Protein 8EO5 (pdb70)

Solvent-accessible surface area: 21612 Å² total; per-residue (Å²): 153,114,116,36,26,37,97,1,42,93,132,0,53,84,43,26,115,82,2,38,46,70,11,0,0,0,0,10,19,3,98,84,16,17,4,3,26,30,103,5,44,56,69,9,27,0,31,20,0,6,3,0,0,0,2,0,3,0,0,32,23,26,36,80,127,129,7,75,52,109,102,146,17,136,1,43,62,88,37,26,7,126,69,32,115,94,37,17,91,68,5,139,178,80,68,56,67,32,0,22,58,0,0,39,6,1,0,5,113,23,3,43,3,0,0,16,32,1,2,125,51,15,56,15,23,80,32,0,9,72,27,0,78,18,33,11,3,20,18,1,62,2,47,3,33,15,83,90,15,53,138,64,121,112,136,34,6,27,0,1,0,18,2,0,0,44,0,0,10,46,2,50,93,46,98,13,8,88,101,144,15,9,60,55,0,28,27,11,0,87,122,11,93,59,1,86,99,15,0,68,47,20,20,44,161,74,25,68,6,1,1,1,5,2,77,3,116,106,8,71,3,3,0,0,0,0,4,0,39,7,47,184,77,35,13,41,0,0,0,0,0,0,0,19,45,15,175,61,64,75,73,34,0,31,118,16,0,2,60,0,0,80,4,0,17,65,6,26,26,120,84,60,68,115,2,40,85,120,0,49,86,27,23,125,71,5,29,48,68,8,0,0,0,0,14,22,6,95,90,18,31,4,5,23,29,84,5,43,51,66,9,27,0,49,18,0,5,1,0,0,0,1,0,3,0,0,35,25,19,32,75,139,139,13,107,48,104,108,158,16,138,1,44,60,84,38,25,5,114,68,25,111,102,42,24,79,65,8,182,125,72,32,58,67,34,0,24,61,0,0,46,12,2,0,6,100,19,1,38,3,0,0,13,34,1,1,127,47,14,58,15,23,78,33,0,9,69,37,0,74,24,25,6,0,21,16,1,64,2,61,0,29,19,78,76,22,50,123,50,154,115,116,35,7,27,0,1,0,14,5,0,0,38,0,0,14,44,1,50,102,46,96,6,9,78,107,104,8,10,68,50,0,28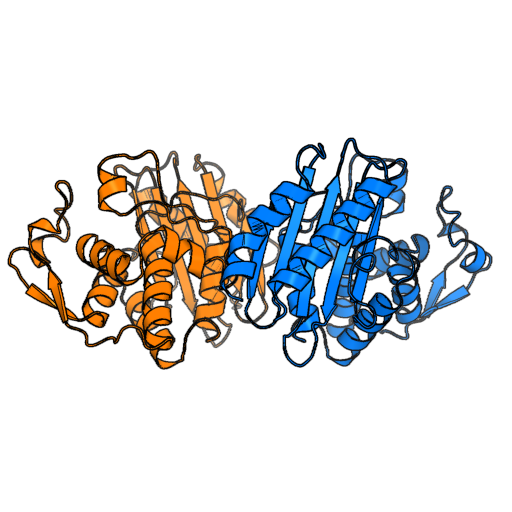,32,15,0,77,130,7,88,49,0,77,102,14,0,57,36,50,18,52,157,71,24,62,2,0,0,0,2,1,77,2,100,105,12,75,4,3,0,0,0,0,3,0,39,4,58,194,79,51,8,40,0,0,0,0,0,1,0,18,53,18,158,57,62,77,53,32,0,39,136,12,0,6,82,0,0,84,2,0,14,56,15,29,23,87,257

B-factor: mean 36.74, std 13.86, range [16.79, 93.73]

Nearest PDB structures (foldseek):
  8eo6-assembly2_B  TM=1.003E+00  e=2.650E-52  uncultured soil bacterium
  8eo7-assembly1_A  TM=9.927E-01  e=1.204E-46  uncultured soil bacterium
  8eo7-assembly2_B  TM=9.999E-01  e=3.794E-46  uncultured soil bacterium
  8tmr-assembly1_A  TM=8.848E-01  e=1.854E-18  Klebsiella pneumoniae
  8rwq-assembly1_A  TM=8.529E-01  e=1.964E-18  Klebsiella pneumoniae

Organism: NCBI:txid506522

Structure (mmCIF, N/CA/C/O backbone):
data_8EO5
#
_entry.id   8EO5
#
_cell.length_a   74.270
_cell.length_b   162.620
_cell.length_c   71.000
_cell.angle_alpha   90.00
_cell.angle_beta   90.00
_cell.angle_gamma   90.00
#
_symmetry.space_group_name_H-M   'P 21 21 2'
#
loop_
_entity.id
_entity.type
_entity.pdbx_description
1 polymer LRA-5
2 non-polymer 2-AMINO-2-HYDROXYMETHYL-PROPANE-1,3-DIOL
3 water water
#
loop_
_atom_site.group_PDB
_atom_site.id
_atom_site.type_symbol
_atom_site.label_atom_id
_atom_site.label_alt_id
_atom_site.label_comp_id
_atom_site.label_asym_id
_atom_site.label_entity_id
_atom_site.label_seq_id
_atom_site.pdbx_PDB_ins_code
_atom_site.Cartn_x
_atom_site.Cartn_y
_atom_site.Cartn_z
_atom_site.occupancy
_atom_site.B_iso_or_equiv
_atom_site.auth_seq_id
_atom_site.auth_comp_id
_atom_site.auth_asym_id
_atom_site.auth_atom_id
_atom_site.pdbx_PDB_model_num
ATOM 1 N N . LYS A 1 18 ? -20.661 47.216 55.160 1.00 55.39 23 LYS A N 1
ATOM 2 C CA . LYS A 1 18 ? -20.758 46.480 56.427 1.00 61.41 23 LYS A CA 1
ATOM 3 C C . LYS A 1 18 ? -20.100 45.102 56.350 1.00 58.44 23 LYS A C 1
ATOM 4 O O . LYS A 1 18 ? -20.334 44.348 55.388 1.00 52.28 23 LYS A O 1
ATOM 10 N N . ASN A 1 19 ? -19.313 44.750 57.378 1.00 62.65 24 ASN A N 1
ATOM 11 C CA . ASN A 1 19 ? -18.821 43.375 57.473 1.00 60.73 24 ASN A CA 1
ATOM 12 C C . ASN A 1 19 ? -19.928 42.393 57.860 1.00 55.57 24 ASN A C 1
ATOM 13 O O . ASN A 1 19 ? -19.788 41.188 57.618 1.00 53.64 24 ASN A O 1
ATOM 18 N N . GLU A 1 20 ? -21.047 42.874 58.388 1.00 54.64 25 GLU A N 1
ATOM 19 C CA . GLU A 1 20 ? -22.185 41.985 58.568 1.00 54.54 25 GLU A CA 1
ATOM 20 C C . GLU A 1 20 ? -22.823 41.619 57.224 1.00 53.27 25 GLU A C 1
ATOM 21 O O . GLU A 1 20 ? -23.082 40.443 56.951 1.00 50.21 25 GLU A O 1
ATOM 27 N N . ALA A 1 21 ? -23.079 42.614 56.363 1.00 50.94 26 ALA A N 1
ATOM 28 C CA . ALA A 1 21 ? -23.694 42.339 55.059 1.00 45.62 26 ALA A CA 1
ATOM 29 C C . ALA A 1 21 ? -22.874 41.340 54.251 1.00 40.90 26 ALA A C 1
ATOM 30 O O . ALA A 1 21 ? -23.438 40.429 53.633 1.00 41.64 26 ALA A O 1
ATOM 32 N N . ILE A 1 22 ? -21.545 41.493 54.221 1.00 39.66 27 ILE A N 1
ATOM 33 C CA . ILE A 1 22 ? -20.771 40.563 53.391 1.00 42.81 27 ILE A CA 1
ATOM 34 C C . ILE A 1 22 ? -20.748 39.166 53.993 1.00 43.88 27 ILE A C 1
ATOM 35 O O . ILE A 1 22 ? -20.686 38.178 53.249 1.00 43.58 27 ILE A O 1
ATOM 40 N N . SER A 1 23 ? -20.790 39.043 55.333 1.00 45.41 28 SER A N 1
ATOM 41 C CA . SER A 1 23 ? -20.821 37.712 55.945 1.00 44.07 28 SER A CA 1
ATOM 42 C C . SER A 1 23 ? -22.118 36.976 55.641 1.00 47.61 28 SER A C 1
ATOM 43 O O . SER A 1 23 ? -22.103 35.753 55.458 1.00 52.80 28 SER A O 1
ATOM 46 N N . MET A 1 24 ? -23.245 37.690 55.553 1.00 44.77 29 MET A N 1
ATOM 47 C CA . MET A 1 24 ? -24.538 37.062 55.295 1.00 47.25 29 MET A CA 1
ATOM 48 C C . MET A 1 24 ? -24.893 36.987 53.796 1.00 43.71 29 MET A C 1
ATOM 49 O O . MET A 1 24 ? -26.021 36.614 53.452 1.00 40.37 29 MET A O 1
ATOM 54 N N . LEU A 1 25 ? -23.961 37.334 52.910 1.00 38.66 30 LEU A N 1
ATOM 55 C CA . LEU A 1 25 ? -24.277 37.340 51.487 1.00 35.66 30 LEU A CA 1
ATOM 56 C C . LEU A 1 25 ? -24.596 35.932 50.991 1.00 33.97 30 LEU A C 1
ATOM 57 O O . LEU A 1 25 ? -25.538 35.738 50.207 1.00 33.01 30 LEU A O 1
ATOM 62 N N . THR A 1 26 ? -23.869 34.918 51.486 1.00 38.31 31 THR A N 1
ATOM 63 C CA . THR A 1 26 ? -24.153 33.545 51.063 1.00 39.77 31 THR A CA 1
ATOM 64 C C . THR A 1 26 ? -25.618 33.195 51.288 1.00 38.76 31 THR A C 1
ATOM 65 O O . THR A 1 26 ? -26.261 32.566 50.447 1.00 37.32 31 THR A O 1
ATOM 69 N N . GLU A 1 27 ? -26.185 33.651 52.391 1.00 40.32 32 GLU A N 1
ATOM 70 C CA . GLU A 1 27 ? -27.540 33.280 52.747 1.00 41.48 32 GLU A CA 1
ATOM 71 C C . GLU A 1 27 ? -28.558 34.045 51.901 1.00 38.77 32 GLU A C 1
ATOM 72 O O . GLU A 1 27 ? -29.579 33.486 51.483 1.00 36.57 32 GLU A O 1
ATOM 78 N N . ARG A 1 28 ? -28.307 35.334 51.639 1.00 33.75 33 ARG A N 1
ATOM 79 C CA . ARG A 1 28 ? -29.150 36.049 50.678 1.00 35.94 33 ARG A CA 1
ATOM 80 C C . ARG A 1 28 ? -29.125 35.373 49.308 1.00 31.44 33 ARG A C 1
ATOM 81 O O . ARG A 1 28 ? -3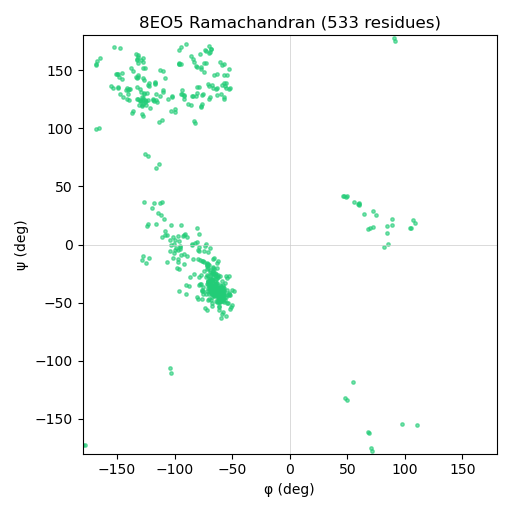0.169 35.223 48.665 1.00 32.77 33 ARG A O 1
ATOM 89 N N . LEU A 1 29 ? -27.944 34.946 48.839 1.00 32.49 34 LEU A N 1
ATOM 90 C CA . LEU A 1 29 ? -27.887 34.319 47.521 1.00 29.78 34 LEU A CA 1
ATOM 91 C C . LEU A 1 29 ? -28.647 32.994 47.507 1.00 33.56 34 LEU A C 1
ATOM 92 O O . LEU A 1 29 ? -29.359 32.694 46.540 1.00 30.05 34 LEU A O 1
ATOM 97 N N . SER A 1 30 ? -28.559 32.216 48.590 1.00 35.69 35 SER A N 1
ATOM 98 C CA . SER A 1 30 ? -29.341 30.971 48.684 1.00 33.73 35 SER A CA 1
ATOM 99 C C . SER A 1 30 ? -30.845 31.212 48.585 1.00 37.20 35 SER A C 1
ATOM 100 O O . SER A 1 30 ? -31.554 30.428 47.929 1.00 36.77 35 SER A O 1
ATOM 103 N N . SER A 1 31 ? -31.365 32.312 49.170 1.00 37.57 36 SER A N 1
ATOM 104 C CA . SER A 1 31 ? -32.785 32.601 49.043 1.00 35.51 36 SER A CA 1
ATOM 105 C C . SER A 1 31 ? -33.186 32.979 47.649 1.00 34.95 36 SER A C 1
ATOM 106 O O . SER A 1 31 ? -34.286 32.627 47.216 1.00 35.66 36 SER A O 1
ATOM 109 N N . ILE A 1 32 ? -32.312 33.681 46.924 1.00 32.87 37 ILE A N 1
ATOM 110 C CA . ILE A 1 32 ? -32.699 34.103 45.595 1.00 29.50 37 ILE A CA 1
ATOM 111 C C . ILE A 1 32 ? -32.872 32.901 44.687 1.00 29.35 37 ILE A C 1
ATOM 112 O O . ILE A 1 32 ? -33.813 32.842 43.889 1.00 32.99 37 ILE A O 1
ATOM 117 N N . ILE A 1 33 ? -32.007 31.896 44.828 1.00 27.95 38 ILE A N 1
ATOM 118 C CA . ILE A 1 33 ? -32.018 30.765 43.907 1.00 30.91 38 ILE A CA 1
ATOM 119 C C . ILE A 1 33 ? -32.823 29.589 44.455 1.00 33.69 38 ILE A C 1
ATOM 120 O O . ILE A 1 33 ? -32.853 28.511 43.824 1.00 31.63 38 ILE A O 1
ATOM 125 N N . ASN A 1 34 ? -33.441 29.749 45.618 1.00 34.14 39 ASN A N 1
ATOM 126 C CA . ASN A 1 34 ? -34.203 28.640 46.187 1.00 34.06 39 ASN A CA 1
ATOM 127 C C . ASN A 1 34 ? -35.253 28.160 45.190 1.00 37.48 39 ASN A C 1
ATOM 128 O O . ASN A 1 34 ? -35.941 28.967 44.548 1.00 35.29 39 ASN A O 1
ATOM 133 N N . ALA A 1 35 ? -35.354 26.838 45.035 1.00 34.79 40 ALA A N 1
ATOM 134 C CA . ALA A 1 35 ? -36.344 26.190 44.173 1.00 38.79 40 ALA A CA 1
ATOM 135 C C . ALA A 1 35 ? -36.123 26.446 42.695 1.00 35.39 40 ALA A C 1
ATOM 136 O O . ALA A 1 35 ? -37.028 26.189 41.899 1.00 36.42 40 ALA A O 1
ATOM 138 N N . ALA A 1 36 ? -34.954 26.964 42.290 1.00 32.17 41 ALA A N 1
ATOM 139 C CA . ALA A 1 36 ? -34.779 27.235 40.875 1.00 33.06 41 ALA A CA 1
ATOM 140 C C . ALA A 1 36 ? -34.517 25.965 40.074 1.00 33.96 41 ALA A C 1
ATOM 141 O O . ALA A 1 36 ? -34.621 25.992 38.843 1.00 37.87 41 ALA A O 1
ATOM 143 N N . GLY A 1 37 ? -34.204 24.861 40.733 1.00 35.02 42 GLY A N 1
ATOM 144 C CA . GLY A 1 37 ? -33.900 23.627 40.029 1.00 38.03 42 GLY A CA 1
ATOM 145 C C . GLY A 1 37 ? -32.552 23.737 39.323 1.00 36.27 42 GLY A C 1
ATOM 146 O O . GLY A 1 37 ? -31.869 24.747 39.399 1.00 37.18 42 GLY A O 1
ATOM 147 N N . GLY A 1 38 ? -32.188 22.675 38.605 1.00 35.88 43 GLY A N 1
ATOM 148 C CA . GLY A 1 38 ? -30.964 22.701 37.814 1.00 39.04 43 GLY A CA 1
ATOM 149 C C . GLY A 1 38 ? -29.700 22.741 38.674 1.00 36.27 43 GLY A C 1
ATOM 150 O O . GLY A 1 38 ? -29.696 22.355 39.840 1.00 39.18 43 GLY A O 1
ATOM 151 N N . ASP A 1 39 ? -28.592 23.147 38.047 1.00 35.22 44 ASP A N 1
ATOM 152 C CA . ASP A 1 39 ? -27.312 23.363 38.733 1.00 35.81 44 ASP A CA 1
ATOM 153 C C . ASP A 1 39 ? -26.914 24.817 38.579 1.00 32.37 44 ASP A C 1
ATOM 154 O O . ASP A 1 39 ? -26.850 25.317 37.456 1.00 31.87 44 ASP A O 1
ATOM 159 N N . ILE A 1 40 ? -26.655 25.497 39.686 1.00 29.44 45 ILE A N 1
ATOM 160 C CA . ILE A 1 40 ? -26.316 26.913 39.631 1.00 30.71 45 ILE A CA 1
ATOM 161 C C . ILE A 1 40 ? -24.978 27.086 40.342 1.00 30.01 45 ILE A C 1
ATOM 162 O O . ILE A 1 40 ? -24.813 26.643 41.485 1.00 33.63 45 ILE A O 1
ATOM 167 N N . GLY A 1 41 ? -24.008 27.651 39.638 1.00 26.13 46 GLY A N 1
ATOM 168 C CA . GLY A 1 41 ? -22.702 27.950 40.213 1.00 25.73 46 GLY A CA 1
ATOM 169 C C . GLY A 1 41 ? -22.592 29.457 40.327 1.00 24.30 46 GLY A C 1
ATOM 170 O O . GLY A 1 41 ? -22.882 30.175 39.378 1.00 23.68 46 GLY A O 1
ATOM 171 N N . ILE A 1 42 ? -22.160 29.918 41.487 1.00 23.27 47 ILE A N 1
ATOM 172 C CA . ILE A 1 42 ? -22.004 31.350 41.733 1.00 23.90 47 ILE A CA 1
ATOM 173 C C . ILE A 1 42 ? -20.640 31.618 42.369 1.00 22.02 47 ILE A C 1
ATOM 174 O O . ILE A 1 42 ? -20.293 30.973 43.359 1.00 22.98 47 ILE A O 1
ATOM 179 N N . ALA A 1 43 ? -19.933 32.642 41.895 1.00 20.57 48 ALA A N 1
ATOM 180 C CA . ALA A 1 43 ? -18.761 33.101 42.667 1.00 21.97 48 ALA A CA 1
ATOM 181 C C . ALA A 1 43 ? -18.707 34.613 42.599 1.00 24.05 48 ALA A C 1
ATOM 182 O O . ALA A 1 43 ? -18.918 35.178 41.525 1.00 22.64 48 ALA A O 1
ATOM 184 N N . VAL A 1 44 ? -18.481 35.260 43.745 1.00 20.05 49 VAL A N 1
ATOM 185 C CA . VAL A 1 44 ? -18.379 36.703 43.854 1.00 20.73 49 VAL A CA 1
ATOM 186 C C . VAL A 1 44 ? -17.072 36.969 44.596 1.00 21.90 49 VAL A C 1
ATOM 187 O O . VAL A 1 44 ? -16.922 36.538 45.755 1.00 24.47 49 VAL A O 1
ATOM 191 N N . ILE A 1 45 ? -16.148 37.679 43.967 1.00 20.78 50 ILE A N 1
ATOM 192 C CA . ILE A 1 45 ? -14.842 37.954 44.567 1.00 20.59 50 ILE A CA 1
ATOM 193 C C . ILE A 1 45 ? -14.616 39.463 44.555 1.00 23.35 50 ILE A C 1
ATOM 194 O O . ILE A 1 45 ? -14.620 40.092 43.491 1.00 22.74 50 ILE A O 1
ATOM 199 N N . HIS A 1 46 ? -14.357 40.037 45.721 1.00 21.72 51 HIS A N 1
ATOM 200 C CA . HIS A 1 46 ? -13.940 41.429 45.782 1.00 22.22 51 HIS A CA 1
ATOM 201 C C . HIS A 1 46 ? -12.476 41.487 45.343 1.00 23.53 51 HIS A C 1
ATOM 202 O O . HIS A 1 46 ? -11.599 40.858 45.959 1.00 24.89 51 HIS A O 1
ATOM 209 N N . VAL A 1 47 ? -12.218 42.240 44.289 1.00 21.67 52 VAL A N 1
ATOM 210 C CA . VAL A 1 47 ? -10.957 42.142 43.576 1.00 21.49 52 VAL A CA 1
ATOM 211 C C . VAL A 1 47 ? -9.782 42.529 44.485 1.00 27.99 52 VAL A C 1
ATOM 212 O O . VAL A 1 47 ? -8.762 41.824 44.550 1.00 27.63 52 VAL A O 1
ATOM 216 N N . GLU A 1 48 ? -9.922 43.647 45.215 1.00 26.50 53 GLU A N 1
ATOM 217 C CA . GLU A 1 48 ? -8.815 44.228 45.960 1.00 26.73 53 GLU A CA 1
ATOM 218 C C . GLU A 1 48 ? -8.555 43.475 47.265 1.00 30.69 53 GLU A C 1
ATOM 219 O O . GLU A 1 48 ? -7.399 43.435 47.699 1.00 34.80 53 GLU A O 1
ATOM 225 N N . THR A 1 49 ? -9.581 42.933 47.934 1.00 26.78 54 THR A N 1
ATOM 226 C CA . THR A 1 49 ? -9.342 42.155 49.160 1.00 29.12 54 THR A CA 1
ATOM 227 C C . THR A 1 49 ? -9.274 40.637 48.939 1.00 30.81 54 THR A C 1
ATOM 228 O O . THR A 1 49 ? -8.712 39.918 49.788 1.00 28.99 54 THR A O 1
ATOM 232 N N . GLY A 1 50 ? -9.838 40.124 47.847 1.00 24.94 55 GLY A N 1
ATOM 233 C CA . GLY A 1 50 ? -9.993 38.694 47.680 1.00 25.17 55 GLY A CA 1
ATOM 234 C C . GLY A 1 50 ? -11.188 38.049 48.365 1.00 24.96 55 GLY A C 1
ATOM 235 O O . GLY A 1 50 ? -11.439 36.870 48.111 1.00 23.62 55 GLY A O 1
ATOM 236 N N . HIS A 1 51 ? -12.014 38.806 49.120 1.00 25.15 56 HIS A N 1
ATOM 237 C CA . HIS A 1 51 ? -13.147 38.224 49.832 1.00 25.67 56 HIS A CA 1
ATOM 238 C C . HIS A 1 51 ? -14.066 37.494 48.858 1.00 26.55 56 HIS A C 1
ATOM 239 O O . HIS A 1 51 ? -14.504 38.075 47.863 1.00 24.43 56 HIS A O 1
ATOM 246 N N . THR A 1 52 ? -14.340 36.223 49.124 1.00 23.70 57 THR A N 1
ATOM 247 C CA . THR A 1 52 ? -15.033 35.372 48.160 1.00 23.80 57 THR A CA 1
ATOM 248 C C . THR A 1 52 ? -16.310 34.802 48.774 1.00 27.78 57 THR A C 1
ATOM 249 O O . THR A 1 52 ? -16.305 34.348 49.920 1.00 26.50 57 THR A O 1
ATOM 253 N N . THR A 1 53 ? -17.396 34.807 48.006 1.00 23.83 58 THR A N 1
ATOM 254 C CA . THR A 1 53 ? -18.641 34.164 48.373 1.00 24.73 58 THR A CA 1
ATOM 255 C C . THR A 1 53 ? -18.930 33.224 47.222 1.00 25.34 58 THR A C 1
ATOM 256 O O . THR A 1 53 ? -18.865 33.650 46.059 1.00 27.37 58 THR A O 1
ATOM 260 N N . ALA A 1 54 ? -19.239 31.961 47.509 1.00 25.06 59 ALA A N 1
ATOM 261 C CA . ALA A 1 54 ? -19.414 31.015 46.402 1.00 24.10 59 ALA A CA 1
ATOM 262 C C . ALA A 1 54 ? -20.443 29.974 46.771 1.00 26.49 59 ALA A C 1
ATOM 263 O O . ALA A 1 54 ? -20.499 29.538 47.922 1.00 27.92 59 ALA A O 1
ATOM 265 N N . ILE A 1 55 ? -21.219 29.557 45.781 1.00 27.18 60 ILE A N 1
ATOM 266 C CA . ILE A 1 55 ? -22.196 28.497 45.913 1.00 27.31 60 ILE A CA 1
ATOM 267 C C . ILE A 1 55 ? -21.983 27.545 44.750 1.00 28.94 60 ILE A C 1
ATOM 268 O O . ILE A 1 55 ? -22.047 27.955 43.585 1.00 27.40 60 ILE A O 1
ATOM 273 N N . GLN A 1 56 ? -21.677 26.281 45.063 1.00 31.44 61 GLN A N 1
ATOM 274 C CA . GLN A 1 56 ? -21.286 25.316 44.027 1.00 29.82 61 GLN A CA 1
ATOM 275 C C . GLN A 1 56 ? -20.245 25.937 43.112 1.00 30.64 61 GLN A C 1
ATOM 276 O O . GLN A 1 56 ? -20.336 25.830 41.893 1.00 29.69 61 GLN A O 1
ATOM 282 N N . GLY A 1 57 ? -19.295 26.657 43.718 1.00 28.09 62 GLY A N 1
ATOM 283 C CA . GLY A 1 57 ? -18.333 27.428 42.952 1.00 26.93 62 GLY A CA 1
ATOM 284 C C . GLY A 1 57 ? -17.309 26.588 42.199 1.00 31.47 62 GLY A C 1
ATOM 285 O O . GLY A 1 57 ? -16.707 27.093 41.246 1.00 28.12 62 GLY A O 1
ATOM 286 N N . THR A 1 58 ? -17.104 25.324 42.601 1.00 30.16 63 THR A N 1
ATOM 287 C CA . THR A 1 58 ? -16.091 24.477 41.954 1.00 32.50 63 THR A CA 1
ATOM 288 C C . THR A 1 58 ? -16.684 23.537 40.926 1.00 34.84 63 THR A C 1
ATOM 289 O O . THR A 1 58 ? -15.927 22.806 40.280 1.00 36.04 63 THR A O 1
ATOM 293 N N . THR A 1 59 ? -18.008 23.527 40.758 1.00 30.89 64 THR A N 1
ATOM 294 C CA . THR A 1 59 ? -18.635 22.635 39.776 1.00 32.68 64 THR A CA 1
ATOM 295 C C . THR A 1 59 ? -18.448 23.148 38.363 1.00 32.85 64 THR A C 1
ATOM 296 O O . THR A 1 59 ? -18.806 24.293 38.065 1.00 31.27 64 THR A O 1
ATOM 300 N N . GLN A 1 60 ? -17.944 22.289 37.445 1.00 32.35 65 GLN A N 1
ATOM 301 C CA . GLN A 1 60 ? -17.823 22.734 36.055 1.00 32.13 65 GLN A CA 1
ATOM 302 C C . GLN A 1 60 ? -19.177 22.623 35.336 1.00 31.00 65 GLN A C 1
ATOM 303 O O . GLN A 1 60 ? -19.867 21.608 35.421 1.00 32.33 65 GLN A O 1
ATOM 309 N N . LEU A 1 61 ? -19.575 23.684 34.673 1.00 28.63 66 LEU A N 1
ATOM 310 C CA . LEU A 1 61 ? -20.897 23.810 34.085 1.00 28.38 66 LEU A CA 1
ATOM 311 C C . LEU A 1 61 ? -20.716 24.299 32.674 1.00 29.28 66 LEU A C 1
ATOM 312 O O . LEU A 1 61 ? -19.666 24.874 32.340 1.00 28.61 66 LEU A O 1
ATOM 317 N N . PRO A 1 62 ? -21.685 24.046 31.792 1.00 29.98 67 PRO A N 1
ATOM 318 C CA . PRO A 1 62 ? -21.512 24.436 30.389 1.00 29.24 67 PRO A CA 1
ATOM 319 C C . PRO A 1 62 ? -21.396 25.938 30.235 1.00 29.56 67 PRO A C 1
ATOM 320 O O . PRO A 1 62 ? -22.204 26.702 30.782 1.00 28.25 67 PRO A O 1
ATOM 324 N N . LEU A 1 63 ? -20.424 26.360 29.428 1.00 26.58 68 LEU A N 1
ATOM 325 C CA . LEU A 1 63 ? -20.129 27.783 29.238 1.00 26.44 68 LEU A CA 1
ATOM 326 C C . LEU A 1 63 ? -20.931 28.454 28.139 1.00 28.85 68 LEU A C 1
ATOM 327 O O . LEU A 1 63 ? -21.220 29.656 28.256 1.00 27.00 68 LEU A O 1
ATOM 332 N N . TYR A 1 64 ? -21.235 27.758 27.025 1.00 28.14 69 TYR A N 1
ATOM 333 C CA . TYR A 1 64 ? -21.771 28.404 25.801 1.00 26.89 69 TYR A CA 1
ATOM 334 C C . TYR A 1 64 ? -20.883 29.605 25.437 1.00 27.97 69 TYR A C 1
ATOM 335 O O . TYR A 1 64 ? -19.655 29.478 25.472 1.00 30.14 69 TYR A O 1
ATOM 344 N N . SER A 1 65 ? -21.423 30.787 25.113 1.00 25.66 70 SER A N 1
ATOM 345 C CA . SER A 1 65 ? -20.505 31.822 24.652 1.00 27.29 70 SER A CA 1
ATOM 346 C C . SER A 1 65 ? -19.635 32.427 25.753 1.00 26.12 70 SER A C 1
ATOM 347 O O . SER A 1 65 ? -18.788 33.260 25.414 1.00 26.88 70 SER A O 1
ATOM 350 N N . VAL A 1 66 ? -19.751 32.000 27.009 1.00 24.58 71 VAL A N 1
ATOM 351 C CA . VAL A 1 66 ? -18.791 32.502 27.999 1.00 23.81 71 VAL A CA 1
ATOM 352 C C . VAL A 1 66 ? -17.381 32.034 27.643 1.00 25.77 71 VAL A C 1
ATOM 353 O O . VAL A 1 66 ? -16.397 32.701 27.968 1.00 26.87 71 VAL A O 1
ATOM 357 N N . PHE A 1 67 ? -17.268 30.907 26.919 1.00 26.86 72 PHE A N 1
ATOM 358 C CA . PHE A 1 67 ? -15.937 30.434 26.568 1.00 26.05 72 PHE A CA 1
ATOM 359 C C . PHE A 1 67 ? -15.173 31.408 25.689 1.00 24.90 72 PHE A C 1
ATOM 360 O O . PHE A 1 67 ? -13.954 31.244 25.569 1.00 26.19 72 PHE A O 1
ATOM 368 N N . LYS A 1 68 ? -15.822 32.416 25.097 1.00 24.04 73 LYS A N 1
ATOM 369 C CA . LYS A 1 68 ? -15.123 33.357 24.245 1.00 23.40 73 LYS A CA 1
ATOM 370 C C . LYS A 1 68 ? -14.228 34.291 25.059 1.00 25.79 73 LYS A C 1
ATOM 371 O O . LYS A 1 68 ? -13.322 34.916 24.496 1.00 23.49 73 LYS A O 1
ATOM 377 N N . LEU A 1 69 ? -14.468 34.383 26.387 1.00 23.60 74 LEU A N 1
ATOM 378 C CA . LEU A 1 69 ? -13.525 35.129 27.226 1.00 24.91 74 LEU A CA 1
ATOM 379 C C . LEU A 1 69 ? -12.202 34.356 27.394 1.00 21.53 74 LEU A C 1
ATOM 380 O O . LEU A 1 69 ? -11.151 34.918 27.080 1.00 23.02 74 LEU A O 1
ATOM 385 N N . PRO A 1 70 ? -12.176 33.100 27.879 1.00 23.82 75 PRO A N 1
ATOM 386 C CA . PRO A 1 70 ? -10.908 32.348 27.815 1.00 23.85 75 PRO A CA 1
ATOM 387 C C . PRO A 1 70 ? -10.267 32.358 26.424 1.00 24.42 75 PRO A C 1
ATOM 388 O O . PRO A 1 70 ? -9.029 32.448 26.309 1.00 22.59 75 PRO A O 1
ATOM 392 N N . LEU A 1 71 ? -11.084 32.250 25.367 1.00 24.62 76 LEU A N 1
ATOM 393 C CA . LEU A 1 71 ? -10.533 32.269 24.010 1.00 24.23 76 LEU A CA 1
ATOM 394 C C . LEU A 1 71 ? -9.795 33.569 23.742 1.00 23.28 76 LEU A C 1
ATOM 395 O O . LEU A 1 71 ? -8.673 33.561 23.240 1.00 22.47 76 LEU A O 1
ATOM 400 N N . ALA A 1 72 ? -10.422 34.714 24.056 1.00 22.67 77 ALA A N 1
ATOM 401 C CA . ALA A 1 72 ? -9.771 35.991 23.808 1.00 21.36 77 ALA A CA 1
ATOM 402 C C . ALA A 1 72 ? -8.475 36.123 24.595 1.00 23.32 77 ALA A C 1
ATOM 403 O O . ALA A 1 72 ? -7.511 36.697 24.088 1.00 23.21 77 ALA A O 1
ATOM 405 N N . ILE A 1 73 ? -8.450 35.636 25.844 1.00 20.28 78 ILE A N 1
ATOM 406 C CA . ILE A 1 73 ? -7.224 35.686 26.640 1.00 22.59 78 ILE A CA 1
ATOM 407 C C . ILE A 1 73 ? -6.140 34.828 25.989 1.00 24.05 78 ILE A C 1
ATOM 408 O O . ILE A 1 73 ? -4.983 35.249 25.861 1.00 22.98 78 ILE A O 1
ATOM 413 N N . ALA A 1 74 ? -6.519 33.651 25.492 1.00 20.24 79 ALA A N 1
ATOM 414 C CA . ALA A 1 74 ? -5.553 32.769 24.818 1.00 21.56 79 ALA A CA 1
ATOM 415 C C . ALA A 1 74 ? -4.980 33.419 23.556 1.00 26.31 79 ALA A C 1
ATOM 416 O O . ALA A 1 74 ? -3.784 33.251 23.245 1.00 25.83 79 ALA A O 1
ATOM 418 N N . VAL A 1 75 ? -5.829 34.103 22.783 1.00 24.20 80 VAL A N 1
ATOM 419 C CA . VAL A 1 75 ? -5.367 34.823 21.584 1.00 22.59 80 VAL A CA 1
ATOM 420 C C . VAL A 1 75 ? -4.402 35.934 21.970 1.00 25.93 80 VAL A C 1
ATOM 421 O O . VAL A 1 75 ? -3.311 36.101 21.384 1.00 24.89 80 VAL A O 1
ATOM 425 N N . LEU A 1 76 ? -4.800 36.747 22.951 1.00 22.73 81 LEU A N 1
ATOM 426 C CA . LEU A 1 76 ? -3.921 37.841 23.337 1.00 23.68 81 LEU A CA 1
ATOM 427 C C . LEU A 1 76 ? -2.622 37.318 23.934 1.00 24.27 81 LEU A C 1
ATOM 428 O O . LEU A 1 76 ? -1.567 37.940 23.734 1.00 25.72 81 LEU A O 1
ATOM 433 N N . LYS A 1 77 ? -2.647 36.164 24.606 1.00 23.93 82 LYS A N 1
ATOM 434 C CA . LYS A 1 77 ? -1.357 35.606 25.086 1.00 23.69 82 LYS A CA 1
ATOM 435 C C . LYS A 1 77 ? -0.466 35.116 23.931 1.00 29.28 82 LYS A C 1
ATOM 436 O O . LYS A 1 77 ? 0.778 35.141 24.053 1.00 27.58 82 LYS A O 1
ATOM 442 N N . GLU A 1 78 ? -1.061 34.595 22.854 1.00 25.32 83 GLU A N 1
ATOM 443 C CA . GLU A 1 78 ? -0.239 34.289 21.665 1.00 28.29 83 GLU A CA 1
ATOM 444 C C . GLU A 1 78 ? 0.478 35.541 21.175 1.00 31.25 83 GLU A C 1
ATOM 445 O O . GLU A 1 78 ? 1.650 35.487 20.770 1.00 34.00 83 GLU A O 1
ATOM 451 N N . ILE A 1 79 ? -0.208 36.679 21.197 1.00 29.29 84 ILE A N 1
ATOM 452 C CA . ILE A 1 79 ? 0.421 37.926 20.772 1.00 30.55 84 ILE A CA 1
ATOM 453 C C . ILE A 1 79 ? 1.528 38.322 21.738 1.00 35.31 84 ILE A C 1
ATOM 454 O O . ILE A 1 79 ? 2.639 38.670 21.313 1.00 37.59 84 ILE A O 1
ATOM 459 N N . GLU A 1 80 ? 1.283 38.205 23.049 1.00 30.69 85 GLU A N 1
ATOM 460 C CA . GLU A 1 80 ? 2.301 38.534 24.046 1.00 32.54 85 GLU A CA 1
ATOM 461 C C . GLU A 1 80 ? 3.512 37.587 24.028 1.00 39.03 85 GLU A C 1
ATOM 462 O O . GLU A 1 80 ? 4.544 37.901 24.655 1.00 40.58 85 GLU A O 1
ATOM 468 N N . GLU A 1 81 ? 3.387 36.390 23.454 1.00 34.20 86 GLU A N 1
ATOM 469 C CA . GLU A 1 81 ? 4.532 35.489 23.348 1.00 34.20 86 GLU A CA 1
ATOM 470 C C . GLU A 1 81 ? 5.111 35.484 21.933 1.00 36.89 86 GLU A C 1
ATOM 471 O O . GLU A 1 81 ? 5.851 34.556 21.556 1.00 37.36 86 GLU A O 1
ATOM 477 N N . ASN A 1 82 ? 4.738 36.499 21.153 1.00 36.47 87 ASN A N 1
ATOM 478 C CA . ASN A 1 82 ? 5.195 36.852 19.801 1.00 42.84 87 ASN A CA 1
ATOM 479 C C . ASN A 1 82 ? 4.968 35.765 18.764 1.00 44.05 87 ASN A C 1
ATOM 480 O O . ASN A 1 82 ? 5.735 35.647 17.808 1.00 44.43 87 ASN A O 1
ATOM 485 N N . ARG A 1 83 ? 3.887 35.010 18.875 1.00 37.34 88 ARG A N 1
ATOM 486 C CA . ARG A 1 83 ? 3.534 34.063 17.833 1.00 39.44 88 ARG A CA 1
ATOM 487 C C . ARG A 1 83 ? 2.437 34.614 16.952 1.00 39.26 88 ARG A C 1
ATOM 488 O O . ARG A 1 83 ? 1.954 33.919 16.063 1.00 45.42 88 ARG A O 1
ATOM 496 N N . LEU A 1 84 ? 2.060 35.873 17.158 1.00 38.21 89 LEU A N 1
ATOM 497 C CA . LEU A 1 84 ? 0.862 36.405 16.528 1.00 37.53 89 LEU A CA 1
ATOM 498 C C . LEU A 1 84 ? 0.894 37.917 16.722 1.00 37.33 89 LEU A C 1
ATOM 499 O O . LEU A 1 84 ? 1.523 38.421 17.658 1.00 38.57 89 LEU A O 1
ATOM 504 N N . GLN A 1 85 ? 0.205 38.634 15.834 1.00 38.43 90 GLN A N 1
ATOM 505 C CA . GLN A 1 85 ? 0.164 40.089 15.880 1.00 41.97 90 GLN A CA 1
ATOM 506 C C . GLN A 1 85 ? -1.289 40.555 15.863 1.00 36.49 90 GLN A C 1
ATOM 507 O O . GLN A 1 85 ? -2.118 39.987 15.140 1.00 39.36 90 GLN A O 1
ATOM 513 N N . LEU A 1 86 ? -1.594 41.635 16.603 1.00 38.27 91 LEU A N 1
ATOM 514 C CA . LEU A 1 86 ? -2.968 42.139 16.628 1.00 38.28 91 LEU A CA 1
ATOM 515 C C . LEU A 1 86 ? -3.410 42.621 15.261 1.00 42.35 91 LEU A C 1
ATOM 516 O O . LEU A 1 86 ? -4.598 42.557 14.945 1.00 38.51 91 LEU A O 1
ATOM 521 N N . ASP A 1 87 ? -2.492 43.170 14.463 1.00 41.38 92 ASP A N 1
ATOM 522 C CA . ASP A 1 87 ? -2.884 43.767 13.180 1.00 42.68 92 ASP A CA 1
ATOM 523 C C . ASP A 1 87 ? -2.787 42.796 12.011 1.00 45.09 92 ASP A C 1
ATOM 524 O O . ASP A 1 87 ? -2.954 43.211 10.858 1.00 41.68 92 ASP A O 1
ATOM 529 N N . ARG A 1 88 ? -2.524 41.520 12.280 1.00 39.86 93 ARG A N 1
ATOM 530 C CA . ARG A 1 88 ? -2.511 40.523 11.226 1.00 41.27 93 ARG A CA 1
ATOM 531 C C . ARG A 1 88 ? -3.855 40.440 10.519 1.00 40.33 93 ARG A C 1
ATOM 532 O O . ARG A 1 88 ? -4.904 40.280 11.152 1.00 37.93 93 ARG A O 1
ATOM 540 N N . LYS A 1 89 ? -3.831 40.497 9.188 1.00 38.33 94 LYS A N 1
ATOM 541 C CA . LYS A 1 89 ? -5.058 40.306 8.430 1.00 37.89 94 LYS A CA 1
ATOM 542 C C . LYS A 1 89 ? -5.420 38.842 8.280 1.00 38.95 94 LYS A C 1
ATOM 543 O O . LYS A 1 89 ? -4.585 38.013 7.931 1.00 43.53 94 LYS A O 1
ATOM 549 N N . VAL A 1 90 ? -6.689 38.537 8.481 1.00 34.07 95 VAL A N 1
ATOM 550 C CA . VAL A 1 90 ? -7.207 37.183 8.453 1.00 37.71 95 VAL A CA 1
ATOM 551 C C . VAL A 1 90 ? -8.376 37.165 7.483 1.00 43.12 95 VAL A C 1
ATOM 552 O O . VAL A 1 90 ? -9.327 37.944 7.634 1.00 42.58 95 VAL A O 1
ATOM 556 N N . ARG A 1 91 ? -8.322 36.263 6.508 1.00 41.46 96 ARG A N 1
ATOM 557 C CA . ARG A 1 91 ? -9.373 36.163 5.512 1.00 42.63 96 ARG A CA 1
ATOM 558 C C . ARG A 1 91 ? -10.493 35.320 6.068 1.00 41.83 96 ARG A C 1
ATOM 559 O O . ARG A 1 91 ? -10.259 34.202 6.524 1.00 42.87 96 ARG A O 1
ATOM 567 N N . VAL A 1 92 ? -11.713 35.848 6.024 1.00 40.50 97 VAL A N 1
ATOM 568 C CA . VAL A 1 92 ? -12.913 35.102 6.378 1.00 43.75 97 VAL A CA 1
ATOM 569 C C . VAL A 1 92 ? -13.798 34.992 5.138 1.00 46.26 97 VAL A C 1
ATOM 570 O O . VAL A 1 92 ? -13.887 35.938 4.347 1.00 47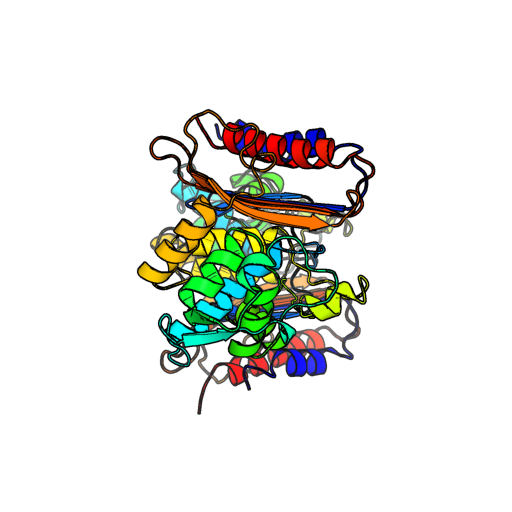.01 97 VAL A O 1
ATOM 574 N N . THR A 1 93 ? -14.396 33.824 4.950 1.00 47.68 98 THR A N 1
ATOM 575 C CA . THR A 1 93 ? -15.192 33.502 3.777 1.00 56.14 98 THR A CA 1
ATOM 576 C C . THR A 1 93 ? -16.503 32.868 4.207 1.00 58.83 98 THR A C 1
ATOM 577 O O . THR A 1 93 ? -16.607 32.321 5.310 1.00 57.25 98 THR A O 1
ATOM 581 N N . PRO A 1 94 ? -17.515 32.898 3.333 1.00 60.48 99 PRO A N 1
ATOM 582 C CA . PRO A 1 94 ? -18.806 32.260 3.662 1.00 58.63 99 PRO A CA 1
ATOM 583 C C . PRO A 1 94 ? -18.725 30.797 4.058 1.00 59.34 99 PRO A C 1
ATOM 584 O O . PRO A 1 94 ? -19.566 30.333 4.839 1.00 61.36 99 PRO A O 1
ATOM 588 N N . ALA A 1 95 ? -17.736 30.048 3.559 1.00 62.48 100 ALA A N 1
ATOM 589 C CA . ALA A 1 95 ? -17.579 28.659 3.986 1.00 61.84 100 ALA A CA 1
ATOM 590 C C . ALA A 1 95 ? -17.238 28.566 5.473 1.00 64.45 100 ALA A C 1
ATOM 591 O O . ALA A 1 95 ? -17.538 27.550 6.122 1.00 64.04 100 ALA A O 1
ATOM 593 N N . ASP A 1 96 ? -16.601 29.612 6.023 1.00 63.16 101 ASP A N 1
ATOM 594 C CA . ASP A 1 96 ? -16.304 29.706 7.456 1.00 62.41 101 ASP A CA 1
ATOM 595 C C . ASP A 1 96 ? -17.558 29.847 8.317 1.00 63.25 101 ASP A C 1
ATOM 596 O O . ASP A 1 96 ? -17.467 29.706 9.542 1.00 58.99 101 ASP A O 1
ATOM 601 N N . VAL A 1 97 ? -18.720 30.121 7.714 1.00 63.16 102 VAL A N 1
ATOM 602 C CA . VAL A 1 97 ? -19.981 30.210 8.445 1.00 62.40 102 VAL A CA 1
ATOM 603 C C . VAL A 1 97 ? -20.654 28.845 8.433 1.00 66.21 102 VAL A C 1
ATOM 604 O O . VAL A 1 97 ? -20.899 28.270 7.363 1.00 67.04 102 VAL A O 1
ATOM 608 N N . ALA A 1 98 ? -20.982 28.336 9.617 1.00 65.22 103 ALA A N 1
ATOM 609 C CA . ALA A 1 98 ? -21.689 27.075 9.720 1.00 66.16 103 ALA A CA 1
ATOM 610 C C . ALA A 1 98 ? -23.142 27.284 9.292 1.00 72.74 103 ALA A C 1
ATOM 611 O O . ALA A 1 98 ? -23.602 28.424 9.160 1.00 71.97 103 ALA A O 1
ATOM 613 N N . PRO A 1 99 A -23.896 26.185 9.045 1.00 78.25 103 PRO A N 1
ATOM 614 C CA . PRO A 1 99 A -25.284 26.331 8.564 1.00 78.81 103 PRO A CA 1
ATOM 615 C C . PRO A 1 99 A -26.210 27.132 9.479 1.00 78.14 103 PRO A C 1
ATOM 616 O O . PRO A 1 99 A -26.779 28.142 9.043 1.00 80.85 103 PRO A O 1
ATOM 620 N N . GLY A 1 100 ? -26.371 26.705 10.737 1.00 77.58 104 GLY A N 1
ATOM 621 C CA . GLY A 1 100 ? -27.326 27.295 11.670 1.00 78.75 104 GLY A CA 1
ATOM 622 C C . GLY A 1 100 ? -27.014 28.707 12.148 1.00 80.29 104 GLY A C 1
ATOM 623 O O . GLY A 1 100 ? -27.816 29.277 12.899 1.00 78.90 104 GLY A O 1
ATOM 624 N N . TRP A 1 101 ? -25.881 29.284 11.739 1.00 78.15 105 TRP A N 1
ATOM 625 C CA . TRP A 1 101 ? -25.483 30.620 12.183 1.00 77.02 105 TRP A CA 1
ATOM 626 C C . TRP A 1 101 ? -26.171 31.675 11.322 1.00 80.39 105 TRP A C 1
ATOM 627 O O . TRP A 1 101 ? -25.775 31.927 10.175 1.00 80.82 105 TRP A O 1
ATOM 638 N N . THR A 1 102 ? -27.169 32.332 11.903 1.00 82.32 106 THR A N 1
ATOM 639 C CA . THR A 1 102 ? -27.899 33.383 11.228 1.00 81.36 106 THR A CA 1
ATOM 640 C C . THR A 1 102 ? -27.858 34.698 11.980 1.00 81.43 106 THR A C 1
ATOM 641 O O . THR A 1 102 ? -28.189 35.738 11.391 1.00 79.27 106 THR A O 1
ATOM 645 N N . ALA A 1 103 ? -27.387 34.694 13.230 1.00 78.95 107 ALA A N 1
ATOM 646 C CA . ALA A 1 103 ? -27.333 35.918 14.018 1.00 76.11 107 ALA A CA 1
ATOM 647 C C . ALA A 1 103 ? -26.545 37.018 13.296 1.00 78.46 107 ALA A C 1
ATOM 648 O O . ALA A 1 103 ? -27.087 38.085 12.971 1.00 70.68 107 ALA A O 1
ATOM 650 N N . ASN A 1 104 ? -25.257 36.776 13.026 1.00 77.96 108 ASN A N 1
ATOM 651 C CA . ASN A 1 104 ? -24.364 37.833 12.550 1.00 81.74 108 ASN A CA 1
ATOM 652 C C . ASN A 1 104 ? -23.935 37.697 11.082 1.00 78.59 108 ASN A C 1
ATOM 653 O O . ASN A 1 104 ? -22.892 38.254 10.708 1.00 74.38 108 ASN A O 1
ATOM 658 N N . ALA A 1 105 A -24.684 36.974 10.233 1.00 80.34 108 ALA A N 1
ATOM 659 C CA . ALA A 1 105 A -24.121 36.567 8.946 1.00 77.87 108 ALA A CA 1
ATOM 660 C C . ALA A 1 105 A -24.007 37.687 7.908 1.00 77.42 108 ALA A C 1
ATOM 661 O O . ALA A 1 105 A -23.397 37.454 6.862 1.00 78.49 108 ALA A O 1
ATOM 663 N N . ALA A 1 106 ? -24.510 38.901 8.161 1.00 76.28 109 ALA A N 1
ATOM 664 C CA . ALA A 1 106 ? -24.303 39.980 7.191 1.00 72.66 109 ALA A CA 1
ATOM 665 C C . ALA A 1 106 ? -22.832 40.412 7.093 1.00 74.38 109 ALA A C 1
ATOM 666 O O . ALA A 1 106 ? -22.392 40.850 6.019 1.00 71.73 109 ALA A O 1
ATOM 668 N N . MET A 1 107 ? -22.049 40.312 8.179 1.00 70.45 110 MET A N 1
ATOM 669 C CA . MET A 1 107 ? -20.613 40.551 8.034 1.00 67.02 110 MET A CA 1
ATOM 670 C C . MET A 1 107 ? -19.883 39.460 7.269 1.00 62.58 110 MET A C 1
ATOM 671 O O . MET A 1 107 ? -18.789 39.728 6.775 1.00 63.51 110 MET A O 1
ATOM 676 N N . TRP A 1 108 ? -20.440 38.264 7.102 1.00 63.63 111 TRP A N 1
ATOM 677 C CA . TRP A 1 108 ? -19.660 37.198 6.481 1.00 65.79 111 TRP A CA 1
ATOM 678 C C . TRP A 1 108 ? -20.212 36.827 5.094 1.00 70.51 111 TRP A C 1
ATOM 679 O O . TRP A 1 108 ? -20.001 35.691 4.640 1.00 67.52 111 TRP A O 1
ATOM 690 N N . ARG A 1 109 ? -20.913 37.779 4.416 1.00 71.44 112 ARG A N 1
ATOM 691 C CA . ARG A 1 109 ? -21.420 37.564 3.044 1.00 73.18 112 ARG A CA 1
ATOM 692 C C . ARG A 1 109 ? -20.316 37.314 2.039 1.00 70.56 112 ARG A C 1
ATOM 693 O O . ARG A 1 109 ? -20.328 36.305 1.331 1.00 71.12 112 ARG A O 1
ATOM 701 N N . ARG A 1 110 ? -19.405 38.215 1.949 1.00 70.15 113 ARG A N 1
ATOM 702 C CA . ARG A 1 110 ? -18.353 38.293 0.980 1.00 72.38 113 ARG A CA 1
ATOM 703 C C . ARG A 1 110 ? -17.019 38.007 1.664 1.00 66.17 113 ARG A C 1
ATOM 704 O O . ARG A 1 110 ? -16.871 38.248 2.866 1.00 64.39 113 ARG A O 1
ATOM 712 N N . PRO A 1 111 ? -16.058 37.431 0.954 1.00 64.66 114 PRO A N 1
ATOM 713 C CA . PRO A 1 111 ? -14.705 37.355 1.508 1.00 59.75 114 PRO A CA 1
ATOM 714 C C . PRO A 1 111 ? -14.263 38.742 1.962 1.00 59.02 114 PRO A C 1
ATOM 715 O O . PRO A 1 111 ? -14.486 39.745 1.275 1.00 60.17 114 PRO A O 1
ATOM 719 N N . ILE A 1 112 ? -13.684 38.798 3.161 1.00 51.74 115 ILE A N 1
ATOM 720 C CA . ILE A 1 112 ? -13.278 40.054 3.782 1.00 50.51 115 ILE A CA 1
ATOM 721 C C . ILE A 1 112 ? -12.074 39.754 4.658 1.00 43.18 115 ILE A C 1
ATOM 722 O O . ILE A 1 112 ? -11.944 38.654 5.196 1.00 46.12 115 ILE A O 1
ATOM 727 N N . ASP A 1 113 ? -11.172 40.710 4.747 1.00 43.44 116 ASP A N 1
ATOM 728 C CA . ASP A 1 113 ? -10.075 40.649 5.697 1.00 44.24 116 ASP A CA 1
ATOM 729 C C . ASP A 1 113 ? -10.458 41.396 6.974 1.00 49.23 116 ASP A C 1
ATOM 730 O O . ASP A 1 113 ? -10.892 42.552 6.916 1.00 47.78 116 ASP A O 1
ATOM 735 N N . ARG A 1 114 ? -10.279 40.738 8.119 1.00 44.79 117 ARG A N 1
ATOM 736 C CA . ARG A 1 114 ? -10.424 41.358 9.430 1.00 41.82 117 ARG A CA 1
ATOM 737 C C . ARG A 1 114 ? -9.107 41.169 10.159 1.00 39.24 117 ARG A C 1
ATOM 738 O O . ARG A 1 114 ? -8.492 40.095 10.050 1.00 39.04 117 ARG A O 1
ATOM 746 N N . THR A 1 115 ? -8.645 42.198 10.868 1.00 36.38 118 THR A N 1
ATOM 747 C CA . THR A 1 115 ? -7.484 41.978 11.721 1.00 35.44 118 THR A CA 1
ATOM 748 C C . THR A 1 115 ? -7.848 41.070 12.897 1.00 37.87 118 THR A C 1
ATOM 749 O O . THR A 1 115 ? -9.025 40.848 13.227 1.00 34.77 118 THR A O 1
ATOM 753 N N . VAL A 1 116 ? -6.802 40.565 13.566 1.00 34.40 119 VAL A N 1
ATOM 754 C CA . VAL A 1 116 ? -7.047 39.728 14.734 1.00 34.66 119 VAL A CA 1
ATOM 755 C C . VAL A 1 116 ? -7.854 40.507 15.774 1.00 30.83 119 VAL A C 1
ATOM 756 O O . VAL A 1 116 ? -8.774 39.966 16.376 1.00 32.32 119 VAL A O 1
ATOM 760 N N . ALA A 1 117 ? -7.522 41.787 15.964 1.00 32.14 120 ALA A N 1
ATOM 761 C CA . ALA A 1 117 ? -8.226 42.633 16.932 1.00 34.42 120 ALA A CA 1
ATOM 762 C C . ALA A 1 117 ? -9.707 42.781 16.593 1.00 35.50 120 ALA A C 1
ATOM 763 O O . ALA A 1 117 ? -10.549 42.821 17.494 1.00 29.49 120 ALA A O 1
ATOM 765 N N . GLN A 1 118 ? -10.050 42.888 15.295 1.00 33.96 121 GLN A N 1
ATOM 766 C CA . GLN A 1 118 ? -11.455 42.994 14.892 1.00 31.57 121 GLN A CA 1
ATOM 767 C C . GLN A 1 118 ? -12.180 41.687 15.043 1.00 29.53 121 GLN A C 1
ATOM 768 O O . GLN A 1 118 ? -13.394 41.682 15.243 1.00 34.13 121 GLN A O 1
ATOM 774 N N . LEU A 1 119 ? -11.473 40.558 14.933 1.00 27.06 122 LEU A N 1
ATOM 775 C CA . LEU A 1 119 ? -12.130 39.296 15.196 1.00 27.66 122 LEU A CA 1
ATOM 776 C C . LEU A 1 119 ? -12.440 39.163 16.683 1.00 28.10 122 LEU A C 1
ATOM 777 O O . LEU A 1 119 ? -13.496 38.639 17.047 1.00 29.17 122 LEU A O 1
ATOM 782 N N . ILE A 1 120 ? -11.478 39.545 17.544 1.00 26.42 123 ILE A N 1
ATOM 783 C CA . ILE A 1 120 ? -11.742 39.467 18.989 1.00 25.92 123 ILE A CA 1
ATOM 784 C C . ILE A 1 120 ? -12.927 40.363 19.326 1.00 27.94 123 ILE A C 1
ATOM 785 O O . ILE A 1 120 ? -13.806 40.001 20.113 1.00 28.72 123 ILE A O 1
ATOM 790 N N . GLU A 1 121 ? -12.912 41.566 18.772 1.00 30.58 124 GLU A N 1
ATOM 791 C CA . GLU A 1 121 ? -13.959 42.550 19.023 1.00 32.09 124 GLU A CA 1
ATOM 792 C C . GLU A 1 121 ? -15.341 41.959 18.798 1.00 35.98 124 GLU A C 1
ATOM 793 O O . GLU A 1 121 ? -16.190 41.992 19.691 1.00 32.54 124 GLU A O 1
ATOM 799 N N . VAL A 1 122 ? -15.585 41.366 17.622 1.00 36.55 125 VAL A N 1
ATOM 800 C CA . VAL A 1 122 ? -16.946 40.902 17.352 1.00 35.62 125 VAL A CA 1
ATOM 801 C C . VAL A 1 122 ? -17.248 39.611 18.083 1.00 38.03 125 VAL A C 1
ATOM 802 O O . VAL A 1 122 ? -18.417 39.321 18.386 1.00 34.46 125 VAL A O 1
ATOM 806 N N . SER A 1 123 ? -16.218 38.822 18.377 1.00 31.46 126 SER A N 1
ATOM 807 C CA . SER A 1 123 ? -16.404 37.606 19.157 1.00 32.07 126 SER A CA 1
ATOM 808 C C . SER A 1 123 ? -16.916 37.916 20.575 1.00 33.45 126 SER A C 1
ATOM 809 O O . SER A 1 123 ? -17.770 37.192 21.118 1.00 33.79 126 SER A O 1
ATOM 812 N N . ILE A 1 124 ? -16.382 38.973 21.190 1.00 30.94 127 ILE A N 1
ATOM 813 C CA . ILE A 1 124 ? -16.781 39.341 22.552 1.00 31.70 127 ILE A CA 1
ATOM 814 C C . ILE A 1 124 ? -18.100 40.115 22.530 1.00 34.76 127 ILE A C 1
ATOM 815 O O . ILE A 1 124 ? -18.984 39.905 23.373 1.00 33.42 127 ILE A O 1
ATOM 820 N N . ILE A 1 125 ? -18.216 41.077 21.623 1.00 34.88 128 ILE A N 1
ATOM 821 C CA . ILE A 1 125 ? -19.348 42.003 21.697 1.00 39.53 128 ILE A CA 1
ATOM 822 C C . ILE A 1 125 ? -20.644 41.356 21.203 1.00 44.75 128 ILE A C 1
ATOM 823 O O . ILE A 1 125 ? -21.674 41.409 21.890 1.00 46.98 128 ILE A O 1
ATOM 828 N N . ARG A 1 126 ? -20.609 40.676 20.052 1.00 42.94 129 ARG A N 1
ATOM 829 C CA . ARG A 1 126 ? -21.821 40.162 19.415 1.00 45.29 129 ARG A CA 1
ATOM 830 C C . ARG A 1 126 ? -21.893 38.660 19.590 1.00 47.60 129 ARG A C 1
ATOM 831 O O . ARG A 1 126 ? -22.750 38.003 18.993 1.00 52.39 129 ARG A O 1
ATOM 839 N N . SER A 1 127 ? -20.989 38.101 20.409 1.00 44.57 130 SER A N 1
ATOM 840 C CA . SER A 1 127 ? -20.893 36.668 20.604 1.00 41.53 130 SER A CA 1
ATOM 841 C C . SER A 1 127 ? -20.853 35.922 19.259 1.00 44.87 130 SER A C 1
ATOM 842 O O . SER A 1 127 ? -21.441 34.852 19.096 1.00 46.38 130 SER A O 1
ATOM 845 N N . ASP A 1 128 ? -20.093 36.477 18.313 1.00 43.86 131 ASP A N 1
ATOM 846 C CA . ASP A 1 128 ? -20.033 35.980 16.936 1.00 43.49 131 ASP A CA 1
ATOM 847 C C . ASP A 1 128 ? -19.320 34.631 16.833 1.00 47.99 131 ASP A C 1
ATOM 848 O O . ASP A 1 128 ? -18.148 34.501 17.218 1.00 43.02 131 ASP A O 1
ATOM 853 N N . ASN A 1 129 ? -20.008 33.642 16.236 1.00 46.23 132 ASN A N 1
ATOM 854 C CA . ASN A 1 129 ? -19.493 32.275 16.191 1.00 46.05 132 ASN A CA 1
ATOM 855 C C . ASN A 1 129 ? -18.405 32.097 15.141 1.00 48.75 132 ASN A C 1
ATOM 856 O O . ASN A 1 129 ? -17.448 31.324 15.366 1.00 42.42 132 ASN A O 1
ATOM 861 N N . THR A 1 130 ? -18.522 32.821 14.023 1.00 44.23 133 THR A N 1
ATOM 862 C CA . THR A 1 130 ? -17.593 32.651 12.907 1.00 45.76 133 THR A CA 1
ATOM 863 C C . THR A 1 130 ? -16.189 33.122 13.273 1.00 42.19 133 THR A C 1
ATOM 864 O O . THR A 1 130 ? -15.202 32.396 13.072 1.00 40.29 133 THR A O 1
ATOM 868 N N . SER A 1 131 ? -16.086 34.361 13.756 1.00 41.39 134 SER A N 1
ATOM 869 C CA . SER A 1 131 ? -14.805 34.916 14.179 1.00 41.12 134 SER A CA 1
ATOM 870 C C . SER A 1 131 ? -14.172 34.058 15.267 1.00 36.15 134 SER A C 1
ATOM 871 O O . SER A 1 131 ? -12.958 33.834 15.251 1.00 37.25 134 SER A O 1
ATOM 874 N N . SER A 1 132 ? -14.983 33.524 16.180 1.00 36.06 135 SER A N 1
ATOM 875 C CA . SER A 1 132 ? -14.441 32.724 17.274 1.00 36.25 135 SER A CA 1
ATOM 876 C C . SER A 1 132 ? -13.800 31.455 16.742 1.00 39.69 135 SER A C 1
ATOM 877 O O . SER A 1 132 ? -12.756 31.028 17.236 1.00 34.17 135 SER A O 1
ATOM 880 N N . ASP A 1 133 ? -14.408 30.830 15.731 1.00 37.25 136 ASP A N 1
ATOM 881 C CA . ASP A 1 133 ? -13.777 29.623 15.211 1.00 38.79 136 ASP A CA 1
ATOM 882 C C . ASP A 1 133 ? -12.501 29.959 14.438 1.00 33.65 136 ASP A C 1
ATOM 883 O O . ASP A 1 133 ? -11.537 29.183 14.500 1.00 37.08 136 ASP A O 1
ATOM 888 N N . LYS A 1 134 ? -12.430 31.128 13.788 1.00 34.36 137 LYS A N 1
ATOM 889 C CA . LYS A 1 134 ? -11.177 31.536 13.161 1.00 34.94 137 LYS A CA 1
ATOM 890 C C . LYS A 1 134 ? -10.110 31.775 14.216 1.00 35.38 137 LYS A C 1
ATOM 891 O O . LYS A 1 134 ? -8.946 31.393 14.031 1.00 30.70 137 LYS A O 1
ATOM 897 N N . LEU A 1 135 ? -10.504 32.417 15.327 1.00 32.11 138 LEU A N 1
ATOM 898 C CA . LEU A 1 135 ? -9.588 32.634 16.445 1.00 29.31 138 LEU A CA 1
ATOM 899 C C . LEU A 1 135 ? -9.117 31.313 17.019 1.00 28.76 138 LEU A C 1
ATOM 900 O O . LEU A 1 135 ? -7.939 31.182 17.380 1.00 30.11 138 LEU A O 1
ATOM 905 N N . LEU A 1 136 ? -10.012 30.329 17.142 1.00 27.37 139 LEU A N 1
ATOM 906 C CA . LEU A 1 136 ? -9.610 29.056 17.718 1.00 31.41 139 LEU A CA 1
ATOM 907 C C . LEU A 1 136 ? -8.524 28.399 16.872 1.00 34.81 139 LEU A C 1
ATOM 908 O O . LEU A 1 136 ? -7.582 27.808 17.405 1.00 34.01 139 LEU A O 1
ATOM 913 N N . GLN A 1 137 ? -8.621 28.520 15.553 1.00 34.45 140 GLN A N 1
ATOM 914 C CA . GLN A 1 137 ? -7.562 27.944 14.716 1.00 37.87 140 GLN A CA 1
ATOM 915 C C . GLN A 1 137 ? -6.223 28.636 14.929 1.00 36.28 140 GLN A C 1
ATOM 916 O O . GLN A 1 137 ? -5.181 27.976 14.887 1.00 40.49 140 GLN A O 1
ATOM 922 N N . LEU A 1 138 ? -6.221 29.944 15.172 1.00 32.18 141 LEU A N 1
ATOM 923 C CA . LEU A 1 138 ? -4.959 30.660 15.348 1.00 35.44 141 LEU A CA 1
ATOM 924 C C . LEU A 1 138 ? -4.285 30.394 16.687 1.00 36.45 141 LEU A C 1
ATOM 925 O O . LEU A 1 138 ? -3.109 30.744 16.861 1.00 37.98 141 LEU A O 1
ATOM 930 N N . VAL A 1 139 ? -4.981 29.836 17.667 1.00 34.37 142 VAL A N 1
ATOM 931 C CA . VAL A 1 139 ? -4.300 29.551 18.922 1.00 32.75 142 VAL A CA 1
ATOM 932 C C . VAL A 1 139 ? -3.927 28.095 19.026 1.00 35.98 142 VAL A C 1
ATOM 933 O O . VAL A 1 139 ? -3.204 27.730 19.958 1.00 36.82 142 VAL A O 1
ATOM 937 N N . GLY A 1 140 ? -4.379 27.254 18.091 1.00 39.74 143 GLY A N 1
ATOM 938 C CA . GLY A 1 140 ? -4.135 25.823 18.109 1.00 33.78 143 GLY A CA 1
ATOM 939 C C . GLY A 1 140 ? -5.308 24.944 18.503 1.00 38.64 143 GLY A C 1
ATOM 940 O O . GLY A 1 140 ? -5.099 23.766 18.806 1.00 40.27 143 GLY A O 1
ATOM 941 N N . GLY A 1 141 ? -6.537 25.466 18.526 1.00 34.90 144 GLY A N 1
ATOM 942 C CA . GLY A 1 141 ? -7.665 24.609 18.814 1.00 33.58 144 GLY A CA 1
ATOM 943 C C . GLY A 1 141 ? -8.035 24.543 20.282 1.00 35.31 144 GLY A C 1
ATOM 944 O O . GLY A 1 141 ? -7.344 25.106 21.150 1.00 32.40 144 GLY A O 1
ATOM 945 N N . PRO A 1 142 ? -9.147 23.829 20.581 1.00 38.07 145 PRO A N 1
ATOM 946 C CA . PRO A 1 142 ? -9.622 23.711 21.973 1.00 32.20 145 PRO A CA 1
ATOM 947 C C . PRO A 1 142 ? -8.569 23.258 22.970 1.00 37.25 145 PRO A C 1
ATOM 948 O O . PRO A 1 142 ? -8.484 23.832 24.063 1.00 31.33 145 PRO A O 1
ATOM 952 N N . ALA A 1 143 ? -7.756 22.247 22.630 1.00 33.90 146 ALA A N 1
ATOM 953 C CA . ALA A 1 143 ? -6.766 21.763 23.589 1.00 35.03 146 ALA A CA 1
ATOM 954 C C . ALA A 1 143 ? -5.737 22.834 23.919 1.00 32.35 146 ALA A C 1
ATOM 955 O O . ALA A 1 143 ? -5.227 22.876 25.045 1.00 36.16 146 ALA A O 1
ATOM 957 N N . ALA A 1 144 ? -5.398 23.685 22.951 1.00 31.85 147 ALA A N 1
ATOM 958 C CA . ALA A 1 144 ? -4.413 24.730 23.212 1.00 33.16 147 ALA A CA 1
ATOM 959 C C . ALA A 1 144 ? -4.974 25.783 24.155 1.00 31.99 147 ALA A C 1
ATOM 960 O O . ALA A 1 144 ? -4.245 26.283 25.030 1.00 30.44 147 ALA A O 1
ATOM 962 N N . VAL A 1 145 ? -6.271 26.105 24.023 1.00 29.96 148 VAL A N 1
ATOM 963 C CA . VAL A 1 145 ? -6.865 27.060 24.952 1.00 29.53 148 VAL A CA 1
ATOM 964 C C . VAL A 1 145 ? -6.852 26.486 26.352 1.00 28.22 148 VAL A C 1
ATOM 965 O O . VAL A 1 145 ? -6.618 27.210 27.328 1.00 29.12 148 VAL A O 1
ATOM 969 N N . THR A 1 146 ? -7.170 25.204 26.488 1.00 27.93 149 THR A N 1
ATOM 970 C CA . THR A 1 146 ? -7.203 24.596 27.810 1.00 28.45 149 THR A CA 1
ATOM 971 C C . THR A 1 146 ? -5.821 24.593 28.431 1.00 30.56 149 THR A C 1
ATOM 972 O O . THR A 1 146 ? -5.664 24.878 29.629 1.00 29.11 149 THR A O 1
ATOM 976 N N . HIS A 1 147 ? -4.800 24.301 27.612 1.00 29.87 150 HIS A N 1
ATOM 977 C CA . HIS A 1 147 ? -3.423 24.350 28.084 1.00 32.94 150 HIS A CA 1
ATOM 978 C C . HIS A 1 147 ? -3.060 25.751 28.545 1.00 30.65 150 HIS A C 1
ATOM 979 O O . HIS A 1 147 ? -2.448 25.926 29.604 1.00 29.01 150 HIS A O 1
ATOM 986 N N . ARG A 1 148 ? -3.471 26.763 27.787 1.00 26.55 151 ARG A N 1
ATOM 987 C CA . ARG A 1 148 ? -3.184 28.138 28.205 1.00 28.15 151 ARG A CA 1
ATOM 988 C C . ARG A 1 148 ? -3.844 28.457 29.542 1.00 29.02 151 ARG A C 1
ATOM 989 O O . ARG A 1 148 ? -3.244 29.141 30.394 1.00 25.19 151 ARG A O 1
ATOM 997 N N . MET A 1 149 ? -5.088 27.989 29.737 1.00 25.25 152 MET A N 1
ATOM 998 C CA . MET A 1 149 ? -5.781 28.270 31.002 1.00 25.87 152 MET A CA 1
ATOM 999 C C . MET A 1 149 ? -4.984 27.704 32.190 1.00 26.87 152 MET A C 1
ATOM 1000 O O . MET A 1 149 ? -4.756 28.402 33.185 1.00 26.23 152 MET A O 1
ATOM 1005 N N . ARG A 1 150 ? -4.500 26.466 32.071 1.00 25.02 153 ARG A N 1
ATOM 1006 C CA . ARG A 1 150 ? -3.686 25.859 33.135 1.00 27.33 153 ARG A CA 1
ATOM 1007 C C . ARG A 1 150 ? -2.405 26.639 33.381 1.00 24.94 153 ARG A C 1
ATOM 1008 O O . ARG A 1 150 ? -2.015 26.868 34.535 1.00 25.63 153 ARG A O 1
ATOM 1016 N N . ALA A 1 151 ? -1.740 27.041 32.304 1.00 24.63 154 ALA A N 1
ATOM 1017 C CA . ALA A 1 151 ? -0.489 27.784 32.386 1.00 28.13 154 ALA A CA 1
ATOM 1018 C C . ALA A 1 151 ? -0.698 29.111 33.079 1.00 29.12 154 ALA A C 1
ATOM 1019 O O . ALA A 1 151 ? 0.218 29.629 33.721 1.00 25.99 154 ALA A O 1
ATOM 1021 N N . LEU A 1 152 ? -1.907 29.664 32.986 1.00 24.50 155 LEU A N 1
ATOM 1022 C CA . LEU A 1 152 ? -2.184 30.950 33.627 1.00 25.93 155 LEU A CA 1
ATOM 1023 C C . LEU A 1 152 ? -2.671 30.783 35.063 1.00 28.04 155 LEU A C 1
ATOM 1024 O O . LEU A 1 152 ? -2.735 31.775 35.816 1.00 24.85 155 LEU A O 1
ATOM 1029 N N . GLY A 1 153 ? -2.979 29.559 35.485 1.00 26.48 156 GLY A N 1
ATOM 1030 C CA . GLY A 1 153 ? -3.416 29.312 36.850 1.00 24.96 156 GLY A CA 1
ATOM 1031 C C . GLY A 1 153 ? -4.886 28.953 37.014 1.00 28.22 156 GLY A C 1
ATOM 1032 O O . GLY A 1 153 ? -5.370 28.993 38.140 1.00 26.60 156 GLY A O 1
ATOM 1033 N N . PHE A 1 154 ? -5.573 28.511 35.934 1.00 28.96 157 PHE A N 1
ATOM 1034 C CA . PHE A 1 154 ? -7.017 28.212 35.905 1.00 26.10 157 PHE A CA 1
ATOM 1035 C C . PHE A 1 154 ? -7.207 26.786 35.398 1.00 26.04 157 PHE A C 1
ATOM 1036 O O . PHE A 1 154 ? -7.521 26.571 34.230 1.00 29.87 157 PHE A O 1
ATOM 1044 N N . PRO A 1 155 ? -6.984 25.785 36.247 1.00 28.98 158 PRO A N 1
ATOM 1045 C CA . PRO A 1 155 ? -7.074 24.395 35.789 1.00 30.45 158 PRO A CA 1
ATOM 1046 C C . PRO A 1 155 ? -8.493 23.851 35.719 1.00 31.79 158 PRO A C 1
ATOM 1047 O O . PRO A 1 155 ? -8.656 22.664 35.427 1.00 32.65 158 PRO A O 1
ATOM 1051 N N . ASN A 1 156 ? -9.527 24.645 36.013 1.00 29.36 159 ASN A N 1
ATOM 1052 C CA . ASN A 1 156 ? -10.910 24.154 36.006 1.00 30.95 159 ASN A CA 1
ATOM 1053 C C . ASN A 1 156 ? -11.741 24.774 34.880 1.00 32.20 159 ASN A C 1
ATOM 1054 O O . ASN A 1 156 ? -12.932 25.087 35.054 1.00 30.11 159 ASN A O 1
ATOM 1059 N N . ILE A 1 157 ? -11.112 24.998 33.731 1.00 25.61 160 ILE A N 1
ATOM 1060 C CA . ILE A 1 157 ? -11.757 25.503 32.522 1.00 28.38 160 ILE A CA 1
ATOM 1061 C C . ILE A 1 157 ? -11.369 24.545 31.405 1.00 32.49 160 ILE A C 1
ATOM 1062 O O . ILE A 1 157 ? -10.190 24.477 31.031 1.00 33.42 160 ILE A O 1
ATOM 1067 N N . GLU A 1 158 ? -12.336 23.802 30.886 1.00 30.62 161 GLU A N 1
ATOM 1068 C CA . GLU A 1 158 ? -12.112 22.733 29.903 1.00 32.41 161 GLU A CA 1
ATOM 1069 C C . GLU A 1 158 ? -12.738 23.121 28.576 1.00 33.40 161 GLU A C 1
ATOM 1070 O O . GLU A 1 158 ? -13.971 23.019 28.415 1.00 35.00 161 GLU A O 1
ATOM 1076 N N . ILE A 1 159 ? -11.898 23.507 27.607 1.00 32.92 162 ILE A N 1
ATOM 1077 C CA . ILE A 1 159 ? -12.360 23.807 26.259 1.00 31.61 162 ILE A CA 1
ATOM 1078 C C . ILE A 1 159 ? -12.077 22.568 25.418 1.00 36.55 162 ILE A C 1
ATOM 1079 O O . ILE A 1 159 ? -10.914 22.165 25.282 1.00 32.89 162 ILE A O 1
ATOM 1084 N N . VAL A 1 160 ? -13.129 21.938 24.914 1.00 33.93 163 VAL A N 1
ATOM 1085 C CA . VAL A 1 160 ? -12.976 20.675 24.192 1.00 38.18 163 VAL A CA 1
ATOM 1086 C C . VAL A 1 160 ? -13.580 20.704 22.815 1.00 40.53 163 VAL A C 1
ATOM 1087 O O . VAL A 1 160 ? -13.259 19.820 22.004 1.00 41.25 163 VAL A O 1
ATOM 1091 N N . SER A 1 161 ? -14.443 21.662 22.482 1.00 38.21 164 SER A N 1
ATOM 1092 C CA . SER A 1 161 ? -15.099 21.687 21.176 1.00 41.23 164 SER A CA 1
ATOM 1093 C C . SER A 1 161 ? -15.003 23.058 20.556 1.00 40.25 164 SER A C 1
ATOM 1094 O O . SER A 1 161 ? -15.090 24.067 21.270 1.00 38.33 164 SER A O 1
ATOM 1097 N N . THR A 1 162 ? -14.879 23.094 19.225 1.00 37.14 165 THR A N 1
ATOM 1098 C CA . THR A 1 162 ? -15.126 24.320 18.470 1.00 40.83 165 THR A CA 1
ATOM 1099 C C . THR A 1 162 ? -16.614 24.661 18.517 1.00 45.44 165 THR A C 1
ATOM 1100 O O . THR A 1 162 ? -17.450 23.852 18.943 1.00 43.46 165 THR A O 1
ATOM 1104 N N . VAL A 1 163 ? -16.954 25.879 18.085 1.00 45.66 166 VAL A N 1
ATOM 1105 C CA . VAL A 1 163 ? -18.364 26.257 18.115 1.00 47.54 166 VAL A CA 1
ATOM 1106 C C . VAL A 1 163 ? -19.161 25.390 17.150 1.00 54.69 166 VAL A C 1
ATOM 1107 O O . VAL A 1 163 ? -20.283 24.959 17.463 1.00 56.34 166 VAL A O 1
ATOM 1111 N N . ARG A 1 164 ? -18.576 25.081 15.985 1.00 53.58 167 ARG A N 1
ATOM 1112 C CA . ARG A 1 164 ? -19.254 24.222 15.015 1.00 57.51 167 ARG A CA 1
ATOM 1113 C C . ARG A 1 164 ? -19.523 22.842 15.592 1.00 59.38 167 ARG A C 1
ATOM 1114 O O . ARG A 1 164 ? -20.656 22.351 15.541 1.00 63.99 167 ARG A O 1
ATOM 1122 N N . GLU A 1 165 ? -18.485 22.187 16.120 1.00 53.30 168 GLU A N 1
ATOM 1123 C CA . GLU A 1 165 ? -18.677 20.864 16.707 1.00 53.55 168 GLU A CA 1
ATOM 1124 C C . GLU A 1 165 ? -19.757 20.884 17.784 1.00 59.62 168 GLU A C 1
ATOM 1125 O O . GLU A 1 165 ? -20.632 20.009 17.820 1.00 61.94 168 GLU A O 1
ATOM 1131 N N . PHE A 1 166 ? -19.726 21.890 18.665 1.00 57.14 169 PHE A N 1
ATOM 1132 C CA . PHE A 1 166 ? -20.726 21.944 19.725 1.00 59.30 169 PHE A CA 1
ATOM 1133 C C . PHE A 1 166 ? -22.128 22.112 19.150 1.00 62.75 169 PHE A C 1
ATOM 1134 O O . PHE A 1 166 ? -23.106 21.776 19.825 1.00 63.86 169 PHE A O 1
ATOM 1142 N N . SER A 1 167 ? -22.240 22.587 17.904 1.00 65.22 170 SER A N 1
ATOM 1143 C CA . SER A 1 167 ? -23.553 22.771 17.300 1.00 68.43 170 SER A CA 1
ATOM 1144 C C . SER A 1 167 ? -24.093 21.516 16.622 1.00 72.62 170 SER A C 1
ATOM 1145 O O . SER A 1 167 ? -25.317 21.351 16.577 1.00 78.35 170 SER A O 1
ATOM 1148 N N . GLU A 1 168 ? -23.260 20.601 16.114 1.00 73.43 171 GLU A N 1
ATOM 1149 C CA . GLU A 1 168 ? -23.913 19.377 15.665 1.00 76.18 171 GLU A CA 1
ATOM 1150 C C . GLU A 1 168 ? -24.112 18.394 16.819 1.00 75.56 171 GLU A C 1
ATOM 1151 O O . GLU A 1 168 ? -24.618 17.291 16.591 1.00 78.21 171 GLU A O 1
ATOM 1157 N N . ASN A 1 169 ? -23.706 18.752 18.042 1.00 73.16 172 ASN A N 1
ATOM 1158 C CA . ASN A 1 169 ? -23.660 17.778 19.128 1.00 71.67 172 ASN A CA 1
ATOM 1159 C C . ASN A 1 169 ? -23.523 18.468 20.484 1.00 71.99 172 ASN A C 1
ATOM 1160 O O . ASN A 1 169 ? -22.414 18.820 20.909 1.00 68.71 172 ASN A O 1
ATOM 1165 N N . ARG A 1 170 ? -24.642 18.604 21.206 1.00 70.71 173 ARG A N 1
ATOM 1166 C CA . ARG A 1 170 ? -24.670 19.302 22.483 1.00 67.25 173 ARG A CA 1
ATOM 1167 C C . ARG A 1 170 ? -24.166 18.429 23.636 1.00 65.91 173 ARG A C 1
ATOM 1168 O O . ARG A 1 170 ? -24.318 18.811 24.808 1.00 63.69 173 ARG A O 1
ATOM 1176 N N . THR A 1 171 ? -23.511 17.301 23.320 1.00 65.56 174 THR A N 1
ATOM 1177 C CA . THR A 1 171 ? -23.026 16.359 24.323 1.00 65.81 174 THR A CA 1
ATOM 1178 C C . THR A 1 171 ? -21.589 16.646 24.742 1.00 63.08 174 THR A C 1
ATOM 1179 O O . THR A 1 171 ? -21.165 16.175 25.803 1.00 61.56 174 THR A O 1
ATOM 1183 N N . ARG A 1 172 ? -20.837 17.433 23.964 1.00 58.80 177 ARG A N 1
ATOM 1184 C CA . ARG A 1 172 ? -19.457 17.791 24.302 1.00 54.96 177 ARG A CA 1
ATOM 1185 C C . ARG A 1 172 ? -19.312 19.299 24.536 1.00 45.55 177 ARG A C 1
ATOM 1186 O O . ARG A 1 172 ? -18.575 19.978 23.809 1.00 42.52 177 ARG A O 1
ATOM 1194 N N . PRO A 1 173 ? -19.931 19.840 25.584 1.00 45.63 178 PRO A N 1
ATOM 1195 C CA . PRO A 1 173 ? -19.832 21.289 25.822 1.00 39.99 178 PRO A CA 1
ATOM 1196 C C . PRO A 1 173 ? -18.489 21.693 26.422 1.00 32.72 178 PRO A C 1
ATOM 1197 O O . PRO A 1 173 ? -17.825 20.923 27.109 1.00 31.28 178 PRO A O 1
ATOM 1201 N N . ASN A 1 174 ? -18.102 22.927 26.143 1.00 30.51 179 ASN A N 1
ATOM 1202 C CA . ASN A 1 174 ? -17.034 23.554 26.909 1.00 31.98 179 ASN A CA 1
ATOM 1203 C C . ASN A 1 174 ? -17.536 23.878 28.319 1.00 29.68 179 ASN A C 1
ATOM 1204 O O . ASN A 1 174 ? -18.686 24.292 28.499 1.00 31.36 179 ASN A O 1
ATOM 1209 N N . THR A 1 175 ? -16.707 23.631 29.337 1.00 29.45 180 THR A N 1
ATOM 1210 C CA . THR A 1 175 ? -17.168 23.811 30.712 1.00 27.44 180 THR A CA 1
ATOM 1211 C C . THR A 1 175 ? -16.147 24.610 31.530 1.00 29.48 180 THR A C 1
ATOM 1212 O O . THR A 1 175 ? -14.951 24.620 31.235 1.00 28.73 180 THR A O 1
ATOM 1216 N N . GLY A 1 176 ? -16.635 25.177 32.633 1.00 27.17 181 GLY A N 1
ATOM 1217 C CA . GLY A 1 176 ? -15.768 25.883 33.560 1.00 26.12 181 GLY A CA 1
ATOM 1218 C C . GLY A 1 176 ? -16.541 26.053 34.838 1.00 28.04 181 GLY A C 1
ATOM 1219 O O . GLY A 1 176 ? -17.774 25.932 34.850 1.00 26.08 181 GLY A O 1
ATOM 1220 N N . SER A 1 177 ? -15.808 26.306 35.923 1.00 24.59 182 SER A N 1
ATOM 1221 C CA . SER A 1 177 ? -16.439 26.541 37.205 1.00 25.39 182 SER A CA 1
ATOM 1222 C C . SER A 1 177 ? -16.572 28.042 37.405 1.00 24.73 182 SER A C 1
ATOM 1223 O O . SER A 1 177 ? -15.801 28.839 36.837 1.00 24.59 182 SER A O 1
ATOM 1226 N N . ALA A 1 178 ? -17.549 28.405 38.244 1.00 23.73 183 ALA A N 1
ATOM 1227 C CA . ALA A 1 178 ? -17.759 29.820 38.528 1.00 27.10 183 ALA A CA 1
ATOM 1228 C C . ALA A 1 178 ? -16.527 30.426 39.212 1.00 24.24 183 ALA A C 1
ATOM 1229 O O . ALA A 1 178 ? -16.142 31.584 38.939 1.00 24.78 183 ALA A O 1
ATOM 1231 N N . GLU A 1 179 ? -15.888 29.671 40.099 1.00 22.50 184 GLU A N 1
ATOM 1232 C CA . GLU A 1 179 ? -14.738 30.251 40.807 1.00 26.57 184 GLU A CA 1
ATOM 1233 C C . GLU A 1 179 ? -13.561 30.496 39.865 1.00 24.45 184 GLU A C 1
ATOM 1234 O O . GLU A 1 179 ? -12.852 31.496 40.001 1.00 24.14 184 GLU A O 1
ATOM 1240 N N . ASP A 1 180 ? -13.341 29.601 38.892 1.00 27.63 185 ASP A N 1
ATOM 1241 C CA . ASP A 1 180 ? -12.232 29.817 37.974 1.00 27.70 185 ASP A CA 1
ATOM 1242 C C . ASP A 1 180 ? -12.476 31.014 37.080 1.00 25.03 185 ASP A C 1
ATOM 1243 O O . ASP A 1 180 ? -11.561 31.834 36.873 1.00 24.77 185 ASP A O 1
ATOM 1248 N N . LEU A 1 181 ? -13.714 31.167 36.584 1.00 22.46 186 LEU A N 1
ATOM 1249 C CA . LEU A 1 181 ? -14.045 32.309 35.757 1.00 23.23 186 LEU A CA 1
ATOM 1250 C C . LEU A 1 181 ? -13.949 33.610 36.545 1.00 21.76 186 LEU A C 1
ATOM 1251 O O . LEU A 1 181 ? -13.408 34.604 36.047 1.00 21.52 186 LEU A O 1
ATOM 1256 N N . ALA A 1 182 ? -14.429 33.617 37.785 1.00 21.12 187 ALA A N 1
ATOM 1257 C CA . ALA A 1 182 ? -14.296 34.840 38.585 1.00 22.41 187 ALA A CA 1
ATOM 1258 C C . ALA A 1 182 ? -12.830 35.165 38.891 1.00 19.95 187 ALA A C 1
ATOM 1259 O O . ALA A 1 182 ? -12.438 36.333 38.860 1.00 21.66 187 ALA A O 1
ATOM 1261 N N . ARG A 1 183 ? -12.004 34.154 39.214 1.00 20.91 188 ARG A N 1
ATOM 1262 C CA . ARG A 1 183 ? -10.599 34.453 39.470 1.00 22.16 188 ARG A CA 1
ATOM 1263 C C . ARG A 1 183 ? -9.899 34.945 38.215 1.00 22.33 188 ARG A C 1
ATOM 1264 O O . ARG A 1 183 ? -8.968 35.746 38.298 1.00 22.16 188 ARG A O 1
ATOM 1272 N N . LEU A 1 184 ? -10.279 34.415 37.033 1.00 21.36 189 LEU A N 1
ATOM 1273 C CA . LEU A 1 184 ? -9.716 34.925 35.795 1.00 21.49 189 LEU A CA 1
ATOM 1274 C C . LEU A 1 184 ? -10.022 36.395 35.649 1.00 22.75 189 LEU A C 1
ATOM 1275 O O . LEU A 1 184 ? -9.147 37.208 35.323 1.00 20.95 189 LEU A O 1
ATOM 1280 N N . LEU A 1 185 ? -11.269 36.775 35.931 1.00 18.31 190 LEU A N 1
ATOM 1281 C CA . LEU A 1 185 ? -11.649 38.190 35.837 1.00 17.54 190 LEU A CA 1
ATOM 1282 C C . LEU A 1 185 ? -10.925 39.038 36.890 1.00 19.59 190 LEU A C 1
ATOM 1283 O O . LEU A 1 185 ? -10.643 40.217 36.660 1.00 18.68 190 LEU A O 1
ATOM 1288 N N . VAL A 1 186 ? -10.735 38.486 38.102 1.00 20.77 191 VAL A N 1
ATOM 1289 C CA . VAL A 1 186 ? -9.972 39.235 39.119 1.00 20.04 191 VAL A CA 1
ATOM 1290 C C . VAL A 1 186 ? -8.588 39.581 38.559 1.00 21.58 191 VAL A C 1
ATOM 1291 O O . VAL A 1 186 ? -8.101 40.712 38.663 1.00 20.68 191 VAL A O 1
ATOM 1295 N N . GLN A 1 187 ? -7.916 38.588 37.971 1.00 21.18 192 GLN A N 1
ATOM 1296 C CA . GLN A 1 187 ? -6.566 38.859 37.455 1.00 22.54 192 GLN A CA 1
ATOM 1297 C C . GLN A 1 187 ? -6.608 39.850 36.320 1.00 23.30 192 GLN A C 1
ATOM 1298 O O . GLN A 1 187 ? -5.717 40.691 36.196 1.00 22.88 192 GLN A O 1
ATOM 1304 N N . LEU A 1 188 ? -7.644 39.769 35.479 1.00 20.79 193 LEU A N 1
ATOM 1305 C CA . LEU A 1 188 ? -7.752 40.713 34.369 1.00 21.19 193 LEU A CA 1
ATOM 1306 C C . LEU A 1 188 ? -7.860 42.141 34.915 1.00 22.76 193 LEU A C 1
ATOM 1307 O O . LEU A 1 188 ? -7.148 43.069 34.459 1.00 23.57 193 LEU A O 1
ATOM 1312 N N . GLN A 1 189 ? -8.758 42.319 35.890 1.00 21.01 194 GLN A N 1
ATOM 1313 C CA . GLN A 1 189 ? -9.020 43.645 36.444 1.00 21.79 194 GLN A CA 1
ATOM 1314 C C . GLN A 1 189 ? -7.793 44.180 37.200 1.00 24.61 194 GLN A C 1
ATOM 1315 O O . GLN A 1 189 ? -7.492 45.381 37.121 1.00 24.03 194 GLN A O 1
ATOM 1321 N N . LYS A 1 190 ? -7.079 43.313 37.925 1.00 22.99 195 LYS A N 1
ATOM 1322 C CA . LYS A 1 190 ? -5.900 43.768 38.694 1.00 24.38 195 LYS A CA 1
ATOM 1323 C C . LYS A 1 190 ? -4.750 44.231 37.818 1.00 28.59 195 LYS A C 1
ATOM 1324 O O . LYS A 1 190 ? -3.882 44.967 38.303 1.00 26.85 195 LYS A O 1
ATOM 1330 N N . GLY A 1 191 ? -4.726 43.816 36.559 1.00 22.46 196 GLY A N 1
ATOM 1331 C CA . GLY A 1 191 ? -3.626 44.099 35.647 1.00 24.94 196 GLY A CA 1
ATOM 1332 C C . GLY A 1 191 ? -2.524 43.072 35.665 1.00 28.22 196 GLY A C 1
ATOM 1333 O O . GLY A 1 191 ? -1.406 43.376 35.209 1.00 26.05 196 GLY A O 1
ATOM 1334 N N . GLU A 1 192 ? -2.793 41.869 36.213 1.00 24.43 197 GLU A N 1
ATOM 1335 C CA . GLU A 1 192 ? -1.816 40.799 36.312 1.00 29.28 197 GLU A CA 1
ATOM 1336 C C . GLU A 1 192 ? -1.936 39.783 35.187 1.00 28.85 197 GLU A C 1
ATOM 1337 O O . GLU A 1 192 ? -1.003 39.018 34.971 1.00 27.33 197 GLU A O 1
ATOM 1343 N N . LEU A 1 193 ? -3.016 39.815 34.426 1.00 23.69 198 LEU A N 1
ATOM 1344 C CA . LEU A 1 193 ? -3.246 38.728 33.477 1.00 22.48 198 LEU A CA 1
ATOM 1345 C C . LEU A 1 193 ? -2.626 39.007 32.112 1.00 25.19 198 LEU A C 1
ATOM 1346 O O . LEU A 1 193 ? -2.096 38.092 31.474 1.00 27.06 198 LEU A O 1
ATOM 1351 N N . LEU A 1 194 ? -2.761 40.233 31.630 1.00 22.27 199 LEU A N 1
ATOM 1352 C CA . LEU A 1 194 ? -2.344 40.621 30.280 1.00 24.68 199 LEU A CA 1
ATOM 1353 C C . LEU A 1 194 ? -1.565 41.926 30.358 1.00 26.87 199 LEU A C 1
ATOM 1354 O O . LEU A 1 194 ? -1.733 42.705 31.307 1.00 26.99 199 LEU A O 1
ATOM 1359 N N . GLN A 1 195 ? -0.824 42.242 29.260 1.00 27.73 200 GLN A N 1
ATOM 1360 C CA . GLN A 1 195 ? -0.219 43.571 29.160 1.00 26.43 200 GLN A CA 1
ATOM 1361 C C . GLN A 1 195 ? -1.259 44.666 29.369 1.00 27.80 200 GLN A C 1
ATOM 1362 O O . GLN A 1 195 ? -2.430 44.475 29.044 1.00 28.47 200 GLN A O 1
ATOM 1368 N N . PRO A 1 196 ? -0.880 45.835 29.877 1.00 29.17 201 PRO A N 1
ATOM 1369 C CA . PRO A 1 196 ? -1.889 46.876 30.136 1.00 29.88 201 PRO A CA 1
ATOM 1370 C C . PRO A 1 196 ? -2.699 47.277 28.907 1.00 31.21 201 PRO A C 1
ATOM 1371 O O . PRO A 1 196 ? -3.909 47.534 29.017 1.00 27.47 201 PRO A O 1
ATOM 1375 N N . GLN A 1 197 ? -2.061 47.418 27.737 1.00 28.14 202 GLN A N 1
ATOM 1376 C CA . GLN A 1 197 ? -2.850 47.846 26.580 1.00 30.16 202 GLN A CA 1
ATOM 1377 C C . GLN A 1 197 ? -3.790 46.743 26.104 1.00 27.96 202 GLN A C 1
ATOM 1378 O O . GLN A 1 197 ? -4.899 47.048 25.655 1.00 29.79 202 GLN A O 1
ATOM 1384 N N . HIS A 1 198 ? -3.386 45.467 26.217 1.00 24.51 203 HIS A N 1
ATOM 1385 C CA . HIS A 1 198 ? -4.305 44.392 25.879 1.00 26.39 203 HIS A CA 1
ATOM 1386 C C . HIS A 1 198 ? -5.430 44.308 26.899 1.00 25.84 203 HIS A C 1
ATOM 1387 O O . HIS A 1 198 ? -6.562 43.965 26.545 1.00 24.94 203 HIS A O 1
ATOM 1394 N N . SER A 1 199 ? -5.109 44.525 28.184 1.00 25.19 204 SER A N 1
ATOM 1395 C CA . SER A 1 199 ? -6.144 44.491 29.206 1.00 24.84 204 SER A CA 1
ATOM 1396 C C . SER A 1 199 ? -7.204 45.544 28.931 1.00 25.78 204 SER A C 1
ATOM 1397 O O . SER A 1 199 ? -8.392 45.275 29.065 1.00 24.87 204 SER A O 1
ATOM 1400 N N . ALA A 1 200 ? -6.786 46.760 28.579 1.00 28.18 205 ALA A N 1
ATOM 1401 C CA . ALA A 1 200 ? -7.731 47.831 28.279 1.00 27.75 205 ALA A CA 1
ATOM 1402 C C . ALA A 1 200 ? -8.550 47.512 27.034 1.00 30.41 205 ALA A C 1
ATOM 1403 O O . ALA A 1 200 ? -9.736 47.883 26.939 1.00 27.29 205 ALA A O 1
ATOM 1405 N N . LEU A 1 201 ? -7.909 46.903 26.029 1.00 27.43 206 LEU A N 1
ATOM 1406 C CA . LEU A 1 201 ? -8.630 46.523 24.818 1.00 26.68 206 LEU A CA 1
ATOM 1407 C C . LEU A 1 201 ? -9.740 45.536 25.145 1.00 26.45 206 LEU A C 1
ATOM 1408 O O . LEU A 1 201 ? -10.877 45.680 24.684 1.00 26.17 206 LEU A O 1
ATOM 1413 N N . LEU A 1 202 ? -9.410 44.486 25.903 1.00 24.37 207 LEU A N 1
ATOM 1414 C CA . LEU A 1 202 ? -10.398 43.458 26.182 1.00 25.18 207 LEU A CA 1
ATOM 1415 C C . LEU A 1 202 ? -11.502 43.991 27.089 1.00 25.42 207 LEU A C 1
ATOM 1416 O O . LEU A 1 202 ? -12.689 43.752 26.843 1.00 23.61 207 LEU A O 1
ATOM 1421 N N . LEU A 1 203 ? -11.138 44.667 28.177 1.00 26.29 208 LEU A N 1
ATOM 1422 C CA . LEU A 1 203 ? -12.193 45.244 29.022 1.00 26.93 208 LEU A CA 1
ATOM 1423 C C . LEU A 1 203 ? -13.060 46.196 28.217 1.00 27.48 208 LEU A C 1
ATOM 1424 O O . LEU A 1 203 ? -14.262 46.287 28.448 1.00 27.88 208 LEU A O 1
ATOM 1429 N N . GLY A 1 204 ? -12.457 46.950 27.274 1.00 28.73 209 GLY A N 1
ATOM 1430 C CA . GLY A 1 204 ? -13.262 47.867 26.461 1.00 28.36 209 GLY A CA 1
ATOM 1431 C C . GLY A 1 204 ? -14.315 47.148 25.634 1.00 29.60 209 GLY A C 1
ATOM 1432 O O . GLY A 1 204 ? -15.480 47.579 25.565 1.00 29.10 209 GLY A O 1
ATOM 1433 N N . PHE A 1 205 ? -13.939 46.016 25.023 1.00 28.69 210 PHE A N 1
ATOM 1434 C CA . PHE A 1 205 ? -14.927 45.172 24.343 1.00 26.57 210 PHE A CA 1
ATOM 1435 C C . PHE A 1 205 ? -16.026 44.699 25.303 1.00 28.89 210 PHE A C 1
ATOM 1436 O O . PHE A 1 205 ? -17.202 44.630 24.937 1.00 25.96 210 PHE A O 1
ATOM 1444 N N . MET A 1 206 ? -15.640 44.238 26.488 1.00 23.75 211 MET A N 1
ATOM 1445 C CA . MET A 1 206 ? -16.641 43.710 27.428 1.00 23.67 211 MET A CA 1
ATOM 1446 C C . MET A 1 206 ? -17.572 44.803 27.979 1.00 27.18 211 MET A C 1
ATOM 1447 O O . MET A 1 206 ? -18.651 44.484 28.488 1.00 24.11 211 MET A O 1
ATOM 1452 N N . HIS A 1 207 ? -17.125 46.032 28.015 1.00 28.60 212 HIS A N 1
ATOM 1453 C CA . HIS A 1 207 ? -17.993 47.132 28.421 1.00 31.65 212 HIS A CA 1
ATOM 1454 C C . HIS A 1 207 ? -19.010 47.422 27.344 1.00 37.27 212 HIS A C 1
ATOM 1455 O O . HIS A 1 207 ? -20.159 47.812 27.648 1.00 36.13 212 HIS A O 1
ATOM 1462 N N . ARG A 1 208 ? -18.674 47.095 26.098 1.00 40.62 213 ARG A N 1
ATOM 1463 C CA . ARG A 1 208 ? -19.576 47.348 24.984 1.00 39.59 213 ARG A CA 1
ATOM 1464 C C . ARG A 1 208 ? -20.412 46.152 24.624 1.00 40.52 213 ARG A C 1
ATOM 1465 O O . ARG A 1 208 ? -21.192 46.226 23.674 1.00 47.63 213 ARG A O 1
ATOM 1473 N N . ALA A 1 209 ? -20.230 45.034 25.305 1.00 42.46 214 ALA A N 1
ATOM 1474 C CA . ALA A 1 209 ? -20.989 43.845 24.970 1.00 40.63 214 ALA A CA 1
ATOM 1475 C C . ALA A 1 209 ? -22.479 44.151 25.103 1.00 50.70 214 ALA A C 1
ATOM 1476 O O . ALA A 1 209 ? -22.909 44.808 26.063 1.00 46.68 214 ALA A O 1
ATOM 1478 N N . THR A 1 210 ? -23.263 43.676 24.125 1.00 50.30 215 THR A N 1
ATOM 1479 C CA . THR A 1 210 ? -24.650 44.114 23.915 1.00 54.81 215 THR A CA 1
ATOM 1480 C C . THR A 1 210 ? -25.695 43.012 24.099 1.00 58.24 215 THR A C 1
ATOM 1481 O O . THR A 1 210 ? -26.798 43.107 23.537 1.00 59.28 215 THR A O 1
ATOM 1485 N N . THR A 1 211 ? -25.347 41.913 24.743 1.00 52.46 216 THR A N 1
ATOM 1486 C CA . THR A 1 211 ? -26.283 40.817 24.868 1.00 50.26 216 THR A CA 1
ATOM 1487 C C . THR A 1 211 ? -26.874 40.672 26.276 1.00 52.73 216 THR A C 1
ATOM 1488 O O . THR A 1 211 ? -27.937 40.068 26.424 1.00 53.85 216 THR A O 1
ATOM 1492 N N . GLY A 1 212 ? -26.298 41.313 27.288 1.00 51.55 217 GLY A N 1
ATOM 1493 C CA . GLY A 1 212 ? -26.669 40.993 28.652 1.00 41.60 217 GLY A CA 1
ATOM 1494 C C . GLY A 1 212 ? -27.286 42.132 29.405 1.00 46.89 217 GLY A C 1
ATOM 1495 O O . GLY A 1 212 ? -27.068 42.271 30.625 1.00 45.31 217 GLY A O 1
ATOM 1496 N N . THR A 1 213 ? -28.072 42.950 28.694 1.00 45.45 218 THR A N 1
ATOM 1497 C CA . THR A 1 213 ? -28.793 44.019 29.373 1.00 37.18 218 THR A CA 1
ATOM 1498 C C . THR A 1 213 ? -29.617 43.514 30.546 1.00 37.55 218 THR A C 1
ATOM 1499 O O . THR A 1 213 ? -29.898 44.276 31.465 1.00 39.98 218 THR A O 1
ATOM 1503 N N . GLU A 1 214 ? -30.062 42.252 30.517 1.00 39.93 219 GLU A N 1
ATOM 1504 C CA . GLU A 1 214 ? -31.008 41.737 31.513 1.00 37.83 219 GLU A CA 1
ATOM 1505 C C . GLU A 1 214 ? -30.333 40.979 32.629 1.00 36.18 219 GLU A C 1
ATOM 1506 O O . GLU A 1 214 ? -31.025 40.566 33.595 1.00 32.55 219 GLU A O 1
ATOM 1512 N N . ARG A 1 215 ? -29.012 40.787 32.516 1.00 30.82 220 ARG A N 1
ATOM 1513 C CA . ARG A 1 215 ? -28.373 39.890 33.448 1.00 30.43 220 ARG A CA 1
ATOM 1514 C C . ARG A 1 215 ? -27.617 40.668 34.472 1.00 28.71 220 ARG A C 1
ATOM 1515 O O . ARG A 1 215 ? -28.248 41.229 35.359 1.00 30.53 220 ARG A O 1
ATOM 1523 N N . LEU A 1 216 ? -26.273 40.696 34.414 1.00 29.58 221 LEU A N 1
ATOM 1524 C CA . LEU A 1 216 ? -25.563 41.376 35.484 1.00 28.53 221 LEU A CA 1
ATOM 1525 C C . LEU A 1 216 ? -25.965 42.841 35.602 1.00 25.64 221 LEU A C 1
ATOM 1526 O O . LEU A 1 216 ? -25.897 43.384 36.710 1.00 24.99 221 LEU A O 1
ATOM 1531 N N . ARG A 1 217 ? -26.334 43.525 34.508 1.00 24.05 222 ARG A N 1
ATOM 1532 C CA . ARG A 1 217 ? -26.655 44.963 34.614 1.00 27.78 222 ARG A CA 1
ATOM 1533 C C . ARG A 1 217 ? -28.075 45.292 35.052 1.00 29.29 222 ARG A C 1
ATOM 1534 O O . ARG A 1 217 ? -28.358 46.461 35.372 1.00 27.11 222 ARG A O 1
ATOM 1542 N N . GLY A 1 218 ? -28.983 44.318 35.065 1.00 23.77 223 GLY A N 1
ATOM 1543 C CA . GLY A 1 218 ? -30.406 44.648 35.092 1.00 26.54 223 GLY A CA 1
ATOM 1544 C C . GLY A 1 218 ? -30.913 45.309 36.353 1.00 25.34 223 GLY A C 1
ATOM 1545 O O . GLY A 1 218 ? -31.950 45.978 36.315 1.00 27.42 223 GLY A O 1
ATOM 1546 N N . SER A 1 219 ? -30.272 45.046 37.511 1.00 21.11 224 SER A N 1
ATOM 1547 C CA . SER A 1 219 ? -30.786 45.531 38.788 1.00 24.83 224 SER A CA 1
ATOM 1548 C C . SER A 1 219 ? -29.761 46.363 39.553 1.00 25.72 224 SER A C 1
ATOM 1549 O O . SER A 1 219 ? -29.982 46.641 40.745 1.00 25.75 224 SER A O 1
ATOM 1552 N N . LEU A 1 220 ? -28.675 46.831 38.881 1.00 22.39 225 LEU A N 1
ATOM 1553 C CA . LEU A 1 220 ? -27.689 47.667 39.575 1.00 24.91 225 LEU A CA 1
ATOM 1554 C C . LEU A 1 220 ? -28.162 49.119 39.588 1.00 25.54 225 LEU A C 1
ATOM 1555 O O . LEU A 1 220 ? -28.961 49.533 38.735 1.00 25.25 225 LEU A O 1
ATOM 1560 N N . PRO A 1 221 ? -27.674 49.927 40.530 1.00 22.86 226 PRO A N 1
ATOM 1561 C CA . PRO A 1 221 ? -28.012 51.358 40.497 1.00 25.03 226 PRO A CA 1
ATOM 1562 C C . PRO A 1 221 ? -27.608 51.991 39.172 1.00 28.85 226 PRO A C 1
ATOM 1563 O O . PRO A 1 221 ? -26.587 51.632 38.569 1.00 23.97 226 PRO A O 1
ATOM 1567 N N . VAL A 1 222 ? -28.407 52.968 38.730 1.00 24.95 227 VAL A N 1
ATOM 1568 C CA . VAL A 1 222 ? -28.038 53.726 37.537 1.00 27.05 227 VAL A CA 1
ATOM 1569 C C . VAL A 1 222 ? -26.643 54.307 37.743 1.00 27.25 227 VAL A C 1
ATOM 1570 O O . VAL A 1 222 ? -26.293 54.736 38.851 1.00 27.07 227 VAL A O 1
ATOM 1574 N N . GLY A 1 223 ? -25.816 54.266 36.697 1.00 25.58 228 GLY A N 1
ATOM 1575 C CA . GLY A 1 223 ? -24.448 54.782 36.788 1.00 27.74 228 GLY A CA 1
ATOM 1576 C C . GLY A 1 223 ? -23.414 53.776 37.246 1.00 28.58 228 GLY A C 1
ATOM 1577 O O . GLY A 1 223 ? -22.419 54.182 37.855 1.00 29.24 228 GLY A O 1
ATOM 1578 N N . THR A 1 224 ? -23.676 52.460 37.107 1.00 23.20 229 THR A N 1
ATOM 1579 C CA . THR A 1 224 ? -22.716 51.461 37.585 1.00 21.59 229 THR A CA 1
ATOM 1580 C C . THR A 1 224 ? -21.934 50.868 36.416 1.00 21.15 229 THR A C 1
ATOM 1581 O O . THR A 1 224 ? -22.543 50.143 35.614 1.00 22.54 229 THR A O 1
ATOM 1585 N N . PRO A 1 225 ? -20.609 51.055 36.303 1.00 20.88 230 PRO A N 1
ATOM 1586 C CA . PRO A 1 225 ? -19.858 50.430 35.187 1.00 23.22 230 PRO A CA 1
ATOM 1587 C C . PRO A 1 225 ? -19.824 48.923 35.313 1.00 22.48 230 PRO A C 1
ATOM 1588 O O . PRO A 1 225 ? -19.618 48.398 36.404 1.00 21.09 230 PRO A O 1
ATOM 1592 N N . VAL A 1 226 ? -20.017 48.216 34.193 1.00 22.22 231 VAL A N 1
ATOM 1593 C CA . VAL A 1 226 ? -20.011 46.746 34.199 1.00 20.94 231 VAL A CA 1
ATOM 1594 C C . VAL A 1 226 ? -19.321 46.301 32.915 1.00 25.12 231 VAL A C 1
ATOM 1595 O O . VAL A 1 226 ? -19.643 46.829 31.844 1.00 22.58 231 VAL A O 1
ATOM 1599 N N . ALA A 1 227 ? -18.380 45.355 33.022 1.00 22.39 232 ALA A N 1
ATOM 1600 C CA . ALA A 1 227 ? -17.769 44.682 31.865 1.00 23.07 232 ALA A CA 1
ATOM 1601 C C . ALA A 1 227 ? -18.220 43.229 31.923 1.00 25.20 232 ALA A C 1
ATOM 1602 O O . ALA A 1 227 ? -18.089 42.608 32.978 1.00 25.03 232 ALA A O 1
ATOM 1604 N N . ASP A 1 228 ? -18.791 42.662 30.843 1.00 22.25 233 ASP A N 1
ATOM 1605 C CA . ASP A 1 228 ? -19.282 41.300 31.061 1.00 24.05 233 ASP A CA 1
ATOM 1606 C C . ASP A 1 228 ? -19.288 40.488 29.768 1.00 26.28 233 ASP A C 1
ATOM 1607 O O . ASP A 1 228 ? -19.031 41.008 28.680 1.00 27.16 233 ASP A O 1
ATOM 1612 N N . LYS A 1 229 ? -19.523 39.195 29.924 1.00 24.18 234 LYS A N 1
ATOM 1613 C CA . LYS A 1 229 ? -19.683 38.314 28.762 1.00 25.90 234 LYS A CA 1
ATOM 1614 C C . LYS A 1 229 ? -20.778 37.321 29.097 1.00 26.66 234 LYS A C 1
ATOM 1615 O O . LYS A 1 229 ? -20.659 36.600 30.089 1.00 25.78 234 LYS A O 1
ATOM 1621 N N . THR A 1 230 ? -21.803 37.229 28.249 1.00 26.23 235 THR A N 1
ATOM 1622 C CA . THR A 1 230 ? -22.909 36.306 28.493 1.00 24.54 235 THR A CA 1
ATOM 1623 C C . THR A 1 230 ? -22.723 34.987 27.748 1.00 28.92 235 THR A C 1
ATOM 1624 O O . THR A 1 230 ? -21.903 34.856 26.835 1.00 28.83 235 THR A O 1
ATOM 1628 N N . GLY A 1 231 ? -23.535 34.016 28.130 1.00 24.47 236 GLY A N 1
ATOM 1629 C CA . GLY A 1 231 ? -23.721 32.804 27.336 1.00 30.53 236 GLY A CA 1
ATOM 1630 C C . GLY A 1 231 ? -25.132 32.286 27.534 1.00 27.12 236 GLY A C 1
ATOM 1631 O O . GLY A 1 231 ? -25.673 32.363 28.640 1.00 25.21 236 GLY A O 1
ATOM 1632 N N . THR A 1 232 ? -25.707 31.679 26.469 1.00 26.97 237 THR A N 1
ATOM 1633 C CA . THR A 1 232 ? -27.121 31.291 26.479 1.00 30.19 237 THR A CA 1
ATOM 1634 C C . THR A 1 232 ? -27.335 30.026 25.648 1.00 33.47 237 THR A C 1
ATOM 1635 O O . THR A 1 232 ? -26.842 29.966 24.525 1.00 32.32 237 THR A O 1
ATOM 1639 N N . GLY A 1 233 ? -28.010 29.030 26.203 1.00 32.89 238 GLY A N 1
ATOM 1640 C CA . GLY A 1 233 ? -28.482 27.886 25.425 1.00 35.70 238 GLY A CA 1
ATOM 1641 C C . GLY A 1 233 ? -29.935 28.111 25.023 1.00 39.08 238 GLY A C 1
ATOM 1642 O O . GLY A 1 233 ? -30.675 28.798 25.707 1.00 38.31 238 GLY A O 1
ATOM 1643 N N . ASP A 1 234 ? -30.368 27.474 23.941 1.00 40.84 239 ASP A N 1
ATOM 1644 C CA . ASP A 1 234 ? -31.745 27.643 23.473 1.00 43.16 239 ASP A CA 1
ATOM 1645 C C . ASP A 1 234 ? -32.776 27.138 24.491 1.00 37.28 239 ASP A C 1
ATOM 1646 O O . ASP A 1 234 ? -32.544 26.171 25.214 1.00 36.57 239 ASP A O 1
ATOM 1651 N N . ALA A 1 235 ? -33.938 27.801 24.536 1.00 41.93 240 ALA A N 1
ATOM 1652 C CA . ALA A 1 235 ? -35.089 27.341 25.339 1.00 42.85 240 ALA A CA 1
ATOM 1653 C C . ALA A 1 235 ? -34.776 27.259 26.829 1.00 41.99 240 ALA A C 1
ATOM 1654 O O . ALA A 1 235 ? -35.269 26.360 27.524 1.00 39.96 240 ALA A O 1
ATOM 1656 N N . GLY A 1 236 ? -33.951 28.182 27.328 1.00 38.59 241 GLY A N 1
ATOM 1657 C CA . GLY A 1 236 ? -33.648 28.234 28.749 1.00 38.00 241 GLY A CA 1
ATOM 1658 C C . GLY A 1 236 ? -32.767 27.134 29.266 1.00 33.57 241 GLY A C 1
ATOM 1659 O O . GLY A 1 236 ? -32.705 26.926 30.491 1.00 35.20 241 GLY A O 1
ATOM 1660 N N . VAL A 1 237 ? -32.093 26.386 28.390 1.00 28.45 242 VAL A N 1
ATOM 1661 C CA . VAL A 1 237 ? -31.333 25.297 28.972 1.00 31.01 242 VAL A CA 1
ATOM 1662 C C . VAL A 1 237 ? -30.072 25.797 29.681 1.00 28.35 242 VAL A C 1
ATOM 1663 O O . VAL A 1 237 ? -29.589 25.114 30.581 1.00 31.11 242 VAL A O 1
ATOM 1667 N N . VAL A 1 238 ? -29.555 26.977 29.323 1.00 28.27 243 VAL A N 1
ATOM 1668 C CA . VAL A 1 238 ? -28.376 27.534 29.997 1.00 27.85 243 VAL A CA 1
ATOM 1669 C C . VAL A 1 238 ? -28.510 29.052 29.957 1.00 26.78 243 VAL A C 1
ATOM 1670 O O . VAL A 1 238 ? -28.819 29.627 28.901 1.00 26.74 243 VAL A O 1
ATOM 1674 N N . THR A 1 239 ? -28.247 29.706 31.103 1.00 25.85 244 THR A N 1
ATOM 1675 C CA . THR A 1 239 ? -28.244 31.169 31.164 1.00 23.66 244 THR A CA 1
ATOM 1676 C C . THR A 1 239 ? -27.029 31.560 31.992 1.00 23.75 244 THR A C 1
ATOM 1677 O O . THR A 1 239 ? -27.007 31.257 33.184 1.00 22.51 244 THR A O 1
ATOM 1681 N N . ASN A 1 240 ? -26.024 32.205 31.373 1.00 23.87 245 ASN A N 1
ATOM 1682 C CA . ASN A 1 240 ? -24.762 32.493 32.070 1.00 24.98 245 ASN A CA 1
ATOM 1683 C C . ASN A 1 240 ? -24.435 33.970 31.958 1.00 21.21 245 ASN A C 1
ATOM 1684 O O . ASN A 1 240 ? -24.782 34.635 30.972 1.00 23.24 245 ASN A O 1
ATOM 1689 N N . ASP A 1 241 ? -23.709 34.488 32.967 1.00 24.49 246 ASP A N 1
ATOM 1690 C CA . ASP A 1 241 ? -23.101 35.804 32.763 1.00 24.0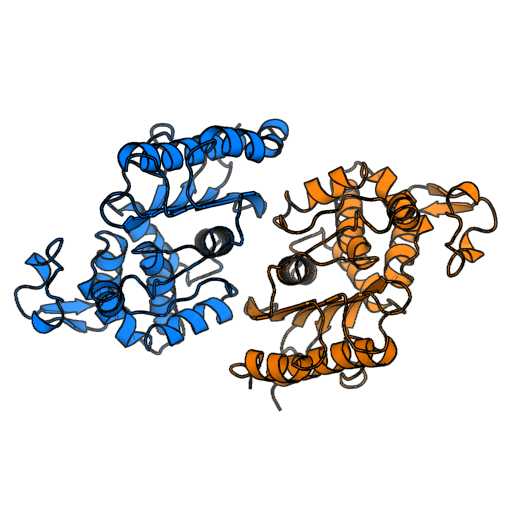3 246 ASP A CA 1
ATOM 1691 C C . ASP A 1 241 ? -21.892 35.935 33.685 1.00 22.62 246 ASP A C 1
ATOM 1692 O O . ASP A 1 241 ? -21.968 35.570 34.859 1.00 23.09 246 ASP A O 1
ATOM 1697 N N . VAL A 1 242 ? -20.780 36.461 33.172 1.00 20.65 247 VAL A N 1
ATOM 1698 C CA . VAL A 1 242 ? -19.619 36.662 34.044 1.00 22.13 247 VAL A CA 1
ATOM 1699 C C . VAL A 1 242 ? -19.102 38.069 33.783 1.00 22.43 247 VAL A C 1
ATOM 1700 O O . VAL A 1 242 ? -19.146 38.540 32.640 1.00 23.75 247 VAL A O 1
ATOM 1704 N N . GLY A 1 243 ? -18.610 38.754 34.820 1.00 20.71 248 GLY A N 1
ATOM 1705 C CA . GLY A 1 243 ? -18.131 40.095 34.523 1.00 19.93 248 GLY A CA 1
ATOM 1706 C C . GLY A 1 243 ? -17.550 40.770 35.742 1.00 20.97 248 GLY A C 1
ATOM 1707 O O . GLY A 1 243 ? -17.320 40.134 36.771 1.00 20.89 248 GLY A O 1
ATOM 1708 N N . ILE A 1 244 ? -17.248 42.056 35.554 1.00 19.78 249 ILE A N 1
ATOM 1709 C CA . ILE A 1 244 ? -16.635 42.902 36.595 1.00 20.14 249 ILE A CA 1
ATOM 1710 C C . ILE A 1 244 ? -17.537 44.100 36.822 1.00 18.58 249 ILE A C 1
ATOM 1711 O O . ILE A 1 244 ? -17.863 44.829 35.873 1.00 21.58 249 ILE A O 1
ATOM 1716 N N . ILE A 1 245 ? -17.958 44.295 38.080 1.00 19.37 250 ILE A N 1
ATOM 1717 C CA . ILE A 1 245 ? -18.783 45.438 38.484 1.00 20.93 250 ILE A CA 1
ATOM 1718 C C . ILE A 1 245 ? -17.867 46.437 39.176 1.00 22.26 250 ILE A C 1
ATOM 1719 O O . ILE A 1 245 ? -17.133 46.061 40.101 1.00 21.11 250 ILE A O 1
ATOM 1724 N N . THR A 1 246 ? -17.903 47.695 38.738 1.00 20.68 251 THR A N 1
ATOM 1725 C CA . THR A 1 246 ? -17.151 48.774 39.383 1.00 20.81 251 THR A CA 1
ATOM 1726 C C . THR A 1 246 ? -18.007 49.385 40.496 1.00 23.96 251 THR A C 1
ATOM 1727 O O . THR A 1 246 ? -19.133 49.863 40.241 1.00 22.48 251 THR A O 1
ATOM 1731 N N . LEU A 1 247 ? -17.501 49.340 41.727 1.00 23.16 252 LEU A N 1
ATOM 1732 C CA . LEU A 1 247 ? -18.231 49.897 42.868 1.00 22.81 252 LEU A CA 1
ATOM 1733 C C . LEU A 1 247 ? -17.937 51.381 43.007 1.00 26.68 252 LEU A C 1
ATOM 1734 O O . LEU A 1 247 ? -16.986 51.902 42.399 1.00 26.36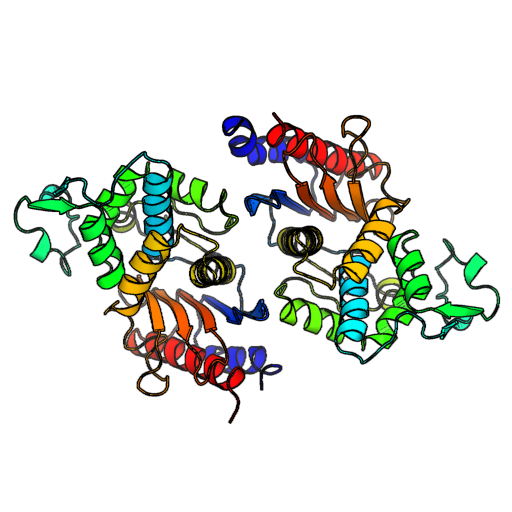 252 LEU A O 1
ATOM 1739 N N . PRO A 1 248 ? -18.771 52.109 43.748 1.00 28.62 253 PRO A N 1
ATOM 1740 C CA . PRO A 1 248 ? -18.638 53.565 43.784 1.00 30.86 253 PRO A CA 1
ATOM 1741 C C . PRO A 1 248 ? -17.392 53.994 44.525 1.00 37.46 253 PRO A C 1
ATOM 1742 O O . PRO A 1 248 ? -16.685 53.198 45.151 1.00 41.48 253 PRO A O 1
ATOM 1746 N N . LYS A 1 249 ? -17.124 55.296 44.415 1.00 43.88 254 LYS A N 1
ATOM 1747 C CA . LYS A 1 249 ? -16.129 55.952 45.250 1.00 49.37 254 LYS A CA 1
ATOM 1748 C C . LYS A 1 249 ? -14.811 55.240 45.133 1.00 44.37 254 LYS A C 1
ATOM 1749 O O . LYS A 1 249 ? -14.251 55.108 44.039 1.00 50.96 254 LYS A O 1
ATOM 1755 N N . GLY A 1 250 ? -14.345 54.723 46.242 1.00 42.55 255 GLY A N 1
ATOM 1756 C CA . GLY A 1 250 ? -13.132 53.914 46.151 1.00 37.68 255 GLY A CA 1
ATOM 1757 C C . GLY A 1 250 ? -13.322 52.551 46.776 1.00 39.17 255 GLY A C 1
ATOM 1758 O O . GLY A 1 250 ? -12.459 52.067 47.510 1.00 42.43 255 GLY A O 1
ATOM 1759 N N . GLN A 1 251 ? -14.515 51.988 46.609 1.00 30.03 256 GLN A N 1
ATOM 1760 C CA . GLN A 1 251 ? -14.821 50.709 47.212 1.00 26.85 256 GLN A CA 1
ATOM 1761 C C . GLN A 1 251 ? -14.371 49.510 46.379 1.00 26.37 256 GLN A C 1
ATOM 1762 O O . GLN A 1 251 ? -14.629 48.384 46.802 1.00 29.86 256 GLN A O 1
ATOM 1768 N N . GLY A 1 252 ? -13.776 49.714 45.212 1.00 26.07 257 GLY A N 1
ATOM 1769 C CA . GLY A 1 252 ? -13.194 48.569 44.494 1.00 25.81 257 GLY A CA 1
ATOM 1770 C C . GLY A 1 252 ? -14.097 47.994 43.397 1.00 24.34 257 GLY A C 1
ATOM 1771 O O . GLY A 1 252 ? -14.889 48.721 42.767 1.00 23.57 257 GLY A O 1
ATOM 1772 N N . HIS A 1 253 ? -13.894 46.700 43.102 1.00 22.72 258 HIS A N 1
ATOM 1773 C CA . HIS A 1 253 ? -14.546 45.998 42.004 1.00 22.93 258 HIS A CA 1
ATOM 1774 C C . HIS A 1 253 ? -14.958 44.625 42.478 1.00 21.66 258 HIS A C 1
ATOM 1775 O O . HIS A 1 253 ? -14.311 44.044 43.346 1.00 21.75 258 HIS A O 1
ATOM 1782 N N . LEU A 1 254 ? -16.028 44.080 41.876 1.00 18.85 259 LEU A N 1
ATOM 1783 C CA . LEU A 1 254 ? -16.447 42.727 42.147 1.00 20.40 259 LEU A CA 1
ATOM 1784 C C . LEU A 1 254 ? -16.304 41.933 40.867 1.00 22.91 259 LEU A C 1
ATOM 1785 O O . LEU A 1 254 ? -16.836 42.338 39.833 1.00 21.82 259 LEU A O 1
ATOM 1790 N N . ALA A 1 255 ? -15.649 40.809 40.951 1.00 21.04 260 ALA A N 1
ATOM 1791 C CA . ALA A 1 255 ? -15.686 39.847 39.843 1.00 22.50 260 ALA A CA 1
ATOM 1792 C C . ALA A 1 255 ? -16.802 38.869 40.151 1.00 23.14 260 ALA A C 1
ATOM 1793 O O . ALA A 1 255 ? -16.849 38.320 41.254 1.00 22.55 260 ALA A O 1
ATOM 1795 N N . ILE A 1 256 ? -17.664 38.583 39.172 1.00 23.09 261 ILE A N 1
ATOM 1796 C CA . ILE A 1 256 ? -18.834 37.781 39.481 1.00 21.11 261 ILE A CA 1
ATOM 1797 C C . ILE A 1 256 ? -19.049 36.796 38.355 1.00 23.35 261 ILE A C 1
ATOM 1798 O O . ILE A 1 256 ? -18.949 37.156 37.179 1.00 23.32 261 ILE A O 1
ATOM 1803 N N . ALA A 1 257 ? -19.289 35.552 38.695 1.00 22.40 262 ALA A N 1
ATOM 1804 C CA . ALA A 1 257 ? -19.677 34.621 37.645 1.00 21.00 262 ALA A CA 1
ATOM 1805 C C . ALA A 1 257 ? -20.937 33.906 38.090 1.00 22.23 262 ALA A C 1
ATOM 1806 O O . ALA A 1 257 ? -20.978 33.396 39.209 1.00 22.39 262 ALA A O 1
ATOM 1808 N N . VAL A 1 258 ? -21.961 33.838 37.223 1.00 23.15 263 VAL A N 1
ATOM 1809 C CA . VAL A 1 258 ? -23.178 33.073 37.551 1.00 20.45 263 VAL A CA 1
ATOM 1810 C C . VAL A 1 258 ? -23.444 32.158 36.368 1.00 19.69 263 VAL A C 1
ATOM 1811 O O . VAL A 1 258 ? -23.542 32.651 35.248 1.00 20.34 263 VAL A O 1
ATOM 1815 N N . LEU A 1 259 ? -23.520 30.847 36.621 1.00 19.96 264 LEU A N 1
ATOM 1816 C CA . LEU A 1 259 ? -23.739 29.841 35.583 1.00 23.16 264 LEU A CA 1
ATOM 1817 C C . LEU A 1 259 ? -24.973 29.021 35.976 1.00 23.07 264 LEU A C 1
ATOM 1818 O O . LEU A 1 259 ? -24.983 28.379 37.028 1.00 24.27 264 LEU A O 1
ATOM 1823 N N . ILE A 1 260 ? -25.990 29.034 35.127 1.00 25.14 265 ILE A N 1
ATOM 1824 C CA . ILE A 1 260 ? -27.254 28.353 35.406 1.00 25.98 265 ILE A CA 1
ATOM 1825 C C . ILE A 1 260 ? -27.430 27.315 34.319 1.00 25.08 265 ILE A C 1
ATOM 1826 O O . ILE A 1 260 ? -27.432 27.666 33.145 1.00 25.93 265 ILE A O 1
ATOM 1831 N N . SER A 1 261 ? -27.602 26.050 34.713 1.00 25.42 266 SER A N 1
ATOM 1832 C CA . SER A 1 261 ? -27.752 24.965 33.759 1.00 30.28 266 SER A CA 1
ATOM 1833 C C . SER A 1 261 ? -28.946 24.111 34.180 1.00 29.80 266 SER A C 1
ATOM 1834 O O . SER A 1 261 ? -28.996 23.647 35.315 1.00 33.14 266 SER A O 1
ATOM 1837 N N . GLY A 1 262 ? -29.889 23.913 33.272 1.00 31.56 267 GLY A N 1
ATOM 1838 C CA . GLY A 1 262 ? -30.968 22.974 33.528 1.00 33.82 267 GLY A CA 1
ATOM 1839 C C . GLY A 1 262 ? -32.024 23.449 34.503 1.00 35.29 267 GLY A C 1
ATOM 1840 O O . GLY A 1 262 ? -32.723 22.634 35.100 1.00 33.72 267 GLY A O 1
ATOM 1841 N N . SER A 1 263 ? -32.202 24.744 34.641 1.00 33.05 268 SER A N 1
ATOM 1842 C CA . SER A 1 263 ? -33.177 25.249 35.595 1.00 32.30 268 SER A CA 1
ATOM 1843 C C . SER A 1 263 ? -34.592 25.034 35.044 1.00 37.29 268 SER A C 1
ATOM 1844 O O . SER A 1 263 ? -34.799 25.085 33.823 1.00 33.60 268 SER A O 1
ATOM 1847 N N . LYS A 1 264 ? -35.566 24.820 35.968 1.00 37.38 269 LYS A N 1
ATOM 1848 C CA . LYS A 1 264 ? -37.003 24.823 35.643 1.00 42.03 269 LYS A CA 1
ATOM 1849 C C . LYS A 1 264 ? -37.547 26.163 35.222 1.00 41.89 269 LYS A C 1
ATOM 1850 O O . LYS A 1 264 ? -38.691 26.192 34.760 1.00 39.17 269 LYS A O 1
ATOM 1856 N N . LEU A 1 265 ? -36.898 27.265 35.588 1.00 33.19 270 LEU A N 1
ATOM 1857 C CA . LEU A 1 265 ? -37.482 28.593 35.417 1.00 30.66 270 LEU A CA 1
ATOM 1858 C C . LEU A 1 265 ? -37.505 29.012 33.953 1.00 33.66 270 LEU A C 1
ATOM 1859 O O . LEU A 1 265 ? -36.738 28.515 33.104 1.00 30.25 270 LEU A O 1
ATOM 1864 N N . SER A 1 266 ? -38.429 29.921 33.636 1.00 28.82 271 SER A N 1
ATOM 1865 C CA . SER A 1 266 ? -38.410 30.558 32.330 1.00 32.15 271 SER A CA 1
ATOM 1866 C C . SER A 1 266 ? -37.081 31.271 32.050 1.00 31.00 271 SER A C 1
ATOM 1867 O O . SER A 1 266 ? -36.407 31.743 32.980 1.00 29.74 271 SER A O 1
ATOM 1870 N N . PRO A 1 267 ? -36.736 31.449 30.765 1.00 31.45 272 PRO A N 1
ATOM 1871 C CA . PRO A 1 267 ? -35.533 32.245 30.430 1.00 29.45 272 PRO A CA 1
ATOM 1872 C C . PRO A 1 267 ? -35.529 33.626 31.071 1.00 29.33 272 PRO A C 1
ATOM 1873 O O . PRO A 1 267 ? -34.474 34.040 31.590 1.00 29.35 272 PRO A O 1
ATOM 1877 N N . ALA A 1 268 ? -36.661 34.348 31.091 1.00 28.02 273 ALA A N 1
ATOM 1878 C CA . ALA A 1 268 ? -36.635 35.674 31.728 1.00 28.29 273 ALA A CA 1
ATOM 1879 C C . ALA A 1 268 ? -36.365 35.567 33.226 1.00 27.76 273 ALA A C 1
ATOM 1880 O O . ALA A 1 268 ? -35.647 36.410 33.787 1.00 28.10 273 ALA A O 1
ATOM 1882 N N . ALA A 1 269 ? -36.944 34.565 33.898 1.00 25.77 274 ALA A N 1
ATOM 1883 C CA . ALA A 1 269 ? -36.710 34.433 35.329 1.00 28.03 274 ALA A CA 1
ATOM 1884 C C . ALA A 1 269 ? -35.258 34.025 35.637 1.00 27.12 274 ALA A C 1
ATOM 1885 O O . ALA A 1 269 ? -34.727 34.404 36.684 1.00 25.19 274 ALA A O 1
ATOM 1887 N N . GLN A 1 270 ? -34.607 33.277 34.739 1.00 26.65 275 GLN A N 1
ATOM 1888 C CA . GLN A 1 270 ? -33.193 32.955 34.945 1.00 24.17 275 GLN A CA 1
ATOM 1889 C C . GLN A 1 270 ? -32.334 34.208 34.825 1.00 24.91 275 GLN A C 1
ATOM 1890 O O . GLN A 1 270 ? -31.438 34.427 35.647 1.00 26.22 275 GLN A O 1
ATOM 1896 N N . GLU A 1 271 ? -32.621 35.060 33.846 1.00 23.30 276 GLU A N 1
ATOM 1897 C CA . GLU A 1 271 ? -31.914 36.333 33.744 1.00 24.44 276 GLU A CA 1
ATOM 1898 C C . GLU A 1 271 ? -32.145 37.182 34.981 1.00 24.57 276 GLU A C 1
ATOM 1899 O O . GLU A 1 271 ? -31.221 37.852 35.458 1.00 24.39 276 GLU A O 1
ATOM 1905 N N . LYS A 1 272 ? -33.375 37.160 35.504 1.00 24.84 277 LYS A N 1
ATOM 1906 C CA . LYS A 1 272 ? -33.701 37.900 36.721 1.00 23.00 277 LYS A CA 1
ATOM 1907 C C . LYS A 1 272 ? -32.905 37.369 37.900 1.00 25.07 277 LYS A C 1
ATOM 1908 O O . LYS A 1 272 ? -32.461 38.143 38.754 1.00 24.10 277 LYS A O 1
ATOM 1914 N N . LEU A 1 273 ? -32.686 36.046 37.968 1.00 22.38 278 LEU A N 1
ATOM 1915 C CA . LEU A 1 273 ? -31.853 35.531 39.052 1.00 24.41 278 LEU A CA 1
ATOM 1916 C C . LEU A 1 273 ? -30.443 36.116 38.962 1.00 22.69 278 LEU A C 1
ATOM 1917 O O . LEU A 1 273 ? -29.865 36.510 39.966 1.00 22.19 278 LEU A O 1
ATOM 1922 N N . ILE A 1 274 ? -29.873 36.180 37.760 1.00 22.93 279 ILE A N 1
ATOM 1923 C CA . ILE A 1 274 ? -28.505 36.727 37.641 1.00 20.04 279 ILE A CA 1
ATOM 1924 C C . ILE A 1 274 ? -28.485 38.194 38.054 1.00 22.60 279 ILE A C 1
ATOM 1925 O O . ILE A 1 274 ? -27.602 38.636 38.807 1.00 22.51 279 ILE A O 1
ATOM 1930 N N . ALA A 1 275 ? -29.478 38.975 37.582 1.00 21.95 280 ALA A N 1
ATOM 1931 C CA . ALA A 1 275 ? -29.532 40.388 37.943 1.00 20.92 280 ALA A CA 1
ATOM 1932 C C . ALA A 1 275 ? -29.623 40.595 39.456 1.00 22.51 280 ALA A C 1
ATOM 1933 O O . ALA A 1 275 ? -28.990 41.515 40.004 1.00 21.39 280 ALA A O 1
ATOM 1935 N N . GLU A 1 276 ? -30.429 39.783 40.135 1.00 21.99 281 GLU A N 1
ATOM 1936 C CA . GLU A 1 276 ? -30.651 39.948 41.578 1.00 22.37 281 GLU A CA 1
ATOM 1937 C C . GLU A 1 276 ? -29.455 39.454 42.380 1.00 22.31 281 GLU A C 1
ATOM 1938 O O . GLU A 1 276 ? -29.119 40.008 43.442 1.00 22.03 281 GLU A O 1
ATOM 1944 N N . ILE A 1 277 ? -28.819 38.381 41.913 1.00 21.64 282 ILE A N 1
ATOM 1945 C CA . ILE A 1 277 ? -27.557 37.974 42.518 1.00 21.70 282 ILE A CA 1
ATOM 1946 C C . ILE A 1 277 ? -26.554 39.116 42.458 1.00 22.51 282 ILE A C 1
ATOM 1947 O O . ILE A 1 277 ? -25.862 39.422 43.442 1.00 21.65 282 ILE A O 1
ATOM 1952 N N . ALA A 1 278 ? -26.443 39.756 41.302 1.00 18.76 283 ALA A N 1
ATOM 1953 C CA . ALA A 1 278 ? -25.465 40.827 41.169 1.00 21.85 283 ALA A CA 1
ATOM 1954 C C . ALA A 1 278 ? -25.794 41.982 42.105 1.00 21.58 283 ALA A C 1
ATOM 1955 O O . ALA A 1 278 ? -24.885 42.585 42.711 1.00 21.83 283 ALA A O 1
ATOM 1957 N N . ARG A 1 279 ? -27.088 42.308 42.239 1.00 21.01 284 ARG A N 1
ATOM 1958 C CA . ARG A 1 279 ? -27.451 43.424 43.108 1.00 19.99 284 ARG A CA 1
ATOM 1959 C C . ARG A 1 279 ? -27.256 43.067 44.580 1.00 19.28 284 ARG A C 1
ATOM 1960 O O . ARG A 1 279 ? -26.779 43.905 45.367 1.00 23.23 284 ARG A O 1
ATOM 1968 N N . ALA A 1 280 ? -27.553 41.834 44.964 1.00 22.14 285 ALA A N 1
ATOM 1969 C CA . ALA A 1 280 ? -27.283 41.417 46.350 1.00 24.14 285 ALA A CA 1
ATOM 1970 C C . ALA A 1 280 ? -25.785 41.496 46.667 1.00 26.38 285 ALA A C 1
ATOM 1971 O O . ALA A 1 280 ? -25.384 41.944 47.758 1.00 22.81 285 ALA A O 1
ATOM 1973 N N . ALA A 1 281 ? -24.937 41.112 45.707 1.00 23.01 286 ALA A N 1
ATOM 1974 C CA . ALA A 1 281 ? -23.487 41.193 45.923 1.00 23.50 286 ALA A CA 1
ATOM 1975 C C . ALA A 1 281 ? -23.027 42.633 46.015 1.00 22.49 286 ALA A C 1
ATOM 1976 O O . ALA A 1 281 ? -22.209 42.988 46.874 1.00 22.99 286 ALA A O 1
ATOM 1978 N N . TYR A 1 282 ? -23.507 43.481 45.102 1.00 22.05 287 TYR A N 1
ATOM 1979 C CA . TYR A 1 282 ? -23.219 44.902 45.159 1.00 20.26 287 TYR A CA 1
ATOM 1980 C C . TYR A 1 282 ? -23.611 45.466 46.516 1.00 24.23 287 TYR A C 1
ATOM 1981 O O . TYR A 1 282 ? -22.827 46.182 47.150 1.00 27.12 287 TYR A O 1
ATOM 1990 N N . ASP A 1 283 ? -24.851 45.187 46.955 1.00 23.99 288 ASP A N 1
ATOM 1991 C CA . ASP A 1 283 ? -25.353 45.787 48.189 1.00 26.38 288 ASP A CA 1
ATOM 1992 C C . ASP A 1 283 ? -24.496 45.359 49.372 1.00 29.44 288 ASP A C 1
ATOM 1993 O O . ASP A 1 283 ? -24.260 46.147 50.300 1.00 29.69 288 ASP A O 1
ATOM 1998 N N . ALA A 1 284 ? -24.026 44.123 49.353 1.00 25.32 289 ALA A N 1
ATOM 1999 C CA . ALA A 1 284 ? -23.250 43.624 50.477 1.00 27.53 289 ALA A CA 1
ATOM 2000 C C . ALA A 1 284 ? -21.905 44.307 50.550 1.00 28.61 289 ALA A C 1
ATOM 2001 O O . ALA A 1 284 ? -21.497 44.718 51.638 1.00 31.73 289 ALA A O 1
ATOM 2003 N N . HIS A 1 285 ? -21.288 44.625 49.396 1.00 25.29 290 HIS A N 1
ATOM 2004 C CA . HIS A 1 285 ? -19.936 45.140 49.387 1.00 24.64 290 HIS A CA 1
ATOM 2005 C C . HIS A 1 285 ? -19.869 46.659 49.341 1.00 29.88 290 HIS A C 1
ATOM 2006 O O . HIS A 1 285 ? -18.776 47.212 49.466 1.00 31.21 290 HIS A O 1
ATOM 2013 N N . VAL A 1 286 ? -20.993 47.356 49.233 1.00 24.64 291 VAL A N 1
ATOM 2014 C CA . VAL A 1 286 ? -20.990 48.808 49.151 1.00 29.53 291 VAL A CA 1
ATOM 2015 C C . VAL A 1 286 ? -21.524 49.370 50.463 1.00 35.81 291 VAL A C 1
ATOM 2016 O O . VAL A 1 286 ? -22.435 48.805 51.072 1.00 40.54 291 VAL A O 1
ATOM 2020 N N . SER A 1 287 ? -20.957 50.483 50.899 1.00 39.75 292 SER A N 1
ATOM 2021 C CA . SER A 1 287 ? -21.385 51.089 52.161 1.00 46.30 292 SER A CA 1
ATOM 2022 C C . SER A 1 287 ? -22.713 51.811 52.013 1.00 42.67 292 SER A C 1
ATOM 2023 O O . SER A 1 287 ? -22.883 52.568 51.069 1.00 47.77 292 SER A O 1
ATOM 2026 N N . ALA B 1 21 ? 8.583 18.398 29.371 1.00 45.76 26 ALA B N 1
ATOM 2027 C CA . ALA B 1 21 ? 8.510 17.875 30.750 1.00 46.47 26 ALA B CA 1
ATOM 2028 C C . ALA B 1 21 ? 7.361 18.514 31.532 1.00 44.58 26 ALA B C 1
ATOM 2029 O O . ALA B 1 21 ? 6.599 17.830 32.242 1.00 44.53 26 ALA B O 1
ATOM 2031 N N . ILE B 1 22 ? 7.262 19.840 31.429 1.00 44.81 27 ILE B N 1
ATOM 2032 C CA . ILE B 1 22 ? 6.211 20.517 32.177 1.00 41.43 27 ILE B CA 1
ATOM 2033 C C . ILE B 1 22 ? 4.848 20.167 31.586 1.00 42.42 27 ILE B C 1
ATOM 2034 O O . ILE B 1 22 ? 3.885 19.946 32.325 1.00 40.77 27 ILE B O 1
ATOM 2039 N N . SER B 1 23 ? 4.760 19.995 30.263 1.00 46.36 28 SER B N 1
ATOM 2040 C CA . SER B 1 23 ? 3.459 19.642 29.682 1.00 49.74 28 SER B CA 1
ATOM 2041 C C . SER B 1 23 ? 3.029 18.219 30.062 1.00 48.06 28 SER B C 1
ATOM 2042 O O . SER B 1 23 ? 1.832 17.942 30.140 1.00 53.85 28 SER B O 1
ATOM 2045 N N . MET B 1 24 ? 3.963 17.307 30.299 1.00 48.68 29 MET B N 1
ATOM 2046 C CA . MET B 1 24 ? 3.603 15.929 30.641 1.00 49.55 29 MET B CA 1
ATOM 2047 C C . MET B 1 24 ? 3.456 15.677 32.148 1.00 47.23 29 MET B C 1
ATOM 2048 O O . MET B 1 24 ? 3.322 14.515 32.559 1.00 42.97 29 MET B O 1
ATOM 2053 N N . LEU B 1 25 ? 3.481 16.720 32.987 1.00 42.91 30 LEU B N 1
ATOM 2054 C CA . LEU B 1 25 ? 3.502 16.451 34.423 1.00 37.23 30 LEU B CA 1
ATOM 2055 C C . LEU B 1 25 ? 2.190 15.842 34.917 1.00 32.94 30 LEU B C 1
ATOM 2056 O O . LEU B 1 25 ? 2.206 14.944 35.763 1.00 33.17 30 LEU B O 1
ATOM 2061 N N . THR B 1 26 ? 1.039 16.292 34.413 1.00 35.91 31 THR B N 1
ATOM 2062 C CA . THR B 1 26 ? -0.210 15.731 34.919 1.00 36.58 31 THR B CA 1
ATOM 2063 C C . THR B 1 26 ? -0.227 14.223 34.714 1.00 38.17 31 THR B C 1
ATOM 2064 O O . THR B 1 26 ? -0.570 13.454 35.620 1.00 39.56 31 THR B O 1
ATOM 2068 N N . GLU B 1 27 ? 0.218 13.784 33.545 1.00 43.17 32 GLU B N 1
ATOM 2069 C CA . GLU B 1 27 ? 0.174 12.371 33.203 1.00 40.52 32 GLU B CA 1
ATOM 2070 C C . GLU B 1 27 ? 1.203 11.595 34.004 1.00 39.60 32 GLU B C 1
ATOM 2071 O O . GLU B 1 27 ? 0.921 10.500 34.518 1.00 38.70 32 GLU B O 1
ATOM 2077 N N . ARG B 1 28 ? 2.386 12.179 34.180 1.00 38.15 33 ARG B N 1
ATOM 2078 C CA . ARG B 1 28 ? 3.382 11.595 35.066 1.00 38.20 33 ARG B CA 1
ATOM 2079 C C . ARG B 1 28 ? 2.841 11.442 36.488 1.00 37.18 33 ARG B C 1
ATOM 2080 O O . ARG B 1 28 ? 2.979 10.382 37.113 1.00 35.23 33 ARG B O 1
ATOM 2088 N N . LEU B 1 29 ? 2.203 12.489 37.022 1.00 32.32 34 LEU B N 1
ATOM 2089 C CA . LEU B 1 29 ? 1.676 12.373 38.365 1.00 32.63 34 LEU B CA 1
ATOM 2090 C C . LEU B 1 29 ? 0.549 11.361 38.422 1.00 32.61 34 LEU B C 1
ATOM 2091 O O . LEU B 1 29 ? 0.452 10.611 39.386 1.00 32.10 34 LEU B O 1
ATOM 2096 N N . SER B 1 30 ? -0.311 11.320 37.396 1.00 35.05 35 SER B N 1
ATOM 2097 C CA . SER B 1 30 ? -1.360 10.300 37.356 1.00 36.71 35 SER B CA 1
ATOM 2098 C C . SER B 1 30 ? -0.754 8.911 37.409 1.00 35.57 35 SER B C 1
ATOM 2099 O O . SER B 1 30 ? -1.231 8.041 38.131 1.00 38.55 35 SER B O 1
ATOM 2102 N N . SER B 1 31 ? 0.359 8.727 36.728 1.00 36.67 36 SER B N 1
ATOM 2103 C CA . SER B 1 31 ? 0.999 7.422 36.686 1.00 37.75 36 SER B CA 1
ATOM 2104 C C . SER B 1 31 ? 1.626 7.064 38.020 1.00 39.21 36 SER B C 1
ATOM 2105 O O . SER B 1 31 ? 1.575 5.905 38.435 1.00 38.00 36 SER B O 1
ATOM 2108 N N . ILE B 1 32 ? 2.117 8.059 38.761 1.00 36.13 37 ILE B N 1
ATOM 2109 C CA . ILE B 1 32 ? 2.703 7.800 40.069 1.00 32.85 37 ILE B CA 1
ATOM 2110 C C . ILE B 1 32 ? 1.657 7.313 41.069 1.00 32.61 37 ILE B C 1
ATOM 2111 O O . ILE B 1 32 ? 1.963 6.491 41.949 1.00 32.72 37 ILE B O 1
ATOM 2116 N N . ILE B 1 33 ? 0.433 7.851 41.021 1.00 30.90 38 ILE B N 1
ATOM 2117 C CA . ILE B 1 33 ? -0.559 7.549 42.047 1.00 32.31 38 ILE B CA 1
ATOM 2118 C C . ILE B 1 33 ? -1.586 6.499 41.606 1.00 36.29 38 ILE B C 1
ATOM 2119 O O . ILE B 1 33 ? -2.455 6.129 42.400 1.00 34.30 38 ILE B O 1
ATOM 2124 N N . ASN B 1 34 ? -1.464 5.980 40.388 1.00 38.68 39 ASN B N 1
ATOM 2125 C CA . ASN B 1 34 ? -2.526 5.189 39.771 1.00 41.47 39 ASN B CA 1
ATOM 2126 C C . ASN B 1 34 ? -2.955 3.989 40.617 1.00 43.84 39 ASN B C 1
ATOM 2127 O O . ASN B 1 34 ? -4.144 3.635 40.641 1.00 46.17 39 ASN B O 1
ATOM 2132 N N . ALA B 1 35 ? -2.041 3.374 41.352 1.00 40.19 40 ALA B N 1
ATOM 2133 C CA . ALA B 1 35 ? -2.421 2.187 42.101 1.00 42.07 40 ALA B CA 1
ATOM 2134 C C . ALA B 1 35 ? -2.493 2.435 43.591 1.00 43.76 40 ALA B C 1
ATOM 2135 O O . ALA B 1 35 ? -2.643 1.487 44.364 1.00 42.91 40 ALA B O 1
ATOM 2137 N N . ALA B 1 36 ? -2.451 3.694 44.021 1.00 38.82 41 ALA B N 1
ATOM 2138 C CA . ALA B 1 36 ? -2.405 3.935 45.454 1.00 36.44 41 ALA B CA 1
ATOM 2139 C C . ALA B 1 36 ? -3.763 3.813 46.133 1.00 33.66 41 ALA B C 1
ATOM 2140 O O . ALA B 1 36 ? -3.816 3.774 47.368 1.00 36.87 41 ALA B O 1
ATOM 2142 N N . GLY B 1 37 ? -4.854 3.762 45.388 1.00 37.14 42 GLY B N 1
ATOM 2143 C CA . GLY B 1 37 ? -6.163 3.718 46.023 1.00 37.80 42 GLY B CA 1
ATOM 2144 C C . GLY B 1 37 ? -6.522 5.057 46.673 1.00 39.42 42 GLY B C 1
ATOM 2145 O O . GLY B 1 37 ? -5.798 6.043 46.570 1.00 37.56 42 GLY B O 1
ATOM 2146 N N . GLY B 1 38 ? -7.661 5.058 47.361 1.00 37.22 43 GLY B N 1
ATOM 2147 C CA . GLY B 1 38 ? -8.079 6.204 48.172 1.00 38.85 43 GLY B CA 1
ATOM 2148 C C . GLY B 1 38 ? -8.451 7.431 47.347 1.00 37.15 43 GLY B C 1
ATOM 2149 O O . GLY B 1 38 ? -8.765 7.354 46.159 1.00 39.41 43 GLY B O 1
ATOM 2150 N N . ASP B 1 39 ? -8.465 8.578 48.031 1.00 39.32 44 ASP B N 1
ATOM 2151 C CA . ASP B 1 39 ? -8.679 9.893 47.415 1.00 36.02 44 ASP B CA 1
ATOM 2152 C C . ASP B 1 39 ? -7.407 10.689 47.609 1.00 31.43 44 ASP B C 1
ATOM 2153 O O . ASP B 1 39 ? -6.976 10.885 48.751 1.00 29.92 44 ASP B O 1
ATOM 2158 N N . ILE B 1 40 ? -6.823 11.142 46.515 1.00 31.57 45 ILE B N 1
ATOM 2159 C CA . ILE B 1 40 ? -5.553 11.858 46.540 1.00 32.36 45 ILE B CA 1
ATOM 2160 C C . ILE B 1 40 ? -5.734 13.161 45.768 1.00 32.19 45 ILE B C 1
ATOM 2161 O O . ILE B 1 40 ? -6.035 13.129 44.568 1.00 34.12 45 ILE B O 1
ATOM 2166 N N . GLY B 1 41 ? -5.527 14.297 46.434 1.00 28.80 46 GLY B N 1
ATOM 2167 C CA . GLY B 1 41 ? -5.638 15.599 45.787 1.00 26.05 46 GLY B CA 1
ATOM 2168 C C . GLY B 1 41 ? -4.233 16.181 45.683 1.00 24.63 46 GLY B C 1
ATOM 2169 O O . GLY B 1 41 ? -3.473 16.114 46.637 1.00 26.00 46 GLY B O 1
ATOM 2170 N N . ILE B 1 42 ? -3.886 16.662 44.492 1.00 23.91 47 ILE B N 1
ATOM 2171 C CA . ILE B 1 42 ? -2.572 17.245 44.245 1.00 24.07 47 ILE B CA 1
ATOM 2172 C C . ILE B 1 42 ? -2.759 18.584 43.566 1.00 22.74 47 ILE B C 1
ATOM 2173 O O . ILE B 1 42 ? -3.448 18.657 42.554 1.00 24.22 47 ILE B O 1
ATOM 2178 N N . ALA B 1 43 ? -2.041 19.618 44.044 1.00 21.43 48 ALA B N 1
ATOM 2179 C CA . ALA B 1 43 ? -1.979 20.863 43.300 1.00 23.48 48 ALA B CA 1
ATOM 2180 C C . ALA B 1 43 ? -0.560 21.393 43.366 1.00 21.67 48 ALA B C 1
ATOM 2181 O O . ALA B 1 43 ? 0.053 21.401 44.442 1.00 22.80 48 ALA B O 1
ATOM 2183 N N . VAL B 1 44 ? -0.027 21.822 42.218 1.00 19.55 49 VAL B N 1
ATOM 2184 C CA . VAL B 1 44 ? 1.334 22.367 42.140 1.00 23.03 49 VAL B CA 1
ATOM 2185 C C . VAL B 1 44 ? 1.221 23.679 41.405 1.00 24.39 49 VAL B C 1
ATOM 2186 O O . VAL B 1 44 ? 0.680 23.695 40.304 1.00 22.39 49 VAL B O 1
ATOM 2190 N N . ILE B 1 45 ? 1.695 24.765 41.997 1.00 21.34 50 ILE B N 1
ATOM 2191 C CA . ILE B 1 45 ? 1.586 26.061 41.341 1.00 20.08 50 ILE B CA 1
ATOM 2192 C C . ILE B 1 45 ? 2.975 26.672 41.318 1.00 22.65 50 ILE B C 1
ATOM 2193 O O . ILE B 1 45 ? 3.599 26.856 42.378 1.00 22.76 50 ILE B O 1
ATOM 2198 N N . HIS B 1 46 ? 3.444 27.025 40.134 1.00 19.96 51 HIS B N 1
ATOM 2199 C CA . HIS B 1 46 ? 4.709 27.756 40.043 1.00 23.35 51 HIS B CA 1
ATOM 2200 C C . HIS B 1 46 ? 4.424 29.199 40.430 1.00 22.92 51 HIS B C 1
ATOM 2201 O O . HIS B 1 46 ? 3.574 29.851 39.810 1.00 22.96 51 HIS B O 1
ATOM 2208 N N . VAL B 1 47 ? 5.065 29.662 41.499 1.00 22.76 52 VAL B N 1
ATOM 2209 C CA . VAL B 1 47 ? 4.643 30.919 42.138 1.00 23.94 52 VAL B CA 1
ATOM 2210 C C . VAL B 1 47 ? 4.816 32.078 41.163 1.00 26.81 52 VAL B C 1
ATOM 2211 O O . VAL B 1 47 ? 3.983 32.987 41.079 1.00 26.15 52 VAL B O 1
ATOM 2215 N N . GLU B 1 48 ? 5.913 32.073 40.422 1.00 23.94 53 GLU B N 1
ATOM 2216 C CA . GLU B 1 48 ? 6.226 33.258 39.638 1.00 25.68 53 GLU B CA 1
ATOM 2217 C C . GLU B 1 48 ? 5.348 33.385 38.397 1.00 26.26 53 GLU B C 1
ATOM 2218 O O . GLU B 1 48 ? 4.832 34.481 38.112 1.00 29.11 53 GLU B O 1
ATOM 2224 N N . THR B 1 49 ? 5.072 32.282 37.704 1.00 25.65 54 THR B N 1
ATOM 2225 C CA . THR B 1 49 ? 4.276 32.371 36.476 1.00 27.06 54 THR B CA 1
ATOM 2226 C C . THR B 1 49 ? 2.804 32.046 36.669 1.00 28.09 54 THR B C 1
ATOM 2227 O O . THR B 1 49 ? 2.015 32.373 35.780 1.00 29.73 54 THR B O 1
ATOM 2231 N N . GLY B 1 50 ? 2.437 31.338 37.759 1.00 23.98 55 GLY B N 1
ATOM 2232 C CA . GLY B 1 50 ? 1.100 30.820 37.985 1.00 23.95 55 GLY B CA 1
ATOM 2233 C C . GLY B 1 50 ? 0.824 29.475 37.350 1.00 23.65 55 GLY B C 1
ATOM 2234 O O . GLY B 1 50 ? -0.268 28.943 37.544 1.00 23.21 55 GLY B O 1
ATOM 2235 N N . HIS B 1 51 ? 1.810 28.872 36.650 1.00 25.64 56 HIS B N 1
ATOM 2236 C CA . HIS B 1 51 ? 1.563 27.598 35.980 1.00 25.01 56 HIS B CA 1
ATOM 2237 C C . HIS B 1 51 ? 1.081 26.551 36.975 1.00 24.99 56 HIS B C 1
ATOM 2238 O O . HIS B 1 51 ? 1.704 26.354 38.022 1.00 24.03 56 HIS B O 1
ATOM 2245 N N . THR B 1 52 ? -0.064 25.918 36.682 1.00 21.28 57 THR B N 1
ATOM 2246 C CA . THR B 1 52 ? -0.727 25.048 37.650 1.00 23.86 57 THR B CA 1
ATOM 2247 C C . THR B 1 52 ? -0.914 23.653 37.079 1.00 27.67 57 THR B C 1
ATOM 2248 O O . THR B 1 52 ? -1.276 23.493 35.906 1.00 28.78 57 THR B O 1
ATOM 2252 N N . THR B 1 53 ? -0.639 22.655 37.915 1.00 24.23 58 THR B N 1
ATOM 2253 C CA . THR B 1 53 ? -0.910 21.245 37.644 1.00 26.75 58 THR B CA 1
ATOM 2254 C C . THR B 1 53 ? -1.715 20.707 38.809 1.00 27.05 58 THR B C 1
ATOM 2255 O O . THR B 1 53 ? -1.290 20.860 39.964 1.00 26.54 58 THR B O 1
ATOM 2259 N N . ALA B 1 54 ? -2.841 20.034 38.539 1.00 23.45 59 ALA B N 1
ATOM 2260 C CA . ALA B 1 54 ? -3.710 19.621 39.625 1.00 27.37 59 ALA B CA 1
ATOM 2261 C C . ALA B 1 54 ? -4.362 18.291 39.285 1.00 29.83 59 ALA B C 1
ATOM 2262 O O . ALA B 1 54 ? -4.771 18.077 38.140 1.00 30.78 59 ALA B O 1
ATOM 2264 N N . ILE B 1 55 ? -4.505 17.441 40.291 1.00 28.06 60 ILE B N 1
ATOM 2265 C CA . ILE B 1 55 ? -5.288 16.209 40.159 1.00 28.86 60 ILE B CA 1
ATOM 2266 C C . ILE B 1 55 ? -6.241 16.144 41.329 1.00 29.92 60 ILE B C 1
ATOM 2267 O O . ILE B 1 55 ? -5.793 16.145 42.477 1.00 27.60 60 ILE B O 1
ATOM 2272 N N . GLN B 1 56 ? -7.567 16.040 41.045 1.00 29.89 61 GLN B N 1
ATOM 2273 C CA . GLN B 1 56 ? -8.605 16.115 42.098 1.00 31.64 61 GLN B CA 1
ATOM 2274 C C . GLN B 1 56 ? -8.356 17.324 42.985 1.00 29.30 61 GLN B C 1
ATOM 2275 O O . GLN B 1 56 ? -8.440 17.245 44.206 1.00 30.00 61 GLN B O 1
ATOM 2281 N N . GLY B 1 57 ? -7.982 18.435 42.348 1.00 28.69 62 GLY B N 1
ATOM 2282 C CA . GLY B 1 57 ? -7.541 19.613 43.104 1.00 30.45 62 GLY B CA 1
ATOM 2283 C C . GLY B 1 57 ? -8.651 20.337 43.835 1.00 32.01 62 GLY B C 1
ATOM 2284 O O . GLY B 1 57 ? -8.354 21.105 44.756 1.00 29.74 62 GLY B O 1
ATOM 2285 N N . THR B 1 58 ? -9.931 20.111 43.449 1.00 30.45 63 THR B N 1
ATOM 2286 C CA . THR B 1 58 ? -11.033 20.826 44.081 1.00 32.11 63 THR B CA 1
ATOM 2287 C C . THR B 1 58 ? -11.741 20.016 45.148 1.00 33.09 63 THR B C 1
ATOM 2288 O O . THR B 1 58 ? -12.600 20.570 45.815 1.00 32.78 63 THR B O 1
ATOM 2292 N N . THR B 1 59 ? -11.387 18.745 45.350 1.00 30.60 64 THR B N 1
ATOM 2293 C CA . THR B 1 59 ? -12.053 17.911 46.355 1.00 35.28 64 THR B CA 1
ATOM 2294 C C . THR B 1 59 ? -11.599 18.265 47.770 1.00 32.41 64 THR B C 1
ATOM 2295 O O . THR B 1 59 ? -10.402 18.290 48.047 1.00 32.20 64 THR B O 1
ATOM 2299 N N . GLN B 1 60 ? -12.548 18.491 48.685 1.00 31.67 65 GLN B N 1
ATOM 2300 C CA . GLN B 1 60 ? -12.153 18.779 50.051 1.00 33.64 65 GLN B CA 1
ATOM 2301 C C . GLN B 1 60 ? -11.864 17.451 50.751 1.00 35.01 65 GLN B C 1
ATOM 2302 O O . GLN B 1 60 ? -12.681 16.526 50.718 1.00 33.12 65 GLN B O 1
ATOM 2308 N N . LEU B 1 61 ? -10.697 17.354 51.352 1.00 29.31 66 LEU B N 1
ATOM 2309 C CA . LEU B 1 61 ? -10.169 16.144 51.964 1.00 28.74 66 LEU B CA 1
ATOM 2310 C C . LEU B 1 61 ? -9.751 16.484 53.384 1.00 29.65 66 LEU B C 1
ATOM 2311 O O . LEU B 1 61 ? -9.519 17.655 53.703 1.00 29.71 66 LEU B O 1
ATOM 2316 N N . PRO B 1 62 ? -9.680 15.481 54.272 1.00 27.77 67 PRO B N 1
ATOM 2317 C CA . PRO B 1 62 ? -9.361 15.747 55.675 1.00 27.03 67 PRO B CA 1
ATOM 2318 C C . PRO B 1 62 ? -7.950 16.309 55.830 1.00 27.60 67 PRO B C 1
ATOM 2319 O O . PRO B 1 62 ? -6.989 15.778 55.260 1.00 28.54 67 PRO B O 1
ATOM 2323 N N . LEU B 1 63 ? -7.826 17.381 56.640 1.00 25.85 68 LEU B N 1
ATOM 2324 C CA . LEU B 1 63 ? -6.553 18.088 56.797 1.00 25.93 68 LEU B CA 1
ATOM 2325 C C . LEU B 1 63 ? -5.689 17.537 57.921 1.00 28.96 68 LEU B C 1
ATOM 2326 O O . LEU B 1 63 ? -4.451 17.596 57.824 1.00 25.79 68 LEU B O 1
ATOM 2331 N N . TYR B 1 64 ? -6.304 17.073 59.022 1.00 27.97 69 TYR B N 1
ATOM 2332 C CA . TYR B 1 64 ? -5.575 16.808 60.286 1.00 28.43 69 TYR B CA 1
ATOM 2333 C C . TYR B 1 64 ? -4.704 18.041 60.566 1.00 28.37 69 TYR B C 1
ATOM 2334 O O . TYR B 1 64 ? -5.203 19.169 60.412 1.00 30.77 69 TYR B O 1
ATOM 2343 N N . SER B 1 65 ? -3.415 17.888 60.884 1.00 26.29 70 SER B N 1
ATOM 2344 C CA . SER B 1 65 ? -2.654 19.054 61.337 1.00 27.33 70 SER B CA 1
ATOM 2345 C C . SER B 1 65 ? -2.304 20.047 60.234 1.00 26.14 70 SER B C 1
ATOM 2346 O O . SER B 1 65 ? -1.711 21.095 60.553 1.00 24.92 70 SER B O 1
ATOM 2349 N N . VAL B 1 66 ? -2.678 19.775 58.989 1.00 23.57 71 VAL B N 1
ATOM 2350 C CA . VAL B 1 66 ? -2.517 20.815 57.954 1.00 23.42 71 VAL B CA 1
ATOM 2351 C C . VAL B 1 66 ? -3.377 22.031 58.291 1.00 26.92 71 VAL B C 1
ATOM 2352 O O . VAL B 1 66 ? -3.017 23.166 57.939 1.00 25.63 71 VAL B O 1
ATOM 2356 N N . PHE B 1 67 ? -4.468 21.833 59.046 1.00 25.49 72 PHE B N 1
ATOM 2357 C CA . PHE B 1 67 ? -5.308 22.979 59.424 1.00 25.43 72 PHE B CA 1
ATOM 2358 C C . PHE B 1 67 ? -4.563 23.982 60.280 1.00 23.41 72 PHE B C 1
ATOM 2359 O O . PHE B 1 67 ? -4.989 25.139 60.375 1.00 25.81 72 PHE B O 1
ATOM 2367 N N . LYS B 1 68 ? -3.419 23.627 60.859 1.00 23.10 73 LYS B N 1
ATOM 2368 C CA . LYS B 1 68 ? -2.714 24.585 61.686 1.00 24.44 73 LYS B CA 1
ATOM 2369 C C . LYS B 1 68 ? -2.085 25.715 60.870 1.00 24.15 73 LYS B C 1
ATOM 2370 O O . LYS B 1 68 ? -1.748 26.748 61.435 1.00 26.29 73 LYS B O 1
ATOM 2376 N N . LEU B 1 69 ? -1.942 25.540 59.544 1.00 25.08 74 LEU B N 1
ATOM 2377 C CA . LEU B 1 69 ? -1.457 26.629 58.695 1.00 22.81 74 LEU B CA 1
ATOM 2378 C C . LEU B 1 69 ? -2.560 27.689 58.531 1.00 24.00 74 LEU B C 1
ATOM 2379 O O . LEU B 1 69 ? -2.315 28.861 58.882 1.00 23.79 74 LEU B O 1
ATOM 2384 N N . PRO B 1 70 ? -3.779 27.353 58.078 1.00 22.85 75 PRO B N 1
ATOM 2385 C CA . PRO B 1 70 ? -4.902 28.327 58.184 1.00 24.01 75 PRO B CA 1
ATOM 2386 C C . PRO B 1 70 ? -5.047 28.958 59.574 1.00 25.91 75 PRO B C 1
ATOM 2387 O O . PRO B 1 70 ? -5.210 30.189 59.692 1.00 22.84 75 PRO B O 1
ATOM 2391 N N . LEU B 1 71 ? -4.864 28.161 60.645 1.00 23.87 76 LEU B N 1
ATOM 2392 C CA . LEU B 1 71 ? -4.961 28.711 61.998 1.00 25.34 76 LEU B CA 1
ATOM 2393 C C . LEU B 1 71 ? -3.906 29.773 62.242 1.00 23.70 76 LEU B C 1
ATOM 2394 O O . LEU B 1 71 ? -4.223 30.852 62.750 1.00 26.30 76 LEU B O 1
ATOM 2399 N N . ALA B 1 72 ? -2.628 29.498 61.899 1.00 22.47 77 ALA B N 1
ATOM 2400 C CA . ALA B 1 72 ? -1.581 30.482 62.116 1.00 24.43 77 ALA B CA 1
ATOM 2401 C C . ALA B 1 72 ? -1.864 31.773 61.328 1.00 24.50 77 ALA B C 1
ATOM 2402 O O . ALA B 1 72 ? -1.606 32.874 61.824 1.00 21.62 77 ALA B O 1
ATOM 2404 N N . ILE B 1 73 ? -2.392 31.646 60.106 1.00 24.42 78 ILE B N 1
ATOM 2405 C CA . ILE B 1 73 ? -2.769 32.832 59.315 1.00 23.62 78 ILE B CA 1
ATOM 2406 C C . ILE B 1 73 ? -3.845 33.621 60.043 1.00 27.09 78 ILE B C 1
ATOM 2407 O O . ILE B 1 73 ? -3.764 34.854 60.136 1.00 27.81 78 ILE B O 1
ATOM 2412 N N . ALA B 1 74 ? -4.872 32.921 60.564 1.00 23.80 79 ALA B N 1
ATOM 2413 C CA . ALA B 1 74 ? -5.942 33.615 61.303 1.00 24.85 79 ALA B CA 1
ATOM 2414 C C . ALA B 1 74 ? -5.404 34.309 62.568 1.00 29.37 79 ALA B C 1
ATOM 2415 O O . ALA B 1 74 ? -5.832 35.428 62.898 1.00 28.05 79 ALA B O 1
ATOM 2417 N N . VAL B 1 75 ? -4.457 33.672 63.286 1.00 25.38 80 VAL B N 1
ATOM 2418 C CA . VAL B 1 75 ? -3.859 34.310 64.475 1.00 28.51 80 VAL B CA 1
ATOM 2419 C C . VAL B 1 75 ? -3.096 35.571 64.092 1.00 29.32 80 VAL B C 1
ATOM 2420 O O . VAL B 1 75 ? -3.245 36.646 64.718 1.00 26.31 80 VAL B O 1
ATOM 2424 N N . LEU B 1 76 ? -2.239 35.461 63.076 1.00 25.65 81 LEU B N 1
ATOM 2425 C CA . LEU B 1 76 ? -1.425 36.598 62.688 1.00 25.18 81 LEU B CA 1
ATOM 2426 C C . LEU B 1 76 ? -2.274 37.742 62.120 1.00 30.11 81 LEU B C 1
ATOM 2427 O O . L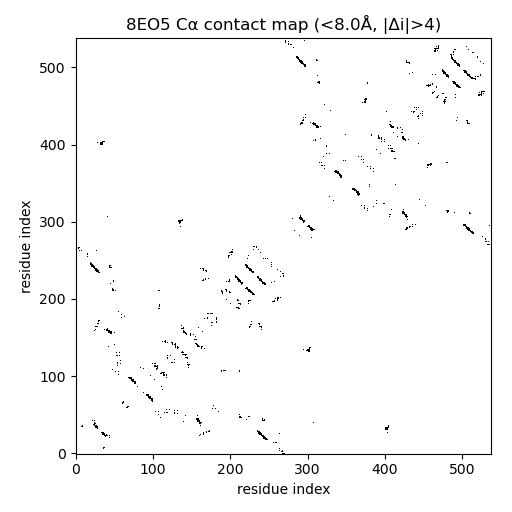EU B 1 76 ? -1.908 38.910 62.295 1.00 31.37 81 LEU B O 1
ATOM 2432 N N . LYS B 1 77 ? -3.407 37.447 61.477 1.00 28.88 82 LYS B N 1
ATOM 2433 C CA . LYS B 1 77 ? -4.303 38.518 61.033 1.00 30.40 82 LYS B CA 1
ATOM 2434 C C . LYS B 1 77 ? -4.968 39.208 62.220 1.00 33.56 82 LYS B C 1
ATOM 2435 O O . LYS B 1 77 ? -5.231 40.418 62.178 1.00 32.94 82 LYS B O 1
ATOM 2441 N N . GLU B 1 78 ? -5.300 38.449 63.266 1.00 31.53 83 GLU B N 1
ATOM 2442 C CA . GLU B 1 78 ? -5.813 39.087 64.484 1.00 33.57 83 GLU B CA 1
ATOM 2443 C C . GLU B 1 78 ? -4.799 40.057 65.047 1.00 35.50 83 GLU B C 1
ATOM 2444 O O . GLU B 1 78 ? -5.173 41.135 65.535 1.00 38.26 83 GLU B O 1
ATOM 2450 N N . ILE B 1 79 ? -3.507 39.696 64.997 1.00 30.54 84 ILE B N 1
ATOM 2451 C CA . ILE B 1 79 ? -2.465 40.578 65.502 1.00 32.70 84 ILE B CA 1
ATOM 2452 C C . ILE B 1 79 ? -2.346 41.808 64.615 1.00 37.60 84 ILE B C 1
ATOM 2453 O O . ILE B 1 79 ? -2.137 42.926 65.104 1.00 35.78 84 ILE B O 1
ATOM 2458 N N . GLU B 1 80 ? -2.446 41.623 63.290 1.00 31.76 85 GLU B N 1
ATOM 2459 C CA . GLU B 1 80 ? -2.343 42.777 62.403 1.00 35.61 85 GLU B CA 1
ATOM 2460 C C . GLU B 1 80 ? -3.518 43.741 62.567 1.00 33.17 85 GLU B C 1
ATOM 2461 O O . GLU B 1 80 ? -3.370 44.933 62.290 1.00 36.99 85 GLU B O 1
ATOM 2467 N N . GLU B 1 81 ? -4.651 43.267 63.038 1.00 33.89 86 GLU B N 1
ATOM 2468 C CA . GLU B 1 81 ? -5.804 44.115 63.298 1.00 37.09 86 GLU B CA 1
ATOM 2469 C C . GLU B 1 81 ? -5.847 44.577 64.759 1.00 42.01 86 GLU B C 1
ATOM 2470 O O . GLU B 1 81 ? -6.898 45.023 65.239 1.00 43.92 86 GLU B O 1
ATOM 2476 N N . ASN B 1 82 ? -4.717 44.454 65.452 1.00 39.99 87 ASN B N 1
ATOM 2477 C CA . ASN B 1 82 ? -4.489 44.972 66.802 1.00 42.38 87 ASN B CA 1
ATOM 2478 C C . ASN B 1 82 ? -5.455 44.384 67.818 1.00 43.84 87 ASN B C 1
ATOM 2479 O O . ASN B 1 82 ? -5.816 45.030 68.810 1.00 48.27 87 ASN B O 1
ATOM 2484 N N . ARG B 1 83 ? -5.841 43.133 67.631 1.00 40.26 88 ARG B N 1
ATOM 2485 C CA . ARG B 1 83 ? -6.661 42.440 68.609 1.00 39.34 88 ARG B CA 1
ATOM 2486 C C . ARG B 1 83 ? -5.882 41.423 69.452 1.00 41.88 88 ARG B C 1
ATOM 2487 O O . ARG B 1 83 ? -6.479 40.754 70.308 1.00 43.77 88 ARG B O 1
ATOM 2495 N N . LEU B 1 84 ? -4.566 41.345 69.273 1.00 41.57 89 LEU B N 1
ATOM 2496 C CA . LEU B 1 84 ? -3.714 40.327 69.884 1.00 37.54 89 LEU B CA 1
ATOM 2497 C C . LEU B 1 84 ? -2.289 40.792 69.654 1.00 37.52 89 LEU B C 1
ATOM 2498 O O . LEU B 1 84 ? -2.068 41.578 68.720 1.00 36.56 89 LEU B O 1
ATOM 2503 N N . GLN B 1 85 ? -1.308 40.375 70.522 1.00 38.36 90 GLN B N 1
ATOM 2504 C CA . GLN B 1 85 ? 0.081 40.657 70.172 1.00 38.79 90 GLN B CA 1
ATOM 2505 C C . GLN B 1 85 ? 0.811 39.337 70.256 1.00 37.73 90 GLN B C 1
ATOM 2506 O O . GLN B 1 85 ? 0.395 38.421 70.977 1.00 37.43 90 GLN B O 1
ATOM 2512 N N . LEU B 1 86 ? 1.956 39.305 69.601 1.00 34.97 91 LEU B N 1
ATOM 2513 C CA . LEU B 1 86 ? 2.756 38.089 69.633 1.00 36.95 91 LEU B CA 1
ATOM 2514 C C . LEU B 1 86 ? 3.271 37.775 71.035 1.00 39.88 91 LEU B C 1
ATOM 2515 O O . LEU B 1 86 ? 3.443 36.601 71.358 1.00 38.22 91 LEU B O 1
ATOM 2520 N N . ASP B 1 87 ? 3.593 38.798 71.852 1.00 40.82 92 ASP B N 1
ATOM 2521 C CA . ASP B 1 87 ? 4.236 38.595 73.151 1.00 41.79 92 ASP B CA 1
ATOM 2522 C C . ASP B 1 87 ? 3.240 38.397 74.307 1.00 44.34 92 ASP B C 1
ATOM 2523 O O . ASP B 1 87 ? 3.658 38.308 75.474 1.00 42.65 92 ASP B O 1
ATOM 2528 N N . ARG B 1 88 ? 1.948 38.289 74.004 1.00 39.79 93 ARG B N 1
ATOM 2529 C CA . ARG B 1 88 ? 0.960 38.015 75.021 1.00 40.57 93 ARG B CA 1
ATOM 2530 C C . ARG B 1 88 ? 1.180 36.662 75.681 1.00 40.56 93 ARG B C 1
ATOM 2531 O O . ARG B 1 88 ? 1.238 35.619 75.009 1.00 36.24 93 ARG B O 1
ATOM 2539 N N . LYS B 1 89 ? 1.211 36.674 77.012 1.00 40.02 94 LYS B N 1
ATOM 2540 C CA . LYS B 1 89 ? 1.345 35.442 77.768 1.00 38.59 94 LYS B CA 1
ATOM 2541 C C . LYS B 1 89 ? 0.019 34.717 77.839 1.00 38.06 94 LYS B C 1
ATOM 2542 O O . LYS B 1 89 ? -1.043 35.318 78.054 1.00 42.64 94 LYS B O 1
ATOM 2548 N N . VAL B 1 90 ? 0.070 33.418 77.621 1.00 31.47 95 VAL B N 1
ATOM 2549 C CA . VAL B 1 90 ? -1.101 32.568 77.591 1.00 33.10 95 VAL B CA 1
ATOM 2550 C C . VAL B 1 90 ? -0.852 31.404 78.533 1.00 38.72 95 VAL B C 1
ATOM 2551 O O . VAL B 1 90 ? 0.164 30.718 78.407 1.00 35.31 95 VAL B O 1
ATOM 2555 N N . ARG B 1 91 ? -1.768 31.169 79.467 1.00 36.65 96 ARG B N 1
ATOM 2556 C CA . ARG B 1 91 ? -1.564 30.108 80.444 1.00 36.64 96 ARG B CA 1
ATOM 2557 C C . ARG B 1 91 ? -2.037 28.786 79.864 1.00 38.31 96 ARG B C 1
ATOM 2558 O O . ARG B 1 91 ? -3.158 28.685 79.366 1.00 39.73 96 ARG B O 1
ATOM 2566 N N . VAL B 1 92 ? -1.179 27.764 79.899 1.00 37.74 97 VAL B N 1
ATOM 2567 C CA . VAL B 1 92 ? -1.554 26.414 79.503 1.00 39.95 97 VAL B CA 1
ATOM 2568 C C . VAL B 1 92 ? -1.417 25.521 80.737 1.00 45.03 97 VAL B C 1
ATOM 2569 O O . VAL B 1 92 ? -0.443 25.649 81.485 1.00 42.21 97 VAL B O 1
ATOM 2573 N N . THR B 1 93 ? -2.378 24.625 80.938 1.00 47.29 98 THR B N 1
ATOM 2574 C CA . THR B 1 93 ? -2.430 23.726 82.085 1.00 49.09 98 THR B CA 1
ATOM 2575 C C . THR B 1 93 ? -2.631 22.305 81.582 1.00 49.78 98 THR B C 1
ATOM 2576 O O . THR B 1 93 ? -3.074 22.098 80.449 1.00 49.47 98 THR B O 1
ATOM 2580 N N . PRO B 1 94 ? -2.275 21.296 82.387 1.00 53.44 99 PRO B N 1
ATOM 2581 C CA . PRO B 1 94 ? -2.493 19.899 81.946 1.00 50.09 99 PRO B CA 1
ATOM 2582 C C . PRO B 1 94 ? -3.927 19.584 81.553 1.00 51.31 99 PRO B C 1
ATOM 2583 O O . PRO B 1 94 ? -4.151 18.670 80.745 1.00 55.34 99 PRO B O 1
ATOM 2587 N N . ALA B 1 95 ? -4.917 20.294 82.109 1.00 54.86 100 ALA B N 1
ATOM 2588 C CA . ALA B 1 95 ? -6.304 20.064 81.704 1.00 56.34 100 ALA B CA 1
ATOM 2589 C C . ALA B 1 95 ? -6.528 20.403 80.232 1.00 57.99 100 ALA B C 1
ATOM 2590 O O . ALA B 1 95 ? -7.382 19.791 79.578 1.00 57.46 100 ALA B O 1
ATOM 2592 N N . ASP B 1 96 ? -5.752 21.352 79.686 1.00 56.84 101 ASP B N 1
ATOM 2593 C CA . ASP B 1 96 ? -5.824 21.702 78.262 1.00 55.70 101 ASP B CA 1
ATOM 2594 C C . ASP B 1 96 ? -5.373 20.582 77.332 1.00 56.15 101 ASP B C 1
ATOM 2595 O O . ASP B 1 96 ? -5.602 20.681 76.122 1.00 54.62 101 ASP B O 1
ATOM 2600 N N . VAL B 1 97 ? -4.753 19.525 77.859 1.00 55.41 102 VAL B N 1
ATOM 2601 C CA . VAL B 1 97 ? -4.323 18.379 77.069 1.00 57.72 102 VAL B CA 1
ATOM 2602 C C . VAL B 1 97 ? -5.441 17.344 77.061 1.00 64.01 102 VAL B C 1
ATOM 2603 O O . VAL B 1 97 ? -5.979 16.982 78.117 1.00 65.33 102 VAL B O 1
ATOM 2607 N N . ALA B 1 98 ? -5.821 16.897 75.868 1.00 63.44 103 ALA B N 1
ATOM 2608 C CA . ALA B 1 98 ? -6.849 15.888 75.702 1.00 68.00 103 ALA B CA 1
ATOM 2609 C C . ALA B 1 98 ? -6.301 14.512 76.100 1.00 73.91 103 ALA B C 1
ATOM 2610 O O . ALA B 1 98 ? -5.093 14.349 76.295 1.00 74.23 103 ALA B O 1
ATOM 2612 N N . PRO B 1 99 A -7.190 13.487 76.257 1.00 77.16 103 PRO B N 1
ATOM 2613 C CA . PRO B 1 99 A -6.730 12.162 76.715 1.00 78.89 103 PRO B CA 1
ATOM 2614 C C . PRO B 1 99 A -5.685 11.480 75.836 1.00 82.53 103 PRO B C 1
ATOM 2615 O O . PRO B 1 99 A -4.584 11.161 76.309 1.00 84.52 103 PRO B O 1
ATOM 2619 N N . GLY B 1 100 ? -6.021 11.224 74.567 1.00 82.35 104 GLY B N 1
ATOM 2620 C CA . GLY B 1 100 ? -5.137 10.451 73.698 1.00 83.88 104 GLY B CA 1
ATOM 2621 C C . GLY B 1 100 ? -3.861 11.160 73.272 1.00 84.19 104 GLY B C 1
ATOM 2622 O O . GLY B 1 100 ? -2.999 10.519 72.654 1.00 82.72 104 GLY B O 1
ATOM 2623 N N . TRP B 1 101 ? -3.703 12.443 73.607 1.00 82.35 105 TRP B N 1
ATOM 2624 C CA . TRP B 1 101 ? -2.511 13.192 73.208 1.00 81.37 105 TRP B CA 1
ATOM 2625 C C . TRP B 1 101 ? -1.397 12.896 74.197 1.00 83.08 105 TRP B C 1
ATOM 2626 O O . TRP B 1 101 ? -1.390 13.412 75.319 1.00 82.45 105 TRP B O 1
ATOM 2637 N N . THR B 1 102 ? -0.437 12.080 73.777 1.00 85.43 106 THR B N 1
ATOM 2638 C CA . THR B 1 102 ? 0.726 11.812 74.605 1.00 84.76 106 THR B CA 1
ATOM 2639 C C . THR B 1 102 ? 2.047 12.045 73.872 1.00 80.48 106 THR B C 1
ATOM 2640 O O . THR B 1 102 ? 3.097 12.062 74.526 1.00 79.65 106 THR B O 1
ATOM 2644 N N . ALA B 1 103 ? 2.025 12.252 72.551 1.00 79.98 107 ALA B N 1
ATOM 2645 C CA . ALA B 1 103 ? 3.256 12.513 71.810 1.00 77.15 107 ALA B CA 1
ATOM 2646 C C . ALA B 1 103 ? 3.958 13.767 72.331 1.00 76.09 107 ALA B C 1
ATOM 2647 O O . ALA B 1 103 ? 5.051 13.696 72.911 1.00 77.81 107 ALA B O 1
ATOM 2649 N N . ASN B 1 104 ? 3.299 14.922 72.211 1.00 72.66 108 ASN B N 1
ATOM 2650 C CA . ASN B 1 104 ? 3.913 16.212 72.504 1.00 66.06 108 ASN B CA 1
ATOM 2651 C C . ASN B 1 104 ? 3.578 16.671 73.918 1.00 65.86 108 ASN B C 1
ATOM 2652 O O . ASN B 1 104 ? 3.957 17.782 74.310 1.00 63.94 108 ASN B O 1
ATOM 2657 N N . ALA B 1 105 A 2.940 15.812 74.712 1.00 69.31 108 ALA B N 1
ATOM 2658 C CA . ALA B 1 105 A 2.354 16.259 75.967 1.00 66.86 108 ALA B CA 1
ATOM 2659 C C . ALA B 1 105 A 3.387 16.420 77.083 1.00 65.24 108 ALA B C 1
ATOM 2660 O O . ALA B 1 105 A 3.043 16.934 78.155 1.00 64.12 108 ALA B O 1
ATOM 2662 N N . ALA B 1 106 ? 4.645 16.040 76.847 1.00 65.65 109 ALA B N 1
ATOM 2663 C CA . ALA B 1 106 ? 5.689 16.282 77.838 1.00 65.50 109 ALA B CA 1
ATOM 2664 C C . ALA B 1 106 ? 5.929 17.776 78.042 1.00 63.41 109 ALA B C 1
ATOM 2665 O O . ALA B 1 106 ? 6.351 18.198 79.128 1.00 66.27 109 ALA B O 1
ATOM 2667 N N . MET B 1 107 ? 5.633 18.597 77.034 1.00 58.95 110 MET B N 1
ATOM 2668 C CA . MET B 1 107 ? 5.795 20.040 77.185 1.00 56.41 110 MET B CA 1
ATOM 2669 C C . MET B 1 107 ? 4.785 20.659 78.148 1.00 53.25 110 MET B C 1
ATOM 2670 O O . MET B 1 107 ? 5.039 21.752 78.663 1.00 51.03 110 MET B O 1
ATOM 2675 N N . TRP B 1 108 ? 3.657 19.989 78.381 1.00 50.20 111 TRP B N 1
ATOM 2676 C CA . TRP B 1 108 ? 2.498 20.502 79.100 1.00 52.12 111 TRP B CA 1
ATOM 2677 C C . TRP B 1 108 ? 2.285 19.731 80.403 1.00 56.09 111 TRP B C 1
ATOM 2678 O O . TRP B 1 108 ? 1.158 19.637 80.903 1.00 51.26 111 TRP B O 1
ATOM 2689 N N . ARG B 1 109 ? 3.387 19.192 80.940 1.00 56.63 112 ARG B N 1
ATOM 2690 C CA . ARG B 1 109 ? 3.393 18.471 82.215 1.00 64.12 112 ARG B CA 1
ATOM 2691 C C . ARG B 1 109 ? 2.740 19.300 83.316 1.00 61.62 112 ARG B C 1
ATOM 2692 O O . ARG B 1 109 ? 1.802 18.851 83.986 1.00 59.00 112 ARG B O 1
ATOM 2700 N N . ARG B 1 110 ? 3.252 20.515 83.520 1.00 60.17 113 ARG B N 1
ATOM 2701 C CA . ARG B 1 110 ? 3.027 21.525 84.543 1.00 57.71 113 ARG B CA 1
ATOM 2702 C C . ARG B 1 110 ? 2.356 22.765 83.945 1.00 57.98 113 ARG B C 1
ATOM 2703 O O . ARG B 1 110 ? 2.579 23.073 82.765 1.00 55.04 113 ARG B O 1
ATOM 2711 N N . PRO B 1 111 ? 1.549 23.497 84.728 1.00 57.79 114 PRO B N 1
ATOM 2712 C CA . PRO B 1 111 ? 1.048 24.810 84.271 1.00 53.22 114 PRO B CA 1
ATOM 2713 C C . PRO B 1 111 ? 2.203 25.689 83.829 1.00 52.40 114 PRO B C 1
ATOM 2714 O O . PRO B 1 111 ? 3.229 25.777 84.503 1.00 52.17 114 PRO B O 1
ATOM 2718 N N . ILE B 1 112 ? 2.047 26.336 82.672 1.00 48.63 115 ILE B N 1
ATOM 2719 C CA . ILE B 1 112 ? 3.138 27.126 82.105 1.00 46.84 115 ILE B CA 1
ATOM 2720 C C . ILE B 1 112 ? 2.559 28.260 81.271 1.00 39.65 115 ILE B C 1
ATOM 2721 O O . ILE B 1 112 ? 1.515 28.108 80.630 1.00 40.10 115 ILE B O 1
ATOM 2726 N N . ASP B 1 113 ? 3.270 29.385 81.264 1.00 37.30 116 ASP B N 1
ATOM 2727 C CA . ASP B 1 113 ? 2.966 30.506 80.391 1.00 39.24 116 ASP B CA 1
ATOM 2728 C C . ASP B 1 113 ? 3.790 30.385 79.107 1.00 40.02 116 ASP B C 1
ATOM 2729 O O . ASP B 1 113 ? 5.006 30.194 79.172 1.00 35.81 116 ASP B O 1
ATOM 2734 N N . ARG B 1 114 ? 3.127 30.496 77.955 1.00 37.06 117 ARG B N 1
ATOM 2735 C CA . ARG B 1 114 ? 3.791 30.611 76.647 1.00 35.63 117 ARG B CA 1
ATOM 2736 C C . ARG B 1 114 ? 3.248 31.853 75.942 1.00 35.43 117 ARG B C 1
ATOM 2737 O O . ARG B 1 114 ? 2.056 32.173 76.079 1.00 36.67 117 ARG B O 1
ATOM 2745 N N . THR B 1 115 ? 4.111 32.588 75.247 1.00 32.79 118 THR B N 1
ATOM 2746 C CA . THR B 1 115 ? 3.591 33.672 74.418 1.00 33.50 118 THR B CA 1
ATOM 2747 C C . THR B 1 115 ? 2.832 33.127 73.213 1.00 34.53 118 THR B C 1
ATOM 2748 O O . THR B 1 115 ? 2.970 31.952 72.822 1.00 29.93 118 THR B O 1
ATOM 2752 N N . VAL B 1 116 ? 2.055 34.017 72.586 1.00 31.90 119 VAL B N 1
ATOM 2753 C CA . VAL B 1 116 ? 1.368 33.629 71.356 1.00 33.81 119 VAL B CA 1
ATOM 2754 C C . VAL B 1 116 ? 2.398 33.191 70.302 1.00 29.64 119 VAL B C 1
ATOM 2755 O O . VAL B 1 116 ? 2.205 32.183 69.621 1.00 32.22 119 VAL B O 1
ATOM 2759 N N . ALA B 1 117 ? 3.513 33.907 70.178 1.00 26.94 120 ALA B N 1
ATOM 2760 C CA . ALA B 1 117 ? 4.519 33.497 69.177 1.00 30.47 120 ALA B CA 1
ATOM 2761 C C . ALA B 1 117 ? 5.080 32.096 69.478 1.00 35.34 120 ALA B C 1
ATOM 2762 O O . ALA B 1 117 ? 5.271 31.276 68.555 1.00 30.46 120 ALA B O 1
ATOM 2764 N N . GLN B 1 118 ? 5.281 31.767 70.771 1.00 32.27 121 GLN B N 1
ATOM 2765 C CA . GLN B 1 118 ? 5.784 30.435 71.132 1.00 31.28 121 GLN B CA 1
ATOM 2766 C C . GLN B 1 118 ? 4.755 29.344 70.880 1.00 30.84 121 GLN B C 1
ATOM 2767 O O . GLN B 1 118 ? 5.121 28.180 70.619 1.00 30.96 121 GLN B O 1
ATOM 2773 N N . LEU B 1 119 ? 3.464 29.669 70.969 1.00 27.96 122 LEU B N 1
ATOM 2774 C CA . LEU B 1 119 ? 2.417 28.697 70.660 1.00 25.76 122 LEU B CA 1
ATOM 2775 C C . LEU B 1 119 ? 2.346 28.444 69.162 1.00 30.68 122 LEU B C 1
ATOM 2776 O O . LEU B 1 119 ? 2.170 27.300 68.729 1.00 26.83 122 LEU B O 1
ATOM 2781 N N . ILE B 1 120 ? 2.437 29.508 68.353 1.00 27.02 123 ILE B N 1
ATOM 2782 C CA . ILE B 1 120 ? 2.491 29.272 66.903 1.00 27.17 123 ILE B CA 1
ATOM 2783 C C . ILE B 1 120 ? 3.692 28.411 66.547 1.00 26.47 123 ILE B C 1
ATOM 2784 O O . ILE B 1 120 ? 3.603 27.476 65.734 1.00 27.34 123 ILE B O 1
ATOM 2789 N N . GLU B 1 121 ? 4.837 28.752 67.101 1.00 25.56 124 GLU B N 1
ATOM 2790 C CA . GLU B 1 121 ? 6.069 28.017 66.818 1.00 29.91 124 GLU B CA 1
ATOM 2791 C C . GLU B 1 121 ? 5.892 26.500 66.992 1.00 33.16 124 GLU B C 1
ATOM 2792 O O . GLU B 1 121 ? 6.180 25.730 66.067 1.00 29.24 124 GLU B O 1
ATOM 2798 N N . VAL B 1 122 ? 5.367 26.037 68.150 1.00 31.88 125 VAL B N 1
ATOM 2799 C CA . VAL B 1 122 ? 5.294 24.581 68.340 1.00 32.47 125 VAL B CA 1
ATOM 2800 C C . VAL B 1 122 ? 4.119 23.974 67.584 1.00 30.31 125 VAL B C 1
ATOM 2801 O O . VAL B 1 122 ? 4.173 22.801 67.188 1.00 30.33 125 VAL B O 1
ATOM 2805 N N . SER B 1 123 ? 3.042 24.749 67.356 1.00 29.31 126 SER B N 1
ATOM 2806 C CA . SER B 1 123 ? 1.935 24.259 66.546 1.00 29.29 126 SER B CA 1
ATOM 2807 C C . SER B 1 123 ? 2.417 23.918 65.138 1.00 27.76 126 SER B C 1
ATOM 2808 O O . SER B 1 123 ? 2.051 22.878 64.571 1.00 30.75 126 SER B O 1
ATOM 2811 N N . ILE B 1 124 ? 3.255 24.796 64.570 1.00 26.48 127 ILE B N 1
ATOM 2812 C CA . ILE B 1 124 ? 3.737 24.619 63.183 1.00 25.95 127 ILE B CA 1
ATOM 2813 C C . ILE B 1 124 ? 4.874 23.607 63.128 1.00 27.99 127 ILE B C 1
ATOM 2814 O O . ILE B 1 124 ? 4.870 22.696 62.287 1.00 28.22 127 ILE B O 1
ATOM 2819 N N . ILE B 1 125 ? 5.854 23.742 64.024 1.00 26.29 128 ILE B N 1
ATOM 2820 C CA . ILE B 1 125 ? 7.081 22.955 63.884 1.00 30.13 128 ILE B CA 1
ATOM 2821 C C . ILE B 1 125 ? 6.848 21.506 64.293 1.00 37.32 128 ILE B C 1
ATOM 2822 O O . ILE B 1 125 ? 7.314 20.576 63.607 1.00 32.81 128 ILE B O 1
ATOM 2827 N N . ARG B 1 126 ? 6.120 21.281 65.401 1.00 34.57 129 ARG B N 1
ATOM 2828 C CA . ARG B 1 126 ? 5.896 19.928 65.920 1.00 37.96 129 ARG B CA 1
ATOM 2829 C C . ARG B 1 126 ? 4.476 19.386 65.753 1.00 37.68 129 ARG B C 1
ATOM 2830 O O . ARG B 1 126 ? 4.194 18.314 66.299 1.00 36.48 129 ARG B O 1
ATOM 2838 N N . SER B 1 127 ? 3.574 20.065 65.020 1.00 32.91 130 SER B N 1
ATOM 2839 C CA . SER B 1 127 ? 2.137 19.728 65.014 1.00 33.28 130 SER B CA 1
ATOM 2840 C C . SER B 1 127 ? 1.566 19.511 66.419 1.00 35.28 130 SER B C 1
ATOM 2841 O O . SER B 1 127 ? 0.759 18.616 66.635 1.00 35.72 130 SER B O 1
ATOM 2844 N N . ASP B 1 128 ? 1.950 20.350 67.366 1.00 37.14 131 ASP B N 1
ATOM 2845 C CA . ASP B 1 128 ? 1.457 20.213 68.735 1.00 38.06 131 ASP B CA 1
ATOM 2846 C C . ASP B 1 128 ? -0.038 20.559 68.854 1.00 41.66 131 ASP B C 1
ATOM 2847 O O . ASP B 1 128 ? -0.481 21.638 68.440 1.00 37.84 131 ASP B O 1
ATOM 2852 N N . ASN B 1 129 ? -0.827 19.640 69.427 1.00 38.77 132 ASN B N 1
ATOM 2853 C CA . ASN B 1 129 ? -2.281 19.827 69.500 1.00 42.54 132 ASN B CA 1
ATOM 2854 C C . ASN B 1 129 ? -2.707 20.778 70.607 1.00 40.75 132 ASN B C 1
ATOM 2855 O O . ASN B 1 129 ? -3.711 21.482 70.454 1.00 40.28 132 ASN B O 1
ATOM 2860 N N . THR B 1 130 ? -1.999 20.781 71.737 1.00 39.66 133 THR B N 1
ATOM 2861 C CA . THR B 1 130 ? -2.437 21.592 72.870 1.00 38.75 133 THR B CA 1
ATOM 2862 C C . THR B 1 130 ? -2.314 23.079 72.552 1.00 37.96 133 THR B C 1
ATOM 2863 O O . THR B 1 130 ? -3.250 23.862 72.774 1.00 35.03 133 THR B O 1
ATOM 2867 N N . SER B 1 131 ? -1.146 23.491 72.070 1.00 35.21 134 SER B N 1
ATOM 2868 C CA . SER B 1 131 ? -0.955 24.877 71.663 1.00 34.17 134 SER B CA 1
ATOM 2869 C C . SER B 1 131 ? -1.978 25.286 70.599 1.00 32.97 134 SER B C 1
ATOM 2870 O O . SER B 1 131 ? -2.452 26.431 70.602 1.00 35.08 134 SER B O 1
ATOM 2873 N N . SER B 1 132 ? -2.316 24.373 69.681 1.00 33.82 135 SER B N 1
ATOM 2874 C CA . SER B 1 132 ? -3.246 24.715 68.589 1.00 33.51 135 SER B CA 1
ATOM 2875 C C . SER B 1 132 ? -4.661 24.947 69.110 1.00 37.11 135 SER B C 1
ATOM 2876 O O . SER B 1 132 ? -5.396 25.792 68.588 1.00 31.14 135 SER B O 1
ATOM 2879 N N . ASP B 1 133 ? -5.092 24.161 70.095 1.00 34.63 136 ASP B N 1
ATOM 2880 C CA . ASP B 1 133 ? -6.409 24.419 70.633 1.00 37.10 136 ASP B CA 1
ATOM 2881 C C . ASP B 1 133 ? -6.432 25.725 71.408 1.00 35.09 136 ASP B C 1
ATOM 2882 O O . ASP B 1 133 ? -7.434 26.431 71.346 1.00 39.52 136 ASP B O 1
ATOM 2887 N N . LYS B 1 134 ? -5.331 26.129 72.053 1.00 32.47 137 LYS B N 1
ATOM 2888 C CA . LYS B 1 134 ? -5.341 27.442 72.705 1.00 34.32 137 LYS B CA 1
ATOM 2889 C C . LYS B 1 134 ? -5.409 28.567 71.667 1.00 37.29 137 LYS B C 1
ATOM 2890 O O . LYS B 1 134 ? -6.063 29.600 71.883 1.00 32.89 137 LYS B O 1
ATOM 2896 N N . LEU B 1 135 ? -4.675 28.419 70.563 1.00 31.00 138 LEU B N 1
ATOM 2897 C CA . LEU B 1 135 ? -4.724 29.424 69.491 1.00 30.54 138 LEU B CA 1
ATOM 2898 C C . LEU B 1 135 ? -6.125 29.530 68.902 1.00 27.99 138 LEU B C 1
ATOM 2899 O O . LEU B 1 135 ? -6.583 30.630 68.576 1.00 32.01 138 LEU B O 1
ATOM 2904 N N . LEU B 1 136 ? -6.817 28.403 68.733 1.00 29.54 139 LEU B N 1
ATOM 2905 C CA . LEU B 1 136 ? -8.171 28.430 68.211 1.00 31.00 139 LEU B CA 1
ATOM 2906 C C . LEU B 1 136 ? -9.103 29.245 69.106 1.00 38.19 139 LEU B C 1
ATOM 2907 O O . LEU B 1 136 ? -9.970 29.982 68.603 1.00 36.83 139 LEU B O 1
ATOM 2912 N N . GLN B 1 137 ? -8.938 29.139 70.444 1.00 38.12 140 GLN B N 1
ATOM 2913 C CA . GLN B 1 137 ? -9.757 29.967 71.341 1.00 36.49 140 GLN B CA 1
ATOM 2914 C C . GLN B 1 137 ? -9.428 31.444 71.195 1.00 39.58 140 GLN B C 1
ATOM 2915 O O . GLN B 1 137 ? -10.309 32.302 71.361 1.00 43.84 140 GLN B O 1
ATOM 2921 N N . LEU B 1 138 ? -8.175 31.780 70.903 1.00 34.68 141 LEU B N 1
ATOM 2922 C CA . LEU B 1 138 ? -7.841 33.191 70.802 1.00 36.28 141 LEU B CA 1
ATOM 2923 C C . LEU B 1 138 ? -8.339 33.860 69.515 1.00 43.23 141 LEU B C 1
ATOM 2924 O O . LEU B 1 138 ? -8.248 35.091 69.403 1.00 43.57 141 LEU B O 1
ATOM 2929 N N . VAL B 1 139 ? -8.751 33.104 68.502 1.00 37.15 142 VAL B N 1
ATOM 2930 C CA . VAL B 1 139 ? -9.276 33.702 67.280 1.00 37.68 142 VAL B CA 1
ATOM 2931 C C . VAL B 1 139 ? -10.786 33.606 67.173 1.00 36.81 142 VAL B C 1
ATOM 2932 O O . VAL B 1 139 ? -11.343 34.102 66.181 1.00 36.93 142 VAL B O 1
ATOM 2936 N N . GLY B 1 140 ? -11.457 32.921 68.094 1.00 38.14 143 GLY B N 1
ATOM 2937 C CA . GLY B 1 140 ? -12.894 32.740 68.023 1.00 39.10 143 GLY B CA 1
ATOM 2938 C C . GLY B 1 140 ? -13.362 31.374 67.583 1.00 39.77 143 GLY B C 1
ATOM 2939 O O . GLY B 1 140 ? -14.539 31.223 67.235 1.00 43.18 143 GLY B O 1
ATOM 2940 N N . GLY B 1 141 ? -12.490 30.365 67.572 1.00 34.93 144 GLY B N 1
ATOM 2941 C CA . GLY B 1 141 ? -12.945 29.026 67.287 1.00 35.55 144 GLY B CA 1
ATOM 2942 C C . GLY B 1 141 ? -12.893 28.662 65.819 1.00 36.96 144 GLY B C 1
ATOM 2943 O O . GLY B 1 141 ? -12.520 29.480 64.955 1.00 36.03 144 GLY B O 1
ATOM 2944 N N . PRO B 1 142 ? -13.260 27.408 65.516 1.00 36.57 145 PRO B N 1
ATOM 2945 C CA . PRO B 1 142 ? -13.248 26.929 64.115 1.00 34.33 145 PRO B CA 1
ATOM 2946 C C . PRO B 1 142 ? -14.019 27.818 63.148 1.00 36.53 145 PRO B C 1
ATOM 2947 O O . PRO B 1 142 ? -13.539 28.092 62.020 1.00 34.38 145 PRO B O 1
ATOM 2951 N N . ALA B 1 143 ? -15.215 28.268 63.550 1.00 34.54 146 ALA B N 1
ATOM 2952 C CA . ALA B 1 143 ? -15.999 29.089 62.635 1.00 36.08 146 ALA B CA 1
ATOM 2953 C C . ALA B 1 143 ? -15.259 30.364 62.274 1.00 32.56 146 ALA B C 1
ATOM 2954 O O . ALA B 1 143 ? -15.359 30.829 61.135 1.00 35.36 146 ALA B O 1
ATOM 2956 N N . ALA B 1 144 ? -14.502 30.935 63.203 1.00 35.21 147 ALA B N 1
ATOM 2957 C CA . ALA B 1 144 ? -13.794 32.173 62.877 1.00 33.54 147 ALA B CA 1
ATOM 2958 C C . ALA B 1 144 ? -12.626 31.924 61.919 1.00 33.21 147 ALA B C 1
ATOM 2959 O O . ALA B 1 144 ? -12.285 32.811 61.126 1.00 31.01 147 ALA B O 1
ATOM 2961 N N . VAL B 1 145 ? -11.950 30.764 62.017 1.00 31.60 148 VAL B N 1
ATOM 2962 C CA . VAL B 1 145 ? -10.901 30.484 61.036 1.00 29.63 148 VAL B CA 1
ATOM 2963 C C . VAL B 1 145 ? -11.518 30.322 59.656 1.00 29.10 148 VAL B C 1
ATOM 2964 O O . VAL B 1 145 ? -10.993 30.846 58.669 1.00 29.57 148 VAL B O 1
ATOM 2968 N N . THR B 1 146 ? -12.634 29.599 59.556 1.00 28.50 149 THR B N 1
ATOM 2969 C CA . THR B 1 146 ? -13.283 29.424 58.260 1.00 28.35 149 THR B CA 1
ATOM 2970 C C . THR B 1 146 ? -13.724 30.777 57.697 1.00 31.54 149 THR B C 1
ATOM 2971 O O . THR B 1 146 ? -13.575 31.059 56.493 1.00 28.14 149 THR B O 1
ATOM 2975 N N . HIS B 1 147 ? -14.214 31.644 58.573 1.00 30.82 150 HIS B N 1
ATOM 2976 C CA . HIS B 1 147 ? -14.627 32.984 58.167 1.00 31.91 150 HIS B CA 1
ATOM 2977 C C . HIS B 1 147 ? -13.451 33.778 57.625 1.00 29.26 150 HIS B C 1
ATOM 2978 O O . HIS B 1 147 ? -13.574 34.453 56.607 1.00 27.92 150 HIS B O 1
ATOM 2985 N N . ARG B 1 148 ? -12.297 33.718 58.295 1.00 26.87 151 ARG B N 1
ATOM 2986 C CA . ARG B 1 148 ? -11.101 34.386 57.793 1.00 27.70 151 ARG B CA 1
ATOM 2987 C C . ARG B 1 148 ? -10.643 33.787 56.466 1.00 26.95 151 ARG B C 1
ATOM 2988 O O . ARG B 1 148 ? -10.170 34.513 55.579 1.00 25.76 151 ARG B O 1
ATOM 2996 N N . MET B 1 149 ? -10.681 32.464 56.329 1.00 25.17 152 MET B N 1
ATOM 2997 C CA . MET B 1 149 ? -10.253 31.882 55.047 1.00 27.57 152 MET B CA 1
ATOM 2998 C C . MET B 1 149 ? -11.099 32.427 53.875 1.00 24.55 152 MET B C 1
ATOM 2999 O O . MET B 1 149 ? -10.558 32.785 52.812 1.00 25.38 152 MET B O 1
ATOM 3004 N N . ARG B 1 150 ? -12.427 32.449 54.042 1.00 26.07 153 ARG B N 1
ATOM 3005 C CA A ARG B 1 150 ? -13.327 33.001 53.019 0.50 28.06 153 ARG B CA 1
ATOM 3006 C CA B ARG B 1 150 ? -13.301 32.986 52.996 0.50 28.44 153 ARG B CA 1
ATOM 3007 C C . ARG B 1 150 ? -12.988 34.456 52.705 1.00 25.62 153 ARG B C 1
ATOM 3008 O O . ARG B 1 150 ? -12.905 34.866 51.536 1.00 25.99 153 ARG B O 1
ATOM 3023 N N . ALA B 1 151 ? -12.771 35.256 53.733 1.00 26.14 154 ALA B N 1
ATOM 3024 C CA . ALA B 1 151 ? -12.480 36.674 53.552 1.00 27.06 154 ALA B CA 1
ATOM 3025 C C . ALA B 1 151 ? -11.161 36.910 52.824 1.00 28.46 154 ALA B C 1
ATOM 3026 O O . ALA B 1 151 ? -10.978 37.978 52.224 1.00 28.94 154 ALA B O 1
ATOM 3028 N N . LEU B 1 152 ? -10.223 35.957 52.878 1.00 26.52 155 LEU B N 1
ATOM 3029 C CA . LEU B 1 152 ? -8.952 36.088 52.183 1.00 24.59 155 LEU B CA 1
ATOM 3030 C C . LEU B 1 152 ? -8.984 35.487 50.786 1.00 27.00 155 LEU B C 1
ATOM 3031 O O . LEU B 1 152 ? -7.996 35.617 50.045 1.00 27.89 155 LEU B O 1
ATOM 3036 N N . GLY B 1 153 ? -10.050 34.799 50.443 1.00 24.91 156 GLY B N 1
ATOM 3037 C CA . GLY B 1 153 ? -10.218 34.228 49.125 1.00 25.82 156 GLY B CA 1
ATOM 3038 C C . GLY B 1 153 ? -10.078 32.742 49.019 1.00 27.05 156 GLY B C 1
ATOM 3039 O O . GLY B 1 153 ? -9.776 32.250 47.905 1.00 27.12 156 GLY B O 1
ATOM 3040 N N . PHE B 1 154 ? -10.243 32.004 50.120 1.00 24.56 157 PHE B N 1
ATOM 3041 C CA . PHE B 1 154 ? -10.077 30.547 50.197 1.00 27.03 157 PHE B CA 1
ATOM 3042 C C . PHE B 1 154 ? -11.385 29.973 50.723 1.00 27.72 157 PHE B C 1
ATOM 3043 O O . PHE B 1 154 ? -11.479 29.578 51.890 1.00 31.70 157 PHE B O 1
ATOM 3051 N N . PRO B 1 155 ? -12.410 29.897 49.874 1.00 28.08 158 PRO B N 1
ATOM 3052 C CA . PRO B 1 155 ? -13.713 29.405 50.317 1.00 33.09 158 PRO B CA 1
ATOM 3053 C C . PRO B 1 155 ? -13.799 27.885 50.416 1.00 32.13 158 PRO B C 1
ATOM 3054 O O . PRO B 1 155 ? -14.848 27.375 50.819 1.00 34.98 158 PRO B O 1
ATOM 3058 N N . ASN B 1 156 ? -12.755 27.132 50.070 1.00 30.57 159 ASN B N 1
ATOM 3059 C CA . ASN B 1 156 ? -12.810 25.663 50.084 1.00 30.54 159 ASN B CA 1
ATOM 3060 C C . ASN B 1 156 ? -11.925 25.076 51.189 1.00 31.65 159 ASN B C 1
ATOM 3061 O O . ASN B 1 156 ? -11.224 24.074 50.991 1.00 31.85 159 ASN B O 1
ATOM 3066 N N . ILE B 1 157 ? -11.877 25.766 52.318 1.00 28.87 160 ILE B N 1
ATOM 3067 C CA . ILE B 1 157 ? -11.196 25.328 53.523 1.00 31.05 160 ILE B CA 1
ATOM 3068 C C . ILE B 1 157 ? -12.230 25.423 54.643 1.00 31.93 160 ILE B C 1
ATOM 3069 O O . ILE B 1 157 ? -12.598 26.537 55.050 1.00 34.16 160 ILE B O 1
ATOM 3074 N N . GLU B 1 158 ? -12.675 24.270 55.172 1.00 32.19 161 GLU B N 1
ATOM 3075 C CA . GLU B 1 158 ? -13.730 24.230 56.204 1.00 33.23 161 GLU B CA 1
ATOM 3076 C C . GLU B 1 158 ? -13.135 23.783 57.530 1.00 33.65 161 GLU B C 1
ATOM 3077 O O . GLU B 1 158 ? -12.831 22.598 57.706 1.00 33.38 161 GLU B O 1
ATOM 3083 N N . ILE B 1 159 ? -13.001 24.706 58.474 1.00 31.87 162 ILE B N 1
ATOM 3084 C CA . ILE B 1 159 ? -12.569 24.386 59.826 1.00 32.33 162 ILE B CA 1
ATOM 3085 C C . ILE B 1 159 ? -13.828 24.319 60.690 1.00 37.58 162 ILE B C 1
ATOM 3086 O O . ILE B 1 159 ? -14.479 25.346 60.931 1.00 31.21 162 ILE B O 1
ATOM 3091 N N . VAL B 1 160 ? -14.140 23.121 61.202 1.00 34.95 163 VAL B N 1
ATOM 3092 C CA . VAL B 1 160 ? -15.404 22.906 61.903 1.00 37.72 163 VAL B CA 1
ATOM 3093 C C . VAL B 1 160 ? -15.193 22.274 63.281 1.00 40.05 163 VAL B C 1
ATOM 3094 O O . VAL B 1 160 ? -16.120 22.255 64.092 1.00 41.86 163 VAL B O 1
ATOM 3098 N N . SER B 1 161 ? -13.993 21.758 63.570 1.00 39.50 164 SER B N 1
ATOM 3099 C CA . SER B 1 161 ? -13.736 21.091 64.855 1.00 45.26 164 SER B CA 1
ATOM 3100 C C . SER B 1 161 ? -12.450 21.562 65.520 1.00 43.94 164 SER B C 1
ATOM 3101 O O . SER B 1 161 ? -11.437 21.774 64.847 1.00 39.34 164 SER B O 1
ATOM 3104 N N . THR B 1 162 ? -12.468 21.672 66.854 1.00 43.74 165 THR B N 1
ATOM 3105 C CA . THR B 1 162 ? -11.200 21.725 67.568 1.00 47.15 165 THR B CA 1
ATOM 3106 C C . THR B 1 162 ? -10.499 20.361 67.477 1.00 46.21 165 THR B C 1
ATOM 3107 O O . THR B 1 162 ? -11.078 19.367 67.041 1.00 47.36 165 THR B O 1
ATOM 3111 N N . VAL B 1 163 ? -9.226 20.318 67.879 1.00 46.60 166 VAL B N 1
ATOM 3112 C CA . VAL B 1 163 ? -8.516 19.043 67.828 1.00 50.34 166 VAL B CA 1
ATOM 3113 C C . VAL B 1 163 ? -9.119 18.083 68.850 1.00 53.16 166 VAL B C 1
ATOM 3114 O O . VAL B 1 163 ? -9.275 16.885 68.584 1.00 53.92 166 VAL B O 1
ATOM 3118 N N . ARG B 1 164 ? -9.510 18.606 70.016 1.00 52.94 167 ARG B N 1
ATOM 3119 C CA . ARG B 1 164 ? -10.149 17.774 71.032 1.00 56.71 167 ARG B CA 1
ATOM 3120 C C . ARG B 1 164 ? -11.457 17.176 70.524 1.00 58.15 167 ARG B C 1
ATOM 3121 O O . ARG B 1 164 ? -11.643 15.953 70.573 1.00 62.30 167 ARG B O 1
ATOM 3129 N N . GLU B 1 165 ? -12.375 18.020 70.019 1.00 54.48 168 GLU B N 1
ATOM 3130 C CA . GLU B 1 165 ? -13.648 17.513 69.501 1.00 56.43 168 GLU B CA 1
ATOM 3131 C C . GLU B 1 165 ? -13.425 16.442 68.454 1.00 60.25 168 GLU B C 1
ATOM 3132 O O . GLU B 1 165 ? -14.117 15.420 68.444 1.00 64.90 168 GLU B O 1
ATOM 3138 N N . PHE B 1 166 ? -12.475 16.671 67.545 1.00 57.10 169 PHE B N 1
ATOM 3139 C CA . PHE B 1 166 ? -12.192 15.702 66.497 1.00 59.89 169 PHE B CA 1
ATOM 3140 C C . PHE B 1 166 ? -11.614 14.406 67.054 1.00 65.80 169 PHE B C 1
ATOM 3141 O O . PHE B 1 166 ? -11.796 13.348 66.437 1.00 66.67 169 PHE B O 1
ATOM 3149 N N . SER B 1 167 ? -10.983 14.444 68.236 1.00 64.34 170 SER B N 1
ATOM 3150 C CA . SER B 1 167 ? -10.381 13.225 68.763 1.00 66.84 170 SER B CA 1
ATOM 3151 C C . SER B 1 167 ? -11.408 12.380 69.482 1.00 70.53 170 SER B C 1
ATOM 3152 O O . SER B 1 167 ? -11.286 11.147 69.500 1.00 74.87 170 SER B O 1
ATOM 3155 N N . GLU B 1 168 ? -12.461 13.026 69.982 1.00 69.22 171 GLU B N 1
ATOM 3156 C CA . GLU B 1 168 ? -13.622 12.378 70.567 1.00 71.83 171 GLU B CA 1
ATOM 3157 C C . GLU B 1 168 ? -14.607 11.851 69.527 1.00 75.96 171 GLU B C 1
ATOM 3158 O O . GLU B 1 168 ? -15.559 11.159 69.900 1.00 77.22 171 GLU B O 1
ATOM 3164 N N . ASN B 1 169 ? -14.387 12.108 68.233 1.00 74.57 172 ASN B N 1
ATOM 3165 C CA . ASN B 1 169 ? -15.428 11.921 67.222 1.00 73.33 172 ASN B CA 1
ATOM 3166 C C . ASN B 1 169 ? -14.763 12.018 65.846 1.00 73.75 172 ASN B C 1
ATOM 3167 O O . ASN B 1 169 ? -14.522 13.132 65.354 1.00 71.85 172 ASN B O 1
ATOM 3172 N N . ARG B 1 170 ? -14.463 10.892 65.184 1.00 76.43 173 ARG B N 1
ATOM 3173 C CA . ARG B 1 170 ? -13.692 10.985 63.943 1.00 73.06 173 ARG B CA 1
ATOM 3174 C C . ARG B 1 170 ? -14.535 11.400 62.712 1.00 73.77 173 ARG B C 1
ATOM 3175 O O . ARG B 1 170 ? -14.058 11.286 61.561 1.00 73.97 173 ARG B O 1
ATOM 3183 N N . THR B 1 171 ? -15.781 11.807 62.921 1.00 70.81 174 THR B N 1
ATOM 3184 C CA . THR B 1 171 ? -16.701 12.038 61.817 1.00 68.96 174 THR B CA 1
ATOM 3185 C C . THR B 1 171 ? -16.811 13.494 61.385 1.00 66.64 174 THR B C 1
ATOM 3186 O O . THR B 1 171 ? -17.365 13.740 60.307 1.00 65.33 174 THR B O 1
ATOM 3190 N N . ARG B 1 172 ? -16.341 14.476 62.189 1.00 63.90 177 ARG B N 1
ATOM 3191 C CA . ARG B 1 172 ? -16.447 15.869 61.732 1.00 59.39 177 ARG B CA 1
ATOM 3192 C C . ARG B 1 172 ? -15.052 16.457 61.482 1.00 48.59 177 ARG B C 1
ATOM 3193 O O . ARG B 1 172 ? -14.581 17.309 62.251 1.00 47.80 177 ARG B O 1
ATOM 3201 N N . PRO B 1 173 ? -14.350 16.000 60.451 1.00 44.62 178 PRO B N 1
ATOM 3202 C CA . PRO B 1 173 ? -12.977 16.468 60.226 1.00 43.42 178 PRO B CA 1
ATOM 3203 C C . PRO B 1 173 ? -12.943 17.855 59.606 1.00 37.54 178 PRO B C 1
ATOM 3204 O O . PRO B 1 173 ? -13.836 18.247 58.867 1.00 35.79 178 PRO B O 1
ATOM 3208 N N . ASN B 1 174 ? -11.881 18.593 59.902 1.00 36.23 179 ASN B N 1
ATOM 3209 C CA . ASN B 1 174 ? -11.571 19.793 59.123 1.00 33.08 179 ASN B CA 1
ATOM 3210 C C . ASN B 1 174 ? -11.113 19.371 57.732 1.00 32.32 179 ASN B C 1
ATOM 3211 O O . ASN B 1 174 ? -10.387 18.398 57.586 1.00 29.63 179 ASN B O 1
ATOM 3216 N N . THR B 1 175 ? -11.598 20.051 56.691 1.00 32.05 180 THR B N 1
ATOM 3217 C CA . THR B 1 175 ? -11.305 19.632 55.321 1.00 29.87 180 THR B CA 1
ATOM 3218 C C . THR B 1 175 ? -10.848 20.825 54.487 1.00 29.39 180 THR B C 1
ATOM 3219 O O . THR B 1 175 ? -11.118 21.987 54.823 1.00 28.67 180 THR B O 1
ATOM 3223 N N . GLY B 1 176 ? -10.201 20.526 53.376 1.00 28.34 181 GLY B N 1
ATOM 3224 C CA . GLY B 1 176 ? -9.770 21.584 52.462 1.00 27.04 181 GLY B CA 1
ATOM 3225 C C . GLY B 1 176 ? -9.341 20.962 51.158 1.00 28.88 181 GLY B C 1
ATOM 3226 O O . GLY B 1 176 ? -9.000 19.784 51.112 1.00 27.96 181 GLY B O 1
ATOM 3227 N N . SER B 1 177 ? -9.360 21.767 50.084 1.00 24.55 182 SER B N 1
ATOM 3228 C CA . SER B 1 177 ? -8.899 21.232 48.807 1.00 23.96 182 SER B CA 1
ATOM 3229 C C . SER B 1 177 ? -7.413 21.550 48.564 1.00 25.14 182 SER B C 1
ATOM 3230 O O . SER B 1 177 ? -6.861 22.531 49.076 1.00 23.88 182 SER B O 1
ATOM 3233 N N . ALA B 1 178 ? -6.784 20.711 47.747 1.00 23.67 183 ALA B N 1
ATOM 3234 C CA . ALA B 1 178 ? -5.367 20.905 47.448 1.00 25.14 183 ALA B CA 1
ATOM 3235 C C . ALA B 1 178 ? -5.148 22.238 46.742 1.00 25.20 183 ALA B C 1
ATOM 3236 O O . ALA B 1 178 ? -4.183 22.959 47.032 1.00 23.60 183 ALA B O 1
ATOM 3238 N N . GLU B 1 179 ? -6.080 22.621 45.861 1.00 25.46 184 GLU B N 1
ATOM 3239 C CA . GLU B 1 179 ? -5.886 23.858 45.125 1.00 25.03 184 GLU B CA 1
ATOM 3240 C C . GLU B 1 179 ? -5.995 25.060 46.052 1.00 24.65 184 GLU B C 1
ATOM 3241 O O . GLU B 1 179 ? -5.210 26.000 45.907 1.00 25.50 184 GLU B O 1
ATOM 3247 N N . ASP B 1 180 ? -6.934 25.037 47.029 1.00 25.13 185 ASP B N 1
ATOM 3248 C CA . ASP B 1 180 ? -7.046 26.192 47.929 1.00 26.93 185 ASP B CA 1
ATOM 3249 C C . ASP B 1 180 ? -5.798 26.322 48.780 1.00 25.28 185 ASP B C 1
ATOM 3250 O O . ASP B 1 180 ? -5.312 27.433 49.007 1.00 23.56 185 ASP B O 1
ATOM 3255 N N . LEU B 1 181 ? -5.273 25.201 49.292 1.00 22.15 186 LEU B N 1
ATOM 3256 C CA . LEU B 1 181 ? -4.082 25.269 50.129 1.00 22.32 186 LEU B CA 1
ATOM 3257 C C . LEU B 1 181 ? -2.854 25.736 49.314 1.00 23.25 186 LEU B C 1
ATOM 3258 O O . LEU B 1 181 ? -2.000 26.487 49.820 1.00 22.32 186 LEU B O 1
ATOM 3263 N N . ALA B 1 182 ? -2.744 25.258 48.080 1.00 24.41 187 ALA B N 1
ATOM 3264 C CA . ALA B 1 182 ? -1.631 25.693 47.216 1.00 22.85 187 ALA B CA 1
ATOM 3265 C C . ALA B 1 182 ? -1.747 27.192 46.900 1.00 20.96 187 ALA B C 1
ATOM 3266 O O . ALA B 1 182 ? -0.745 27.901 46.951 1.00 21.17 187 ALA B O 1
ATOM 3268 N N . ARG B 1 183 ? -2.958 27.694 46.590 1.00 22.20 188 ARG B N 1
ATOM 3269 C CA . ARG B 1 183 ? -3.104 29.145 46.362 1.00 22.73 188 ARG B CA 1
ATOM 3270 C C . ARG B 1 183 ? -2.779 29.958 47.620 1.00 23.66 188 ARG B C 1
ATOM 3271 O O . ARG B 1 183 ? -2.207 31.059 47.543 1.00 22.78 188 ARG B O 1
ATOM 3279 N N . LEU B 1 184 ? -3.152 29.455 48.794 1.00 21.30 189 LEU B N 1
ATOM 3280 C CA . LEU B 1 184 ? -2.789 30.152 50.041 1.00 21.80 189 LEU B CA 1
ATOM 3281 C C . LEU B 1 184 ? -1.268 30.264 50.183 1.00 23.50 189 LEU B C 1
ATOM 3282 O O . LEU B 1 184 ? -0.724 31.318 50.559 1.00 21.54 189 LEU B O 1
ATOM 3287 N N . LEU B 1 185 ? -0.551 29.172 49.911 1.00 20.63 190 LEU B N 1
ATOM 3288 C CA . LEU B 1 185 ? 0.919 29.179 49.976 1.00 21.54 190 LEU B CA 1
ATOM 3289 C C . LEU B 1 185 ? 1.535 30.128 48.939 1.00 20.75 190 LEU B C 1
ATOM 3290 O O . LEU B 1 185 ? 2.544 30.792 49.220 1.00 21.55 190 LEU B O 1
ATOM 3295 N N . VAL B 1 186 ? 0.979 30.177 47.728 1.00 20.10 191 VAL B N 1
ATOM 3296 C CA . VAL B 1 186 ? 1.479 31.162 46.741 1.00 21.08 191 VAL B CA 1
ATOM 3297 C C . VAL B 1 186 ? 1.387 32.587 47.313 1.00 22.90 191 VAL B C 1
ATOM 3298 O O . VAL B 1 186 ? 2.341 33.370 47.218 1.00 22.94 191 VAL B O 1
ATOM 3302 N N . GLN B 1 187 ? 0.222 32.956 47.864 1.00 23.59 192 GLN B N 1
ATOM 3303 C CA . GLN B 1 187 ? 0.080 34.320 48.419 1.00 24.72 192 GLN B CA 1
ATOM 3304 C C . GLN B 1 187 ? 1.010 34.527 49.596 1.00 24.01 192 GLN B C 1
ATOM 3305 O O . GLN B 1 187 ? 1.566 35.626 49.767 1.00 25.59 192 GLN B O 1
ATOM 3311 N N . LEU B 1 188 ? 1.228 33.481 50.422 1.00 22.80 193 LEU B N 1
ATOM 3312 C CA . LEU B 1 188 ? 2.190 33.628 51.530 1.00 22.64 193 LEU B CA 1
ATOM 3313 C C . LEU B 1 188 ? 3.587 33.919 50.993 1.00 26.85 193 LEU B C 1
ATOM 3314 O O . LEU B 1 188 ? 4.255 34.879 51.419 1.00 24.33 193 LEU B O 1
ATOM 3319 N N . GLN B 1 189 ? 4.031 33.116 50.023 1.00 22.98 194 GLN B N 1
ATOM 3320 C CA . GLN B 1 189 ? 5.372 33.293 49.456 1.00 22.80 194 GLN B CA 1
ATOM 3321 C C . GLN B 1 189 ? 5.527 34.660 48.789 1.00 26.59 194 GLN B C 1
ATOM 3322 O O . GLN B 1 189 ? 6.607 35.267 48.840 1.00 26.44 194 GLN B O 1
ATOM 3328 N N . LYS B 1 190 ? 4.483 35.129 48.122 1.00 24.33 195 LYS B N 1
ATOM 3329 C CA . LYS B 1 190 ? 4.547 36.409 47.414 1.00 27.50 195 LYS B CA 1
ATOM 3330 C C . LYS B 1 190 ? 4.563 37.601 48.359 1.00 32.64 195 LYS B C 1
ATOM 3331 O O . LYS B 1 190 ? 4.769 38.734 47.906 1.00 32.92 195 LYS B O 1
ATOM 3337 N N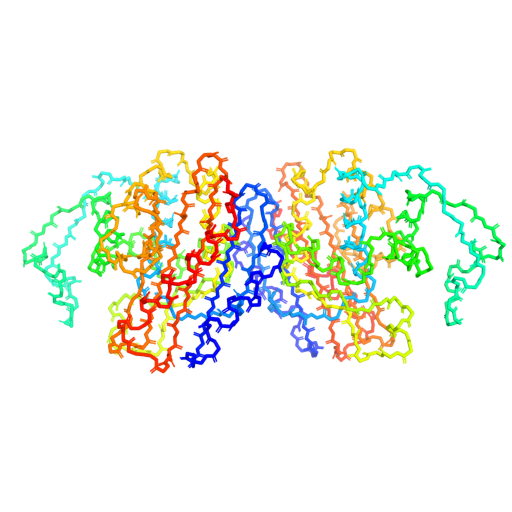 . GLY B 1 191 ? 4.208 37.407 49.618 1.00 30.87 196 GLY B N 1
ATOM 3338 C CA . GLY B 1 191 ? 4.083 38.539 50.532 1.00 33.10 196 GLY B CA 1
ATOM 3339 C C . GLY B 1 191 ? 2.742 39.234 50.461 1.00 35.34 196 GLY B C 1
ATOM 3340 O O . GLY B 1 191 ? 2.596 40.340 50.978 1.00 40.64 196 GLY B O 1
ATOM 3341 N N . GLU B 1 192 ? 1.740 38.606 49.868 1.00 32.70 197 GLU B N 1
ATOM 3342 C CA . GLU B 1 192 ? 0.403 39.158 49.712 1.00 34.50 197 GLU B CA 1
ATOM 3343 C C . GLU B 1 192 ? -0.534 38.731 50.823 1.00 33.58 197 GLU B C 1
ATOM 3344 O O . GLU B 1 192 ? -1.694 39.128 50.825 1.00 32.63 197 GLU B O 1
ATOM 3350 N N . LEU B 1 193 ? -0.122 37.805 51.675 1.00 29.53 198 LEU B N 1
ATOM 3351 C CA . LEU B 1 193 ? -1.065 37.273 52.641 1.00 29.26 198 LEU B CA 1
ATOM 3352 C C . LEU B 1 193 ? -0.960 37.970 53.990 1.00 28.94 198 LEU B C 1
ATOM 3353 O O . LEU B 1 193 ? -1.967 38.153 54.674 1.00 31.80 198 LEU B O 1
ATOM 3358 N N . LEU B 1 194 ? 0.263 38.256 54.403 1.00 29.85 199 LEU B N 1
ATOM 3359 C CA . LEU B 1 194 ? 0.545 38.816 55.714 1.00 32.63 199 LEU B CA 1
ATOM 3360 C C . LEU B 1 194 ? 1.480 39.999 55.543 1.00 30.00 199 LEU B C 1
ATOM 3361 O O . LEU B 1 194 ? 2.146 40.148 54.511 1.00 31.95 199 LEU B O 1
ATOM 3366 N N . GLN B 1 195 ? 1.553 40.828 56.593 1.00 32.15 200 GLN B N 1
ATOM 3367 C CA . GLN B 1 195 ? 2.610 41.820 56.685 1.00 33.15 200 GLN B CA 1
ATOM 3368 C C . GLN B 1 195 ? 3.977 41.143 56.657 1.00 35.31 200 GLN B C 1
ATOM 3369 O O . GLN B 1 195 ? 4.116 39.984 57.075 1.00 36.29 200 GLN B O 1
ATOM 3375 N N . PRO B 1 196 ? 5.026 41.860 56.206 1.00 36.91 201 PRO B N 1
ATOM 3376 C CA . PRO B 1 196 ? 6.338 41.215 56.014 1.00 35.72 201 PRO B CA 1
ATOM 3377 C C . PRO B 1 196 ? 6.918 40.550 57.248 1.00 35.77 201 PRO B C 1
ATOM 3378 O O . PRO B 1 196 ? 7.523 39.470 57.140 1.00 32.85 201 PRO B O 1
ATOM 3382 N N . GLN B 1 197 ? 6.787 41.166 58.423 1.00 35.74 202 GLN B N 1
ATOM 3383 C CA . GLN B 1 197 ? 7.363 40.535 59.602 1.00 37.94 202 GLN B CA 1
ATOM 3384 C C . GLN B 1 197 ? 6.620 39.242 59.968 1.00 32.73 202 GLN B C 1
ATOM 3385 O O . GLN B 1 197 ? 7.225 38.306 60.501 1.00 34.04 202 GLN B O 1
ATOM 3391 N N . HIS B 1 198 ? 5.322 39.183 59.706 1.00 32.58 203 HIS B N 1
ATOM 3392 C CA . HIS B 1 198 ? 4.549 37.976 59.983 1.00 30.16 203 HIS B CA 1
ATOM 3393 C C . HIS B 1 198 ? 4.789 36.886 58.945 1.00 32.65 203 HIS B C 1
ATOM 3394 O O . HIS B 1 198 ? 4.828 35.708 59.300 1.00 29.69 203 HIS B O 1
ATOM 3401 N N . SER B 1 199 ? 4.900 37.254 57.669 1.00 27.59 204 SER B N 1
ATOM 3402 C CA . SER B 1 199 ? 5.257 36.266 56.650 1.00 31.13 204 SER B CA 1
ATOM 3403 C C . SER B 1 199 ? 6.601 35.624 56.964 1.00 31.07 204 SER B C 1
ATOM 3404 O O . SER B 1 199 ? 6.756 34.401 56.872 1.00 28.60 204 SER B O 1
ATOM 3407 N N . ALA B 1 200 ? 7.591 36.439 57.343 1.00 28.30 205 ALA B N 1
ATOM 3408 C CA . ALA B 1 200 ? 8.904 35.912 57.678 1.00 29.60 205 ALA B CA 1
ATOM 3409 C C . ALA B 1 200 ? 8.850 35.015 58.902 1.00 29.31 205 ALA B C 1
ATOM 3410 O O . ALA B 1 200 ? 9.533 33.985 58.954 1.00 27.99 205 ALA B O 1
ATOM 3412 N N . LEU B 1 201 ? 8.029 35.375 59.895 1.00 29.10 206 LEU B N 1
ATOM 3413 C CA . LEU B 1 201 ? 7.909 34.537 61.090 1.00 29.99 206 LEU B CA 1
ATOM 3414 C C . LEU B 1 201 ? 7.371 33.156 60.731 1.00 28.73 206 LEU B C 1
ATOM 3415 O O . LEU B 1 201 ? 7.932 32.121 61.120 1.00 28.10 206 LEU B O 1
ATOM 3420 N N . LEU B 1 202 ? 6.278 33.140 59.978 1.00 28.11 207 LEU B N 1
ATOM 3421 C CA . LEU B 1 202 ? 5.615 31.891 59.678 1.00 26.69 207 LEU B CA 1
ATOM 3422 C C . LEU B 1 202 ? 6.452 31.042 58.725 1.00 26.65 207 LEU B C 1
ATOM 3423 O O . LEU B 1 202 ? 6.614 29.852 58.957 1.00 26.55 207 LEU B O 1
ATOM 3428 N N . LEU B 1 203 ? 6.987 31.625 57.642 1.00 25.23 208 LEU B N 1
ATOM 3429 C CA . LEU B 1 203 ? 7.873 30.831 56.771 1.00 26.20 208 LEU B CA 1
ATOM 3430 C C . LEU B 1 203 ? 9.084 30.301 57.529 1.00 27.53 208 LEU B C 1
ATOM 3431 O O . LEU B 1 203 ? 9.569 29.197 57.250 1.00 26.94 208 LEU B O 1
ATOM 3436 N N . GLY B 1 204 ? 9.622 31.071 58.476 1.00 28.19 209 GLY B N 1
ATOM 3437 C CA . GLY B 1 204 ? 10.748 30.555 59.242 1.00 28.52 209 GLY B CA 1
ATOM 3438 C C . GLY B 1 204 ? 10.397 29.311 60.049 1.00 27.32 209 GLY B C 1
ATOM 3439 O O . GLY B 1 204 ? 11.169 28.357 60.106 1.00 30.93 209 GLY B O 1
ATOM 3440 N N . PHE B 1 205 ? 9.223 29.305 60.681 1.00 25.39 210 PHE B N 1
ATOM 3441 C CA . PHE B 1 205 ? 8.771 28.099 61.378 1.00 26.93 210 PHE B CA 1
ATOM 3442 C C . PHE B 1 205 ? 8.620 26.945 60.392 1.00 26.87 210 PHE B C 1
ATOM 3443 O O . PHE B 1 205 ? 8.947 25.794 60.708 1.00 25.87 210 PHE B O 1
ATOM 3451 N N . MET B 1 206 ? 7.995 27.218 59.242 1.00 24.84 211 MET B N 1
ATOM 3452 C CA . MET B 1 206 ? 7.723 26.119 58.295 1.00 24.33 211 MET B CA 1
ATOM 3453 C C . MET B 1 206 ? 9.005 25.560 57.697 1.00 24.62 211 MET B C 1
ATOM 3454 O O . MET B 1 206 ? 9.084 24.355 57.402 1.00 26.29 211 MET B O 1
ATOM 3459 N N . HIS B 1 207 ? 10.045 26.389 57.563 1.00 24.32 212 HIS B N 1
ATOM 3460 C CA . HIS B 1 207 ? 11.338 25.872 57.124 1.00 25.50 212 HIS B CA 1
ATOM 3461 C C . HIS B 1 207 ? 11.962 24.964 58.177 1.00 30.16 212 HIS B C 1
ATOM 3462 O O . HIS B 1 207 ? 12.722 24.060 57.814 1.00 31.23 212 HIS B O 1
ATOM 3469 N N . ARG B 1 208 ? 11.611 25.135 59.455 1.00 27.98 213 ARG B N 1
ATOM 3470 C CA . ARG B 1 208 ? 12.147 24.316 60.547 1.00 32.31 213 ARG B CA 1
ATOM 3471 C C . ARG B 1 208 ? 11.273 23.127 60.931 1.00 30.28 213 ARG B C 1
ATOM 3472 O O . ARG B 1 208 ? 11.640 22.382 61.834 1.00 35.03 213 ARG B O 1
ATOM 3480 N N . ALA B 1 209 ? 10.127 22.949 60.302 1.00 28.79 214 ALA B N 1
ATOM 3481 C CA . ALA B 1 209 ? 9.201 21.890 60.690 1.00 30.51 214 ALA B CA 1
ATOM 3482 C C . ALA B 1 209 ? 9.882 20.521 60.639 1.00 33.50 214 ALA B C 1
ATOM 3483 O O . ALA B 1 209 ? 10.644 20.239 59.730 1.00 31.24 214 ALA B O 1
ATOM 3485 N N . THR B 1 210 ? 9.610 19.672 61.626 1.00 33.14 215 THR B N 1
ATOM 3486 C CA . THR B 1 210 ? 10.386 18.443 61.809 1.00 35.18 215 THR B CA 1
ATOM 3487 C C . THR B 1 210 ? 9.577 17.189 61.503 1.00 39.15 215 THR B C 1
ATOM 3488 O O . THR B 1 210 ? 10.108 16.074 61.601 1.00 37.30 215 THR B O 1
ATOM 3492 N N . THR B 1 211 ? 8.359 17.344 60.988 1.00 33.44 216 THR B N 1
ATOM 3493 C CA . THR B 1 211 ? 7.445 16.224 60.845 1.00 34.00 216 THR B CA 1
ATOM 3494 C C . THR B 1 211 ? 7.393 15.705 59.410 1.00 32.97 216 THR B C 1
ATOM 3495 O O . THR B 1 211 ? 6.789 14.648 59.164 1.00 34.80 216 THR B O 1
ATOM 3499 N N . GLY B 1 212 ? 7.962 16.436 58.452 1.00 30.98 217 GLY B N 1
ATOM 3500 C CA . GLY B 1 212 ? 7.824 16.020 57.062 1.00 32.15 217 GLY B CA 1
ATOM 3501 C C . GLY B 1 212 ? 9.152 15.741 56.383 1.00 31.86 217 GLY B C 1
ATOM 3502 O O . GLY B 1 212 ? 9.255 15.884 55.156 1.00 29.18 217 GLY B O 1
ATOM 3503 N N . THR B 1 213 ? 10.162 15.269 57.144 1.00 29.24 218 THR B N 1
ATOM 3504 C CA . THR B 1 213 ? 11.467 14.990 56.523 1.00 33.57 218 THR B CA 1
ATOM 3505 C C . THR B 1 213 ? 11.377 13.927 55.435 1.00 33.42 218 THR B C 1
ATOM 3506 O O . THR B 1 213 ? 12.201 13.914 54.517 1.00 31.16 218 THR B O 1
ATOM 3510 N N . GLU B 1 214 ? 10.409 13.010 55.511 1.00 30.42 219 GLU B N 1
ATOM 3511 C CA . GLU B 1 214 ? 10.286 11.983 54.476 1.00 31.85 219 GLU B CA 1
ATOM 3512 C C . GLU B 1 214 ? 9.211 12.297 53.449 1.00 30.71 219 GLU B C 1
ATOM 3513 O O . GLU B 1 214 ? 8.936 11.451 52.589 1.00 31.33 219 GLU B O 1
ATOM 3519 N N . ARG B 1 215 ? 8.557 13.473 53.524 1.00 28.81 220 ARG B N 1
ATOM 3520 C CA . ARG B 1 215 ? 7.453 13.744 52.602 1.00 24.65 220 ARG B CA 1
ATOM 3521 C C . ARG B 1 215 ? 7.894 14.685 51.479 1.00 27.44 220 ARG B C 1
ATOM 3522 O O . ARG B 1 215 ? 8.716 14.273 50.663 1.00 28.19 220 ARG B O 1
ATOM 3530 N N . LEU B 1 216 ? 7.420 15.951 51.410 1.00 24.04 221 LEU B N 1
ATOM 3531 C CA . LEU B 1 216 ? 7.813 16.760 50.225 1.00 24.49 221 LEU B CA 1
ATOM 3532 C C . LEU B 1 216 ? 9.332 16.875 50.099 1.00 26.13 221 LEU B C 1
ATOM 3533 O O . LEU B 1 216 ? 9.864 16.817 48.989 1.00 26.39 221 LEU B O 1
ATOM 3538 N N . ARG B 1 217 ? 10.052 16.937 51.223 1.00 27.73 222 ARG B N 1
ATOM 3539 C CA . ARG B 1 217 ? 11.509 17.083 51.180 1.00 28.09 222 ARG B CA 1
ATOM 3540 C C . ARG B 1 217 ? 12.221 15.779 50.859 1.00 32.95 222 ARG B C 1
ATOM 3541 O O . ARG B 1 217 ? 13.413 15.807 50.538 1.00 34.43 222 ARG B O 1
ATOM 3549 N N . GLY B 1 218 ? 11.525 14.637 50.923 1.00 30.26 223 GLY B N 1
ATOM 3550 C CA . GLY B 1 218 ? 12.233 13.369 51.071 1.00 32.74 223 GLY B CA 1
ATOM 3551 C C . GLY B 1 218 ? 13.136 12.992 49.909 1.00 32.31 223 GLY B C 1
ATOM 3552 O O . GLY B 1 218 ? 14.140 12.299 50.104 1.00 33.90 223 GLY B O 1
ATOM 3553 N N . SER B 1 219 ? 12.804 13.413 48.680 1.00 28.91 224 SER B N 1
ATOM 3554 C CA . SER B 1 219 ? 13.578 12.988 47.523 1.00 27.40 224 SER B CA 1
ATOM 3555 C C . SER B 1 219 ? 14.134 14.153 46.716 1.00 30.21 224 SER B C 1
ATOM 3556 O O . SER B 1 219 ? 14.445 13.968 45.539 1.00 30.13 224 SER B O 1
ATOM 3559 N N . LEU B 1 220 ? 14.195 15.352 47.291 1.00 28.88 225 LEU B N 1
ATOM 3560 C CA . LEU B 1 220 ? 14.762 16.514 46.596 1.00 29.79 225 LEU B CA 1
ATOM 3561 C C . LEU B 1 220 ? 16.275 16.534 46.750 1.00 31.45 225 LEU B C 1
ATOM 3562 O O . LEU B 1 220 ? 16.798 15.952 47.701 1.00 30.88 225 LEU B O 1
ATOM 3567 N N . PRO B 1 221 ? 16.996 17.249 45.868 1.00 30.38 226 PRO B N 1
ATOM 3568 C CA . PRO B 1 221 ? 18.460 17.375 46.031 1.00 33.32 226 PRO B CA 1
ATOM 3569 C C . PRO B 1 221 ? 18.810 17.912 47.410 1.00 36.42 226 PRO B C 1
ATOM 3570 O O . PRO B 1 221 ? 18.073 18.710 47.993 1.00 35.21 226 PRO B O 1
ATOM 3574 N N . VAL B 1 222 ? 19.933 17.441 47.957 1.00 37.43 227 VAL B N 1
ATOM 3575 C CA . VAL B 1 222 ? 20.351 17.902 49.279 1.00 38.88 227 VAL B CA 1
ATOM 3576 C C . VAL B 1 222 ? 20.487 19.422 49.288 1.00 35.00 227 VAL B C 1
ATOM 3577 O O . VAL B 1 222 ? 20.968 20.033 48.328 1.00 37.14 227 VAL B O 1
ATOM 3581 N N . GLY B 1 223 ? 19.993 20.037 50.350 1.00 38.18 228 GLY B N 1
ATOM 3582 C CA . GLY B 1 223 ? 20.031 21.480 50.493 1.00 37.88 228 GLY B CA 1
ATOM 3583 C C . GLY B 1 223 ? 18.902 22.228 49.817 1.00 35.33 228 GLY B C 1
ATOM 3584 O O . GLY B 1 223 ? 18.909 23.468 49.833 1.00 37.51 228 GLY B O 1
ATOM 3585 N N . THR B 1 224 ? 17.872 21.537 49.319 1.00 33.54 229 THR B N 1
ATOM 3586 C CA . THR B 1 224 ? 16.760 22.253 48.674 1.00 31.51 229 THR B CA 1
ATOM 3587 C C . THR B 1 224 ? 15.900 22.860 49.769 1.00 28.22 229 THR B C 1
ATOM 3588 O O . THR B 1 224 ? 15.376 22.118 50.601 1.00 28.32 229 THR B O 1
ATOM 3592 N N . PRO B 1 225 ? 15.742 24.188 49.832 1.00 26.23 230 PRO B N 1
ATOM 3593 C CA . PRO B 1 225 ? 14.900 24.765 50.895 1.00 28.13 230 PRO B CA 1
ATOM 3594 C C . PRO B 1 225 ? 13.443 24.371 50.701 1.00 28.40 230 PRO B C 1
ATOM 3595 O O . PRO B 1 225 ? 12.904 24.484 49.601 1.00 25.80 230 PRO B O 1
ATOM 3599 N N . VAL B 1 226 ? 12.786 23.962 51.787 1.00 25.12 231 VAL B N 1
ATOM 3600 C CA . VAL B 1 226 ? 11.373 23.599 51.748 1.00 24.46 231 VAL B CA 1
ATOM 3601 C C . VAL B 1 226 ? 10.721 24.136 53.021 1.00 28.24 231 VAL B C 1
ATOM 3602 O O . VAL B 1 226 ? 11.216 23.881 54.120 1.00 28.62 231 VAL B O 1
ATOM 3606 N N . ALA B 1 227 ? 9.611 24.862 52.882 1.00 22.42 232 ALA B N 1
ATOM 3607 C CA . ALA B 1 227 ? 8.782 25.256 54.021 1.00 25.64 232 ALA B CA 1
ATOM 3608 C C . ALA B 1 227 ? 7.537 24.376 53.959 1.00 27.03 232 ALA B C 1
ATOM 3609 O O . ALA B 1 227 ? 6.868 24.382 52.922 1.00 26.91 232 ALA B O 1
ATOM 3611 N N . ASP B 1 228 ? 7.187 23.642 55.035 1.00 23.59 233 ASP B N 1
ATOM 3612 C CA . ASP B 1 228 ? 6.025 22.779 54.875 1.00 23.48 233 ASP B CA 1
ATOM 3613 C C . ASP B 1 228 ? 5.251 22.628 56.177 1.00 23.63 233 ASP B C 1
ATOM 3614 O O . ASP B 1 228 ? 5.672 23.090 57.243 1.00 25.34 233 ASP B O 1
ATOM 3619 N N . LYS B 1 229 ? 4.066 22.053 56.050 1.00 24.50 234 LYS B N 1
ATOM 3620 C CA . LYS B 1 229 ? 3.212 21.704 57.187 1.00 25.30 234 LYS B CA 1
ATOM 3621 C C . LYS B 1 229 ? 2.598 20.349 56.876 1.00 24.11 234 LYS B C 1
ATOM 3622 O O . LYS B 1 229 ? 1.926 20.220 55.864 1.00 25.27 234 LYS B O 1
ATOM 3628 N N . THR B 1 230 ? 2.769 19.373 57.757 1.00 23.95 235 THR B N 1
ATOM 3629 C CA . THR B 1 230 ? 2.197 18.042 57.524 1.00 23.38 235 THR B CA 1
ATOM 3630 C C . THR B 1 230 ? 0.834 17.872 58.192 1.00 27.30 235 THR B C 1
ATOM 3631 O O . THR B 1 230 ? 0.427 18.649 59.058 1.00 26.49 235 THR B O 1
ATOM 3635 N N . GLY B 1 231 ? 0.166 16.779 57.848 1.00 24.70 236 GLY B N 1
ATOM 3636 C CA . GLY B 1 231 ? -0.942 16.300 58.669 1.00 27.39 236 GLY B CA 1
ATOM 3637 C C . GLY B 1 231 ? -0.909 14.778 58.595 1.00 28.18 236 GLY B C 1
ATOM 3638 O O . GLY B 1 231 ? -0.552 14.215 57.563 1.00 25.08 236 GLY B O 1
ATOM 3639 N N . THR B 1 232 ? -1.310 14.112 59.688 1.00 29.86 237 THR B N 1
ATOM 3640 C CA . THR B 1 232 ? -1.211 12.645 59.755 1.00 32.74 237 THR B CA 1
ATOM 3641 C C . THR B 1 232 ? -2.402 12.097 60.545 1.00 31.69 237 THR B C 1
ATOM 3642 O O . THR B 1 232 ? -2.665 12.572 61.647 1.00 30.41 237 THR B O 1
ATOM 3646 N N . GLY B 1 233 ? -3.140 11.148 59.968 1.00 31.58 238 GLY B N 1
ATOM 3647 C CA . GLY B 1 233 ? -4.217 10.471 60.669 1.00 34.87 238 GLY B CA 1
ATOM 3648 C C . GLY B 1 233 ? -3.674 9.163 61.235 1.00 39.61 238 GLY B C 1
ATOM 3649 O O . GLY B 1 233 ? -2.673 8.647 60.753 1.00 38.10 238 GLY B O 1
ATOM 3650 N N . ASP B 1 234 ? -4.318 8.645 62.281 1.00 42.08 239 ASP B N 1
ATOM 3651 C CA . ASP B 1 234 ? -3.819 7.420 62.914 1.00 44.87 239 ASP B CA 1
ATOM 3652 C C . ASP B 1 234 ? -3.923 6.230 61.978 1.00 40.40 239 ASP B C 1
ATOM 3653 O O . ASP B 1 234 ? -4.855 6.129 61.173 1.00 38.47 239 ASP B O 1
ATOM 3658 N N . ALA B 1 235 ? -2.949 5.322 62.084 1.00 44.09 240 ALA B N 1
ATOM 3659 C CA . ALA B 1 235 ? -3.005 4.034 61.385 1.00 42.51 240 ALA B CA 1
ATOM 3660 C C . ALA B 1 235 ? -3.082 4.215 59.879 1.00 41.25 240 ALA B C 1
ATOM 3661 O O . ALA B 1 235 ? -3.810 3.490 59.200 1.00 39.14 240 ALA B O 1
ATOM 3663 N N . GLY B 1 236 ? -2.397 5.243 59.367 1.00 40.62 241 GLY B N 1
ATOM 3664 C CA . GLY B 1 236 ? -2.326 5.484 57.941 1.00 33.37 241 GLY B CA 1
ATOM 3665 C C . GLY B 1 236 ? -3.594 5.955 57.259 1.00 30.93 241 GLY B C 1
ATOM 3666 O O . GLY B 1 236 ? -3.662 5.888 56.026 1.00 32.88 241 GLY B O 1
ATOM 3667 N N . VAL B 1 237 ? -4.625 6.396 57.985 1.00 33.20 242 VAL B N 1
ATOM 3668 C CA . VAL B 1 237 ? -5.843 6.787 57.266 1.00 32.53 242 VAL B CA 1
ATOM 3669 C C . VAL B 1 237 ? -5.661 8.113 56.495 1.00 31.02 242 VAL B C 1
ATOM 3670 O O . VAL B 1 237 ? -6.373 8.349 55.519 1.00 33.57 242 VAL B O 1
ATOM 3674 N N . VAL B 1 238 ? -4.699 8.940 56.872 1.00 31.54 243 VAL B N 1
ATOM 3675 C CA . VAL B 1 238 ? -4.451 10.180 56.124 1.00 29.37 243 VAL B CA 1
ATOM 3676 C C . VAL B 1 238 ? -2.968 10.509 56.217 1.00 25.38 243 VAL B C 1
ATOM 3677 O O . VAL B 1 238 ? -2.380 10.432 57.290 1.00 28.35 243 VAL B O 1
ATOM 3681 N N . THR B 1 239 ? -2.359 10.896 55.089 1.00 27.57 244 THR B N 1
ATOM 3682 C CA . THR B 1 239 ? -0.981 11.400 55.071 1.00 27.54 244 THR B CA 1
ATOM 3683 C C . THR B 1 239 ? -0.947 12.634 54.163 1.00 24.69 244 THR B C 1
ATOM 3684 O O . THR B 1 239 ? -1.187 12.506 52.969 1.00 23.93 244 THR B O 1
ATOM 3688 N N . ASN B 1 240 ? -0.667 13.811 54.728 1.00 24.67 245 ASN B N 1
ATOM 3689 C CA . ASN B 1 240 ? -0.708 15.068 53.981 1.00 25.39 245 ASN B CA 1
ATOM 3690 C C . ASN B 1 240 ? 0.627 15.820 54.105 1.00 21.58 245 ASN B C 1
ATOM 3691 O O . ASN B 1 240 ? 1.315 15.749 55.124 1.00 22.98 245 ASN B O 1
ATOM 3696 N N . ASP B 1 241 ? 0.957 16.620 53.086 1.00 23.25 246 ASP B N 1
ATOM 3697 C CA . ASP B 1 241 ? 2.043 17.594 53.274 1.00 24.16 246 ASP B CA 1
ATOM 3698 C C . ASP B 1 241 ? 1.784 18.743 52.305 1.00 23.63 246 ASP B C 1
ATOM 3699 O O . ASP B 1 241 ? 1.450 18.490 51.138 1.00 24.07 246 ASP B O 1
ATOM 3704 N N . VAL B 1 242 ? 1.915 19.990 52.775 1.00 22.56 247 VAL B N 1
ATOM 3705 C CA . VAL B 1 242 ? 1.724 21.155 51.903 1.00 22.11 247 VAL B CA 1
ATOM 3706 C C . VAL B 1 242 ? 2.904 22.063 52.148 1.00 24.28 247 VAL B C 1
ATOM 3707 O O . VAL B 1 242 ? 3.400 22.126 53.277 1.00 22.97 247 VAL B O 1
ATOM 3711 N N . GLY B 1 243 ? 3.398 22.742 51.106 1.00 21.66 248 GLY B N 1
ATOM 3712 C CA . GLY B 1 243 ? 4.563 23.574 51.382 1.00 22.30 248 GLY B CA 1
ATOM 3713 C C . GLY B 1 243 ? 5.045 24.316 50.151 1.00 21.84 248 GLY B C 1
ATOM 3714 O O . GLY B 1 243 ? 4.380 24.315 49.111 1.00 21.96 248 GLY B O 1
ATOM 3715 N N . ILE B 1 244 ? 6.193 24.956 50.308 1.00 21.13 249 ILE B N 1
ATOM 3716 C CA . ILE B 1 244 ? 6.813 25.762 49.245 1.00 21.52 249 ILE B CA 1
ATOM 3717 C C . ILE B 1 244 ? 8.235 25.248 49.040 1.00 20.67 249 ILE B C 1
ATOM 3718 O O . ILE B 1 244 ? 9.027 25.215 49.988 1.00 22.12 249 ILE B O 1
ATOM 3723 N N . ILE B 1 245 ? 8.554 24.832 47.823 1.00 21.20 250 ILE B N 1
ATOM 3724 C CA . ILE B 1 245 ? 9.877 24.330 47.488 1.00 22.00 250 ILE B CA 1
ATOM 3725 C C . ILE B 1 245 ? 10.629 25.430 46.755 1.00 22.17 250 ILE B C 1
ATOM 3726 O O . ILE B 1 245 ? 10.106 25.969 45.775 1.00 23.15 250 ILE B O 1
ATOM 3731 N N . THR B 1 246 ? 11.843 25.774 47.218 1.00 22.13 251 THR B N 1
ATOM 3732 C CA . THR B 1 246 ? 12.654 26.769 46.516 1.00 23.26 251 THR B CA 1
ATOM 3733 C C . THR B 1 246 ? 13.443 26.062 45.423 1.00 21.44 251 THR B C 1
ATOM 3734 O O . THR B 1 246 ? 14.262 25.185 45.723 1.00 23.48 251 THR B O 1
ATOM 3738 N N . LEU B 1 247 ? 13.223 26.468 44.146 1.00 19.16 252 LEU B N 1
ATOM 3739 C CA . LEU B 1 247 ? 13.950 25.870 43.047 1.00 23.28 252 LEU B CA 1
ATOM 3740 C C . LEU B 1 247 ? 15.332 26.526 42.954 1.00 26.68 252 LEU B C 1
ATOM 3741 O O . LEU B 1 247 ? 15.503 27.671 43.380 1.00 25.09 252 LEU B O 1
ATOM 3746 N N . PRO B 1 248 ? 16.338 25.830 42.414 1.00 24.93 253 PRO B N 1
ATOM 3747 C CA . PRO B 1 248 ? 17.699 26.386 42.421 1.00 26.66 253 PRO B CA 1
ATOM 3748 C C . PRO B 1 248 ? 17.895 27.450 41.330 1.00 26.38 253 PRO B C 1
ATOM 3749 O O . PRO B 1 248 ? 17.120 27.578 40.375 1.00 23.78 253 PRO B O 1
ATOM 3753 N N . LYS B 1 249 ? 18.963 28.218 41.494 1.00 26.42 254 LYS B N 1
ATOM 3754 C CA . LYS B 1 249 ? 19.410 29.162 40.457 1.00 29.73 254 LYS B CA 1
ATOM 3755 C C . LYS B 1 249 ? 18.309 30.137 40.045 1.00 28.32 254 LYS B C 1
ATOM 3756 O O . LYS B 1 249 ? 18.231 30.602 38.896 1.00 28.61 254 LYS B O 1
ATOM 3762 N N . GLY B 1 250 ? 17.510 30.542 41.020 1.00 25.09 255 GLY B N 1
ATOM 3763 C CA . GLY B 1 250 ? 16.514 31.562 40.773 1.00 26.15 255 GLY B CA 1
ATOM 3764 C C . GLY B 1 250 ? 15.441 31.145 39.791 1.00 25.57 255 GLY B C 1
ATOM 3765 O O . GLY B 1 250 ? 14.797 32.008 39.176 1.00 24.76 255 GLY B O 1
ATOM 3766 N N . GLN B 1 251 ? 15.175 29.849 39.683 1.00 22.10 256 GLN B N 1
ATOM 3767 C CA . GLN B 1 251 ? 14.093 29.404 38.815 1.00 21.99 256 GLN B CA 1
ATOM 3768 C C . GLN B 1 251 ? 12.714 29.495 39.466 1.00 27.02 256 GLN B C 1
ATOM 3769 O O . GLN B 1 251 ? 11.713 29.146 38.827 1.00 26.61 256 GLN B O 1
ATOM 3775 N N . GLY B 1 252 ? 12.636 29.983 40.693 1.00 24.82 257 GLY B N 1
ATOM 3776 C CA . GLY B 1 252 ? 11.377 30.312 41.306 1.00 24.40 257 GLY B CA 1
ATOM 3777 C C . GLY B 1 252 ? 11.025 29.359 42.434 1.00 23.93 257 GLY B C 1
ATOM 3778 O O . GLY B 1 252 ? 11.891 28.768 43.080 1.00 22.67 257 GLY B O 1
ATOM 3779 N N . HIS B 1 253 ? 9.723 29.259 42.705 1.00 24.26 258 HIS B N 1
ATOM 3780 C CA . HIS B 1 253 ? 9.242 28.487 43.853 1.00 21.97 258 HIS B CA 1
ATOM 3781 C C . HIS B 1 253 ? 8.060 27.668 43.412 1.00 24.54 258 HIS B C 1
ATOM 3782 O O . HIS B 1 253 ? 7.311 28.120 42.546 1.00 23.93 258 HIS B O 1
ATOM 3789 N N . LEU B 1 254 ? 7.848 26.484 44.034 1.00 19.86 259 LEU B N 1
ATOM 3790 C CA . LEU B 1 254 ? 6.644 25.686 43.746 1.00 22.05 259 LEU B CA 1
ATOM 3791 C C . LEU B 1 254 ? 5.832 25.616 45.022 1.00 23.29 259 LEU B C 1
ATOM 3792 O O . LEU B 1 254 ? 6.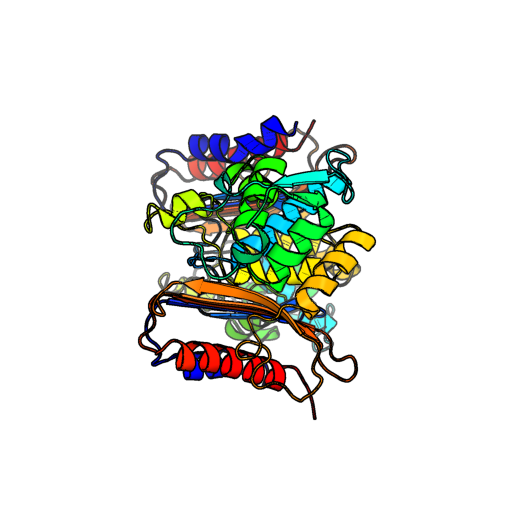360 25.187 46.060 1.00 22.20 259 LEU B O 1
ATOM 3797 N N . ALA B 1 255 ? 4.589 26.034 44.950 1.00 20.92 260 ALA B N 1
ATOM 3798 C CA . ALA B 1 255 ? 3.664 25.812 46.045 1.00 20.43 260 ALA B CA 1
ATOM 3799 C C . ALA B 1 255 ? 2.992 24.494 45.729 1.00 23.86 260 ALA B C 1
ATOM 3800 O O . ALA B 1 255 ? 2.557 24.292 44.596 1.00 25.86 260 ALA B O 1
ATOM 3802 N N . ILE B 1 256 ? 2.978 23.570 46.694 1.00 20.60 261 ILE B N 1
ATOM 3803 C CA . ILE B 1 256 ? 2.528 22.208 46.408 1.00 22.46 261 ILE B CA 1
ATOM 3804 C C . ILE B 1 256 ? 1.710 21.707 47.589 1.00 23.25 261 ILE B C 1
ATOM 3805 O O . ILE B 1 256 ? 2.119 21.845 48.748 1.00 22.76 261 ILE B O 1
ATOM 3810 N N . ALA B 1 257 ? 0.552 21.128 47.306 1.00 22.96 262 ALA B N 1
ATOM 3811 C CA . ALA B 1 257 ? -0.234 20.497 48.349 1.00 19.99 262 ALA B CA 1
ATOM 3812 C C . ALA B 1 257 ? -0.522 19.082 47.901 1.00 23.07 262 ALA B C 1
ATOM 3813 O O . ALA B 1 257 ? -0.960 18.888 46.763 1.00 23.22 262 ALA B O 1
ATOM 3815 N N . VAL B 1 258 ? -0.259 18.096 48.780 1.00 24.46 263 VAL B N 1
ATOM 3816 C CA . VAL B 1 258 ? -0.593 16.689 48.498 1.00 22.97 263 VAL B CA 1
ATOM 3817 C C . VAL B 1 258 ? -1.403 16.170 49.675 1.00 21.83 263 VAL B C 1
ATOM 3818 O O . VAL B 1 258 ? -0.908 16.168 50.806 1.00 24.81 263 VAL B O 1
ATOM 3822 N N . LEU B 1 259 ? -2.630 15.711 49.414 1.00 23.28 264 LEU B N 1
ATOM 3823 C CA . LEU B 1 259 ? -3.544 15.240 50.456 1.00 24.54 264 LEU B CA 1
ATOM 3824 C C . LEU B 1 259 ? -3.916 13.791 50.147 1.00 25.95 264 LEU B C 1
ATOM 3825 O O . LEU B 1 259 ? -4.471 13.525 49.085 1.00 26.98 264 LEU B O 1
ATOM 3830 N N . ILE B 1 260 ? -3.565 12.858 51.035 1.00 27.26 265 ILE B N 1
ATOM 3831 C CA . ILE B 1 260 ? -3.836 11.428 50.776 1.00 28.50 265 ILE B CA 1
ATOM 3832 C C . ILE B 1 260 ? -4.772 10.926 51.860 1.00 25.75 265 ILE B C 1
ATOM 3833 O O . ILE B 1 260 ? -4.448 11.023 53.044 1.00 28.63 265 ILE B O 1
ATOM 3838 N N . SER B 1 261 ? -5.926 10.385 51.458 1.00 28.96 266 SER B N 1
ATOM 3839 C CA . SER B 1 261 ? -6.967 9.932 52.381 1.00 29.41 266 SER B CA 1
ATOM 3840 C C . SER B 1 261 ? -7.413 8.524 51.966 1.00 28.81 266 SER B C 1
ATOM 3841 O O . SER B 1 261 ? -7.837 8.328 50.823 1.00 33.08 266 SER B O 1
ATOM 3844 N N . GLY B 1 262 ? -7.354 7.566 52.887 1.00 34.23 267 GLY B N 1
ATOM 3845 C CA . GLY B 1 262 ? -7.945 6.251 52.622 1.00 34.56 267 GLY B CA 1
ATOM 3846 C C . GLY B 1 262 ? -7.193 5.380 51.633 1.00 36.29 267 GLY B C 1
ATOM 3847 O O . GLY B 1 262 ? -7.796 4.546 50.951 1.00 36.97 267 GLY B O 1
ATOM 3848 N N . SER B 1 263 ? -5.886 5.548 51.547 1.00 33.72 268 SER B N 1
ATOM 3849 C CA . SER B 1 263 ? -5.051 4.898 50.552 1.00 32.64 268 SER B CA 1
ATOM 3850 C C . SER B 1 263 ? -4.839 3.404 50.889 1.00 30.21 268 SER B C 1
ATOM 3851 O O . SER B 1 263 ? -4.914 2.994 52.045 1.00 34.07 268 SER B O 1
ATOM 3854 N N . LYS B 1 264 ? -4.544 2.608 49.865 1.00 35.85 269 LYS B N 1
ATOM 3855 C CA . LYS B 1 264 ? -4.089 1.212 50.064 1.00 36.34 269 LYS B CA 1
ATOM 3856 C C . LYS B 1 264 ? -2.728 1.097 50.744 1.00 37.14 269 LYS B C 1
ATOM 3857 O O . LYS B 1 264 ? -2.359 -0.013 51.161 1.00 37.62 269 LYS B O 1
ATOM 3863 N N . LEU B 1 265 ? -1.896 2.155 50.708 1.00 34.88 270 LEU B N 1
ATOM 3864 C CA . LEU B 1 265 ? -0.498 2.067 51.124 1.00 32.23 270 LEU B CA 1
ATOM 3865 C C . LEU B 1 265 ? -0.309 2.133 52.637 1.00 30.44 270 LEU B C 1
ATOM 3866 O O . LEU B 1 265 ? -1.110 2.709 53.376 1.00 34.26 270 LEU B O 1
ATOM 3871 N N . SER B 1 266 ? 0.784 1.523 53.103 1.00 32.81 271 SER B N 1
ATOM 3872 C CA . SER B 1 266 ? 1.323 1.684 54.441 1.00 31.63 271 SER B CA 1
ATOM 3873 C C . SER B 1 266 ? 1.713 3.136 54.711 1.00 32.48 271 SER B C 1
ATOM 3874 O O . SER B 1 266 ? 1.975 3.877 53.768 1.00 32.34 271 SER B O 1
ATOM 3877 N N . PRO B 1 267 ? 1.768 3.539 55.978 1.00 34.91 272 PRO B N 1
ATOM 3878 C CA . PRO B 1 267 ? 2.227 4.913 56.306 1.00 36.38 272 PRO B CA 1
ATOM 3879 C C . PRO B 1 267 ? 3.576 5.271 55.700 1.00 36.22 272 PRO B C 1
ATOM 3880 O O . PRO B 1 267 ? 3.707 6.370 55.149 1.00 33.89 272 PRO B O 1
ATOM 3884 N N . ALA B 1 268 ? 4.554 4.360 55.711 1.00 32.83 273 ALA B N 1
ATOM 3885 C CA . ALA B 1 268 ? 5.835 4.654 55.073 1.00 34.56 273 ALA B CA 1
ATOM 3886 C C . ALA B 1 268 ? 5.697 4.829 53.571 1.00 32.46 273 ALA B C 1
ATOM 3887 O O . ALA B 1 268 ? 6.367 5.684 52.982 1.00 32.43 273 ALA B O 1
ATOM 3889 N N . ALA B 1 269 ? 4.904 3.983 52.913 1.00 30.64 274 ALA B N 1
ATOM 3890 C CA . ALA B 1 269 ? 4.795 4.098 51.469 1.00 31.23 274 ALA B CA 1
ATOM 3891 C C . ALA B 1 269 ? 4.016 5.346 51.077 1.00 28.03 274 ALA B C 1
ATOM 3892 O O . ALA B 1 269 ? 4.195 5.853 49.961 1.00 29.32 274 ALA B O 1
ATOM 3894 N N . GLN B 1 270 ? 3.132 5.803 51.947 1.00 27.22 275 GLN B N 1
ATOM 3895 C CA . GLN B 1 270 ? 2.419 7.062 51.658 1.00 29.71 275 GLN B CA 1
ATOM 3896 C C . GLN B 1 270 ? 3.371 8.258 51.717 1.00 28.28 275 GLN B C 1
ATOM 3897 O O . GLN B 1 270 ? 3.287 9.165 50.879 1.00 28.11 275 GLN B O 1
ATOM 3903 N N . GLU B 1 271 ? 4.260 8.286 52.705 1.00 29.68 276 GLU B N 1
ATOM 3904 C CA . GLU B 1 271 ? 5.273 9.353 52.732 1.00 28.76 276 GLU B CA 1
ATOM 3905 C C . GLU B 1 271 ? 6.154 9.307 51.494 1.00 31.24 276 GLU B C 1
ATOM 3906 O O . GLU B 1 271 ? 6.443 10.343 50.874 1.00 28.46 276 GLU B O 1
ATOM 3912 N N . LYS B 1 272 ? 6.559 8.110 51.073 1.00 27.47 277 LYS B N 1
ATOM 3913 C CA . LYS B 1 272 ? 7.367 7.995 49.872 1.00 27.49 277 LYS B CA 1
ATOM 3914 C C . LYS B 1 272 ? 6.621 8.449 48.628 1.00 26.60 277 LYS B C 1
ATOM 3915 O O . LYS B 1 272 ? 7.255 8.895 47.662 1.00 27.80 277 LYS B O 1
ATOM 3921 N N . LEU B 1 273 ? 5.300 8.247 48.587 1.00 27.86 278 LEU B N 1
ATOM 3922 C CA . LEU B 1 273 ? 4.514 8.714 47.445 1.00 27.69 278 LEU B CA 1
ATOM 3923 C C . LEU B 1 273 ? 4.539 10.230 47.378 1.00 24.27 278 LEU B C 1
ATOM 3924 O O . LEU B 1 273 ? 4.637 10.816 46.294 1.00 24.73 278 LEU B O 1
ATOM 3929 N N . ILE B 1 274 ? 4.390 10.871 48.529 1.00 24.93 279 ILE B N 1
ATOM 3930 C CA . ILE B 1 274 ? 4.465 12.340 48.541 1.00 26.98 279 ILE B CA 1
ATOM 3931 C C . ILE B 1 274 ? 5.847 12.801 48.080 1.00 25.75 279 ILE B C 1
ATOM 3932 O O . ILE B 1 274 ? 5.970 13.746 47.304 1.00 24.13 279 ILE B O 1
ATOM 3937 N N . ALA B 1 275 ? 6.918 12.144 48.567 1.00 25.49 280 ALA B N 1
ATOM 3938 C CA . ALA B 1 275 ? 8.263 12.488 48.115 1.00 26.01 280 ALA B CA 1
ATOM 3939 C C . ALA B 1 275 ? 8.396 12.315 46.616 1.00 26.91 280 ALA B C 1
ATOM 3940 O O . ALA B 1 275 ? 9.023 13.139 45.933 1.00 25.17 280 ALA B O 1
ATOM 3942 N N . GLU B 1 276 ? 7.814 11.237 46.072 1.00 24.54 281 GLU B N 1
ATOM 3943 C CA . GLU B 1 276 ? 7.964 10.968 44.651 1.00 26.31 281 GLU B CA 1
ATOM 3944 C C . GLU B 1 276 ? 7.198 11.990 43.810 1.00 25.66 281 GLU B C 1
ATOM 3945 O O . GLU B 1 276 ? 7.689 12.430 42.753 1.00 27.43 281 GLU B O 1
ATOM 3951 N N . ILE B 1 277 ? 5.994 12.368 44.265 1.00 26.03 282 ILE B N 1
ATOM 3952 C CA . ILE B 1 277 ? 5.214 13.440 43.621 1.00 24.78 282 ILE B CA 1
ATOM 3953 C C . ILE B 1 277 ? 6.022 14.733 43.595 1.00 22.44 282 ILE B C 1
ATOM 3954 O O . ILE B 1 277 ? 6.106 15.424 42.571 1.00 24.08 282 ILE B O 1
ATOM 3959 N N . ALA B 1 278 ? 6.591 15.087 44.732 1.00 22.98 283 ALA B N 1
ATOM 3960 C CA . ALA B 1 278 ? 7.317 16.358 44.841 1.00 24.52 283 ALA B CA 1
ATOM 3961 C C . ALA B 1 278 ? 8.552 16.370 43.960 1.00 25.75 283 ALA B C 1
ATOM 3962 O O . ALA B 1 278 ? 8.873 17.388 43.336 1.00 24.22 283 ALA B O 1
ATOM 3964 N N . ARG B 1 279 ? 9.275 15.244 43.879 1.00 24.36 284 ARG B N 1
ATOM 3965 C CA . ARG B 1 279 ? 10.458 15.229 43.008 1.00 25.72 284 ARG B CA 1
ATOM 3966 C C . ARG B 1 279 ? 10.088 15.262 41.527 1.00 25.07 284 ARG B C 1
ATOM 3967 O O . ARG B 1 279 ? 10.793 15.868 40.724 1.00 26.57 284 ARG B O 1
ATOM 3975 N N . ALA B 1 280 ? 8.972 14.637 41.141 1.00 25.81 285 ALA B N 1
ATOM 3976 C CA . ALA B 1 280 ? 8.505 14.758 39.768 1.00 27.01 285 ALA B CA 1
ATOM 3977 C C . ALA B 1 280 ? 8.130 16.199 39.444 1.00 25.03 285 ALA B C 1
ATOM 3978 O O . ALA B 1 280 ? 8.433 16.703 38.355 1.00 26.06 285 ALA B O 1
ATOM 3980 N N . ALA B 1 281 ? 7.466 16.890 40.383 1.00 26.43 286 ALA B N 1
ATOM 3981 C CA . ALA B 1 281 ? 7.117 18.287 40.110 1.00 24.80 286 ALA B CA 1
ATOM 3982 C C . ALA B 1 281 ? 8.366 19.143 40.010 1.00 22.72 286 ALA B C 1
ATOM 3983 O O . ALA B 1 281 ? 8.486 19.997 39.115 1.00 25.22 286 ALA B O 1
ATOM 3985 N N . TYR B 1 282 ? 9.297 18.938 40.943 1.00 22.98 287 TYR B N 1
ATOM 3986 C CA . TYR B 1 282 ? 10.584 19.628 40.940 1.00 23.58 287 TYR B CA 1
ATOM 3987 C C . TYR B 1 282 ? 11.290 19.446 39.607 1.00 27.66 287 TYR B C 1
ATOM 3988 O O . TYR B 1 282 ? 11.694 20.419 38.961 1.00 24.45 287 TYR B O 1
ATOM 3997 N N . ASP B 1 283 ? 11.390 18.194 39.149 1.00 25.84 288 ASP B N 1
ATOM 3998 C CA . ASP B 1 283 ? 12.105 17.921 37.894 1.00 27.33 288 ASP B CA 1
ATOM 3999 C C . ASP B 1 283 ? 11.446 18.608 36.710 1.00 30.09 288 ASP B C 1
ATOM 4000 O O . ASP B 1 283 ? 12.125 19.114 35.816 1.00 32.76 288 ASP B O 1
ATOM 4005 N N . ALA B 1 284 ? 10.116 18.654 36.694 1.00 27.67 289 ALA B N 1
ATOM 4006 C CA . ALA B 1 284 ? 9.410 19.255 35.577 1.00 27.67 289 ALA B CA 1
ATOM 4007 C C . ALA B 1 284 ? 9.619 20.774 35.531 1.00 30.15 289 ALA B C 1
ATOM 4008 O O . ALA B 1 284 ? 9.384 21.377 34.487 1.00 30.65 289 ALA B O 1
ATOM 4010 N N . HIS B 1 285 ? 9.943 21.430 36.656 1.00 27.24 290 HIS B N 1
ATOM 4011 C CA . HIS B 1 285 ? 10.075 22.885 36.661 1.00 27.36 290 HIS B CA 1
ATOM 4012 C C . HIS B 1 285 ? 11.506 23.409 36.654 1.00 29.55 290 HIS B C 1
ATOM 4013 O O . HIS B 1 285 ? 11.684 24.626 36.789 1.00 32.31 290 HIS B O 1
ATOM 4020 N N . VAL B 1 286 ? 12.532 22.552 36.645 1.00 28.75 291 VAL B N 1
ATOM 4021 C CA . VAL B 1 286 ? 13.918 23.004 36.687 1.00 28.50 291 VAL B CA 1
ATOM 4022 C C . VAL B 1 286 ? 14.622 22.577 35.404 1.00 33.56 291 VAL B C 1
ATOM 4023 O O . VAL B 1 286 ? 14.398 21.475 34.904 1.00 37.31 291 VAL B O 1
ATOM 4027 N N . SER B 1 287 ? 15.436 23.452 34.850 1.00 30.58 292 SER B N 1
ATOM 4028 C CA . SER B 1 287 ? 16.158 23.017 33.668 1.00 38.39 292 SER B CA 1
ATOM 4029 C C . SER B 1 287 ? 17.492 22.391 34.085 1.00 45.60 292 SER B C 1
ATOM 4030 O O . SER B 1 287 ? 17.892 22.423 35.254 1.00 46.29 292 SER B O 1
ATOM 4033 N N . ARG B 1 288 ? 18.185 21.812 33.115 1.00 56.94 293 ARG B N 1
ATOM 4034 C CA . ARG B 1 288 ? 19.536 21.285 33.344 1.00 60.72 293 ARG B CA 1
ATOM 4035 C C . ARG B 1 288 ? 20.583 22.381 33.138 1.00 56.75 293 ARG B C 1
ATOM 4036 O O . ARG B 1 288 ? 21.279 22.785 34.071 1.00 63.21 293 ARG B O 1
#

Foldseek 3Di:
DVVLLVCLLVVLCVLCPQQDFDKWKWKAFLPPRSIHIDQQLDKDFAALVVLVLLLLLLQVCVVVPVFPQFDWDWAEPVLDDDVDDQPCVVHHHTDIDGLLRLSLCCFAVVHQSSSLVSQVSSPHQVSSQVVLVVQPQNFWHRDDRPNVCVVPVPDGTIGGFNSLLVQQSCLVVCNRHHPVSSCSQQVSQQNRDDQCLAQVVQAPPPKGKGKGWRDDPFRQKTWMWIKIQAPDPLGIMTMIMIGGRTPDGPSSVRVSRNVSNRSSNVSSHD/DLVCLLVVLCVLCVAFDFDKWKWKAFLPPRDIHIDQQQDKDFAALVVLVLLLLLLQVCVVVVNFPQFDWDWAALVLDADVPDPPCVVRPGIDIDGNLRLSLCCFQVVDQSSSLSSQVSNPHQVSSCVVLVVQPFNFWHRDDRSNRCVVPVPDGTIGGFNSLLVQQSCLVVCNRHHPVSSVSQQVSQQNRDPQCLALVNQDPPPWGKRKGWRQDPFGQKTWMWTKTQAPPPLGIMTMIMIGGRTPDGPNVVRNSRNVSNVSNNVSSDDD

Secondary structure (DSSP, 8-state):
-HHHHHTHHHHHHHHHTT--SEEEEEEEETTT--EEEESTT-EEE-GGGGHHHHHHHHHHHHHTTS--TT-EEEE-GGGS-TT--SSGGGGSS-EEEEHHHHHHHHHHS--HHHHHHHHHHHTSHHHHHHHHHHHT-TTEE----HHHHHH-TTS--EEEHHHHHHHHHHHHHT-SS-HHHHHHHHHHHHS--S-TTTTTTTSPTT--EEEEEEEEGGGTEEEEEEEEEPSTT--EEEEEEEEES-SS-HHHHHHHHHHHHHHHHHHH--/--TTHHHHHHHHHTTS-SEEEEEEEETTT--EEEESTT--EE-GGGGHHHHHHHHHHHHHTTS--TT-EEEE-GGGS-SS--SSGGGGSS-EEEEHHHHHHHHHHH--HHHHHHHHHHHTSHHHHHHHHHHHT-TTEE----HHHHHT-TTS--EE-HHHHHHHHHHHHHT-SS-HHHHHHHHHHHHT--S-TTTTTTTSPTT--EEEEEEE-GGGSEEEEEEEEEPGGG--EEEEEEEEES-SS-HHHHHHHHHHHHHHHHHHH---

Radius of gyration: 24.54 Å; Cα contacts (8 Å, |Δi|>4): 1107; chains: 2; bounding box: 59×55×84 Å

Sequence (538 aa):
KNEAISMLTERLSSIINAAGGDIGIAVIHVETGHTTAIQGTTQLPLYSVFKLPLAIAVLKEIEENRLQLDRKVRVTPADVAPGWTANAAMWRRPIDRTVAQLIEVSIIRSDNTSSDKLLQLVGGPAAVTHRMRALGFPNIEIVSTVREFSENRTRPNTGSAEDLARLLVQLQKGELLQPQHSALLLGFMHRATTGTERLRGSLPVGTPVADKTGTGDAGVVTNDVGIITLPKGQGHLAIAVLISGSKLSPAAQEKLIAEIARAAYDAHVSAISMLTERLSSIINAAGGDIGIAVIHVETGHTTAIQGTTQLPLYSVFKLPLAIAVLKEIEENRLQLDRKVRVTPADVAPGWTANAAMWRRPIDRTVAQLIEVSIIRSDNTSSDKLLQLVGGPAAVTHRMRRALGFPNIEIVSTVREFSENRTRPNTGSAEDLARLLVQLQKGELLQPQHSALLLGFMHRATTGTERLRGSLPVGTPVADKTGTGDAGVVTNDVGIITLPKGQGHLAIAVLISGSKLSPAAQEKLIAEIARAAYDAHVSR

InterPro domains:
  IPR000871 Beta-lactamase, class-A [PR00118] (64-88)
  IPR000871 Beta-lactamase, class-A [PR00118] (95-112)
  IPR000871 Beta-lactamase, class-A [PR00118] (175-199)
  IPR000871 Beta-lactamase, class-A [PR00118] (252-267)
  IPR000871 Beta-lactamase, class-A [PTHR35333] (56-323)
  IPR012338 Beta-lactamase/transpeptidase-like [G3DSA:3.40.710.10] (56-325)
  IPR012338 Beta-lactamase/transpeptidase-like [SSF56601] (63-319)
  IPR045155 Beta-lactamase class A, catalytic domain [PF13354] (61-320)